Protein AF-A0A2D8Q790-F1 (afdb_monomer)

Radius of gyration: 22.0 Å; Cα contacts (8 Å, |Δi|>4): 633; chains: 1; bounding box: 58×47×60 Å

pLDDT: mean 77.25, std 19.14, range [26.45, 97.06]

Solvent-accessible su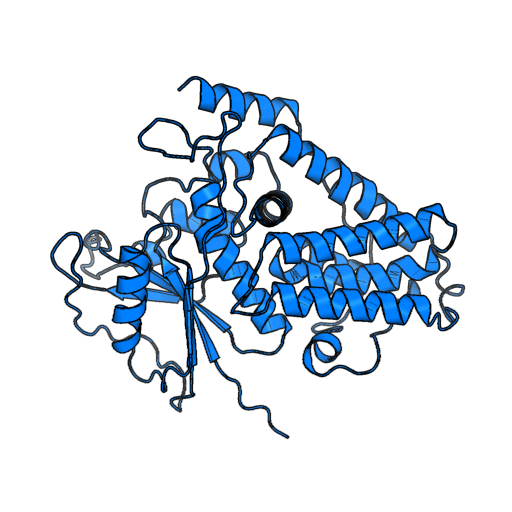rface area (backbone atoms only — not comparable to full-atom values): 20346 Å² total; per-residue (Å²): 134,85,77,79,69,50,38,36,42,33,41,27,62,51,73,54,57,82,44,82,47,35,48,58,63,39,42,23,19,56,48,44,49,33,26,50,38,42,40,39,41,50,54,69,33,48,53,44,39,34,30,42,35,73,70,68,72,75,45,72,66,51,101,79,76,59,86,53,58,56,78,81,71,46,31,57,23,55,46,47,40,48,67,55,67,52,67,73,74,48,75,45,81,48,56,54,87,62,93,94,53,80,60,82,64,92,75,96,69,81,83,84,58,100,62,60,50,53,24,37,39,40,35,20,36,37,91,42,66,66,54,42,49,54,55,56,62,55,54,78,69,49,77,72,62,28,58,74,75,44,81,39,76,50,69,26,40,35,51,19,37,87,84,74,41,69,67,38,70,93,74,41,38,47,60,45,40,64,70,46,56,77,65,38,60,40,50,52,53,43,37,48,45,26,50,49,25,31,61,82,49,75,30,63,61,49,53,48,57,46,25,52,48,40,36,49,50,51,36,46,47,41,34,50,44,45,52,51,44,77,70,52,59,51,77,78,46,76,68,73,74,88,50,66,70,55,53,51,50,53,50,50,51,50,52,50,46,51,50,20,61,29,83,91,58,57,28,48,20,51,40,37,47,49,40,52,49,39,49,49,51,28,43,47,27,54,75,72,74,40,52,78,53,31,39,36,42,49,54,50,34,24,62,64,25,38,38,54,25,43,70,61,14,53,49,47,31,51,24,46,50,53,60,93,69,63,55,38,59,39,70,50,76,52,75,73,79,71,90,46,39,53,68,39,50,70,61,70,63,73,82,61,83,80,50,63,40,68,66,36,42,50,52,54,54,56,37,74,75,90

Structure (mmCIF, N/CA/C/O backbone):
data_AF-A0A2D8Q790-F1
#
_entry.id   AF-A0A2D8Q790-F1
#
loop_
_atom_site.group_PDB
_atom_site.id
_atom_site.type_symbol
_atom_site.label_atom_id
_atom_site.label_alt_id
_atom_site.label_comp_id
_atom_site.label_asym_id
_atom_site.label_entity_id
_atom_site.label_seq_id
_atom_site.pdbx_PDB_ins_code
_atom_site.Cartn_x
_atom_site.Cartn_y
_atom_site.Cartn_z
_atom_site.occupancy
_atom_site.B_iso_or_equiv
_atom_site.auth_seq_id
_atom_site.auth_comp_id
_atom_site.auth_asym_id
_atom_site.auth_atom_id
_atom_site.pdbx_PDB_model_num
ATOM 1 N N . MET A 1 1 ? 28.260 -7.196 14.509 1.00 27.70 1 MET A N 1
ATOM 2 C CA . MET A 1 1 ? 27.320 -6.532 15.436 1.00 27.70 1 MET A CA 1
ATOM 3 C C . MET A 1 1 ? 25.967 -7.201 15.277 1.00 27.70 1 MET A C 1
ATOM 5 O O . MET A 1 1 ? 25.384 -7.108 14.208 1.00 27.70 1 MET A O 1
ATOM 9 N N . THR A 1 2 ? 25.520 -7.949 16.280 1.00 26.45 2 THR A N 1
ATOM 10 C CA . THR A 1 2 ? 24.185 -8.556 16.339 1.00 26.45 2 THR A CA 1
ATOM 11 C C . THR A 1 2 ? 23.183 -7.469 16.710 1.00 26.45 2 THR A C 1
ATOM 13 O O . THR A 1 2 ? 23.156 -7.002 17.846 1.00 26.45 2 THR A O 1
ATOM 16 N N . THR A 1 3 ? 22.412 -7.002 15.733 1.00 33.66 3 THR A N 1
ATOM 17 C CA . THR A 1 3 ? 21.333 -6.033 15.929 1.00 33.66 3 THR A CA 1
ATOM 18 C C . THR A 1 3 ? 20.322 -6.621 16.907 1.00 33.66 3 THR A C 1
ATOM 20 O O . THR A 1 3 ? 19.720 -7.659 16.640 1.00 33.66 3 THR A O 1
ATOM 23 N N . VAL A 1 4 ? 20.160 -5.979 18.062 1.00 37.12 4 VAL A N 1
ATOM 24 C CA . VAL A 1 4 ? 19.094 -6.300 19.013 1.00 37.12 4 VAL A CA 1
ATOM 25 C C . VAL A 1 4 ? 17.770 -6.021 18.299 1.00 37.12 4 VAL A C 1
ATOM 27 O O . VAL A 1 4 ? 17.475 -4.870 17.980 1.00 37.12 4 VAL A O 1
ATOM 30 N N . LEU A 1 5 ? 17.009 -7.074 17.991 1.00 45.03 5 LEU A N 1
ATOM 31 C CA . LEU A 1 5 ? 15.646 -6.975 17.471 1.00 45.03 5 LEU A CA 1
ATOM 32 C C . LEU A 1 5 ? 14.818 -6.212 18.509 1.00 45.03 5 LEU A C 1
ATOM 34 O O . LEU A 1 5 ? 14.518 -6.746 19.567 1.00 45.03 5 LEU A O 1
ATOM 38 N N . THR A 1 6 ? 14.494 -4.944 18.264 1.00 53.91 6 THR A N 1
ATOM 39 C CA . THR A 1 6 ? 13.367 -4.353 18.990 1.00 53.91 6 THR A CA 1
ATOM 40 C C . THR A 1 6 ? 12.116 -4.946 18.365 1.00 53.91 6 THR A C 1
ATOM 42 O O . THR A 1 6 ? 11.909 -4.773 17.161 1.00 53.91 6 THR A O 1
ATOM 45 N N . ASP A 1 7 ? 11.332 -5.670 19.154 1.00 73.69 7 ASP A N 1
ATOM 46 C CA . ASP A 1 7 ? 10.039 -6.170 18.707 1.00 73.69 7 ASP A CA 1
ATOM 47 C C . ASP A 1 7 ? 9.071 -4.982 18.608 1.00 73.69 7 ASP A C 1
ATOM 49 O O . ASP A 1 7 ? 8.883 -4.218 19.558 1.00 73.69 7 ASP A O 1
ATOM 53 N N . GLU A 1 8 ? 8.488 -4.787 17.430 1.00 85.44 8 GLU A N 1
ATOM 54 C CA . GLU A 1 8 ? 7.358 -3.891 17.223 1.00 85.44 8 GLU A CA 1
ATOM 55 C C . GLU A 1 8 ? 6.077 -4.692 17.484 1.00 85.44 8 GLU A C 1
ATOM 57 O O . GLU A 1 8 ? 5.731 -5.615 16.738 1.00 85.44 8 GLU A O 1
ATOM 62 N N . LEU A 1 9 ? 5.369 -4.347 18.554 1.00 84.25 9 LEU A N 1
ATOM 63 C CA . LEU A 1 9 ? 4.049 -4.883 18.837 1.00 84.25 9 LEU A CA 1
ATOM 64 C C . LEU A 1 9 ? 3.004 -3.923 18.284 1.00 84.25 9 LEU A C 1
ATOM 66 O O . LEU A 1 9 ? 2.921 -2.767 18.695 1.00 84.25 9 LEU A O 1
ATOM 70 N N . ILE A 1 10 ? 2.202 -4.416 17.352 1.00 86.75 10 ILE A N 1
ATOM 71 C CA . ILE A 1 10 ? 1.146 -3.654 16.703 1.00 86.75 10 ILE A CA 1
ATOM 72 C C . ILE A 1 10 ? -0.185 -4.160 17.234 1.00 86.75 10 ILE A C 1
ATOM 74 O O . ILE A 1 10 ? -0.496 -5.341 17.089 1.00 86.75 10 ILE A O 1
ATOM 78 N N . LEU A 1 11 ? -0.970 -3.268 17.829 1.00 84.81 11 LEU A N 1
ATOM 79 C CA . LEU A 1 11 ? -2.324 -3.566 18.270 1.00 84.81 11 LEU A CA 1
ATOM 80 C C . LEU A 1 11 ? -3.351 -2.886 17.384 1.00 84.81 11 LEU A C 1
ATOM 82 O O . LEU A 1 11 ? -3.221 -1.707 17.056 1.00 84.81 11 LEU A O 1
ATOM 86 N N . CYS A 1 12 ? -4.410 -3.616 17.061 1.00 84.31 12 CYS A N 1
ATOM 87 C CA . CYS A 1 12 ? -5.569 -3.067 16.380 1.00 84.31 12 CYS A CA 1
ATOM 88 C C . CYS A 1 12 ? -6.876 -3.545 17.015 1.00 84.31 12 CYS A C 1
ATOM 90 O O . CYS A 1 12 ? -6.931 -4.609 17.640 1.00 84.31 12 CYS A O 1
ATOM 92 N N . ALA A 1 13 ? -7.924 -2.734 16.875 1.00 79.06 13 ALA A N 1
ATOM 93 C CA . ALA A 1 13 ? -9.254 -3.076 17.367 1.00 79.06 13 ALA A CA 1
ATOM 94 C C . ALA A 1 13 ? -9.807 -4.326 16.657 1.00 79.06 13 ALA A C 1
ATOM 96 O O . ALA A 1 13 ? -9.526 -4.556 15.473 1.00 79.06 13 ALA A O 1
ATOM 97 N N . ALA A 1 14 ? -10.604 -5.130 17.368 1.00 75.94 14 ALA A N 1
ATOM 98 C CA . ALA A 1 14 ? -11.283 -6.263 16.754 1.00 75.94 14 ALA A CA 1
ATOM 99 C C . ALA A 1 14 ? -12.252 -5.835 15.651 1.00 75.94 14 ALA A C 1
ATOM 101 O O . ALA A 1 14 ? -12.983 -4.856 15.815 1.00 75.94 14 ALA A O 1
ATOM 102 N N . PRO A 1 15 ? -12.282 -6.575 14.526 1.00 75.06 15 PRO A N 1
ATOM 103 C CA . PRO A 1 15 ? -13.335 -6.400 13.548 1.00 75.06 15 PRO A CA 1
ATOM 104 C C . PRO A 1 15 ? -14.687 -6.793 14.156 1.00 75.06 15 PRO A C 1
ATOM 106 O O . PRO A 1 15 ? -14.746 -7.665 15.029 1.00 75.06 15 PRO A O 1
ATOM 109 N N . PRO A 1 16 ? -15.789 -6.184 13.696 1.00 71.31 16 PRO A N 1
ATOM 110 C CA . PRO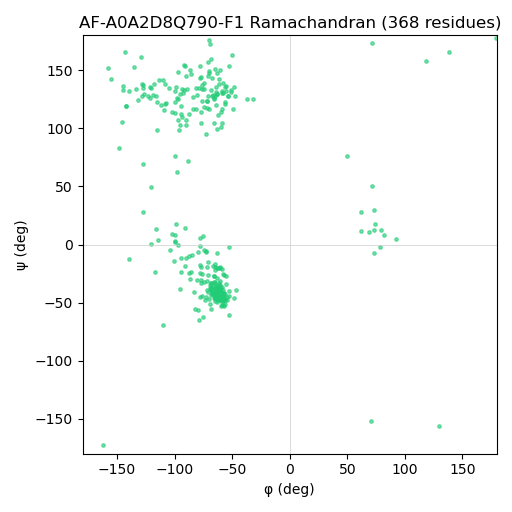 A 1 16 ? -17.113 -6.547 14.177 1.00 71.31 16 PRO A CA 1
ATOM 111 C C . PRO A 1 16 ? -17.424 -7.995 13.769 1.00 71.31 16 PRO A C 1
ATOM 113 O O . PRO A 1 16 ? -17.308 -8.327 12.600 1.00 71.31 16 PRO A O 1
ATOM 116 N N . GLY A 1 17 ? -17.818 -8.866 14.704 1.00 66.94 17 GLY A N 1
ATOM 117 C CA . GLY A 1 17 ? -17.928 -10.315 14.441 1.00 66.94 17 GLY A CA 1
ATOM 118 C C . GLY A 1 17 ? -18.782 -10.690 13.216 1.00 66.94 17 GLY A C 1
ATOM 119 O O . GLY A 1 17 ? -18.269 -11.264 12.253 1.00 66.94 17 GLY A O 1
ATOM 120 N N . ASP A 1 18 ? -20.069 -10.325 13.235 1.00 67.31 18 ASP A N 1
ATOM 121 C CA . ASP A 1 18 ? -21.045 -10.704 12.193 1.00 67.31 18 ASP A CA 1
ATOM 122 C C . ASP A 1 18 ? -21.404 -9.569 11.218 1.00 67.31 18 ASP A C 1
ATOM 124 O O . ASP A 1 18 ? -22.157 -9.783 10.263 1.00 67.31 18 ASP A O 1
ATOM 128 N N . ARG A 1 19 ? -20.898 -8.349 11.442 1.00 69.12 19 ARG A N 1
ATOM 129 C CA . ARG A 1 19 ? -21.184 -7.206 10.560 1.00 69.12 19 ARG A CA 1
ATOM 130 C C . ARG A 1 19 ? -20.140 -7.107 9.462 1.00 69.12 19 ARG A C 1
ATOM 132 O O . ARG A 1 19 ? -19.007 -7.551 9.623 1.00 69.12 19 ARG A O 1
ATOM 139 N N . ASP A 1 20 ? -20.540 -6.518 8.344 1.00 74.44 20 ASP A N 1
ATOM 140 C CA . ASP A 1 20 ? -19.579 -6.184 7.305 1.00 74.44 20 ASP A CA 1
ATOM 141 C C . ASP A 1 20 ? -18.685 -5.017 7.742 1.00 74.44 20 ASP A C 1
ATOM 143 O O . ASP A 1 20 ? -19.040 -4.234 8.627 1.00 74.44 20 ASP A O 1
ATOM 147 N N . ILE A 1 21 ? -17.513 -4.931 7.124 1.00 85.44 21 ILE A N 1
ATOM 148 C CA . ILE A 1 21 ? -16.537 -3.873 7.365 1.00 85.44 21 ILE A CA 1
ATOM 149 C C . ILE A 1 21 ? -16.751 -2.791 6.309 1.00 85.44 21 ILE A C 1
ATOM 151 O O . ILE A 1 21 ? -16.776 -3.106 5.123 1.00 85.44 21 ILE A O 1
ATOM 155 N N . ASP A 1 22 ? -16.866 -1.526 6.700 1.00 86.06 22 ASP A N 1
ATOM 156 C CA . ASP A 1 22 ? -16.839 -0.419 5.744 1.00 86.06 22 ASP A CA 1
ATOM 157 C C . ASP A 1 22 ? -15.400 -0.094 5.294 1.00 86.06 22 ASP A C 1
ATOM 159 O O . ASP A 1 22 ? -14.421 -0.343 6.006 1.00 86.06 22 ASP A O 1
ATOM 163 N N . ALA A 1 23 ? -15.256 0.468 4.093 1.00 87.38 23 ALA A N 1
ATOM 164 C CA . ALA A 1 23 ? -13.953 0.751 3.492 1.00 87.38 23 ALA A CA 1
ATOM 165 C C . ALA A 1 23 ? -13.090 1.732 4.316 1.00 87.38 23 ALA A C 1
ATOM 167 O O . ALA A 1 23 ? -11.861 1.609 4.324 1.00 87.38 23 ALA A O 1
ATOM 168 N N . ALA A 1 24 ? -13.705 2.674 5.040 1.00 83.75 24 ALA A N 1
ATOM 169 C CA . ALA A 1 24 ? -12.983 3.658 5.845 1.00 83.75 24 ALA A CA 1
ATOM 170 C C . ALA A 1 24 ? -12.449 3.053 7.154 1.00 83.75 24 ALA A C 1
ATOM 172 O O . ALA A 1 24 ? -11.276 3.239 7.500 1.00 83.75 24 ALA A O 1
ATOM 173 N N . GLY A 1 25 ? -13.267 2.260 7.849 1.00 84.38 25 GLY A N 1
ATOM 174 C CA . GLY A 1 25 ? -12.850 1.436 8.983 1.00 84.38 25 GLY A CA 1
ATOM 175 C C . GLY A 1 25 ? -11.741 0.458 8.590 1.00 84.38 25 GLY A C 1
ATOM 176 O O . GLY A 1 25 ? -10.733 0.334 9.289 1.00 84.38 25 GLY A O 1
ATOM 177 N N . PHE A 1 26 ? -11.859 -0.156 7.409 1.00 90.00 26 PHE A N 1
ATOM 178 C CA . PHE A 1 26 ? -10.815 -1.018 6.862 1.00 90.00 26 PHE A CA 1
ATOM 179 C C . PHE A 1 26 ? -9.479 -0.312 6.657 1.00 90.00 26 PHE A C 1
ATOM 181 O O . PHE A 1 26 ? -8.455 -0.793 7.152 1.00 90.00 26 PHE A O 1
ATOM 188 N N . ALA A 1 27 ? -9.491 0.817 5.945 1.00 90.44 27 ALA A N 1
ATOM 189 C CA . ALA A 1 27 ? -8.289 1.588 5.657 1.00 90.44 27 ALA A CA 1
ATOM 190 C C . ALA A 1 27 ? -7.592 2.048 6.948 1.00 90.44 27 ALA A C 1
ATOM 192 O O . ALA A 1 27 ? -6.370 1.954 7.067 1.00 90.44 27 ALA A O 1
ATOM 193 N N . SER A 1 28 ? -8.379 2.501 7.929 1.00 85.44 28 SER A N 1
ATOM 194 C CA . SER A 1 28 ? -7.874 3.146 9.142 1.00 85.44 28 SER A CA 1
ATOM 195 C C . SER A 1 28 ? -7.297 2.214 10.199 1.00 85.44 28 SER A C 1
ATOM 197 O O . SER A 1 28 ? -6.395 2.620 10.933 1.00 85.44 28 SER A O 1
ATOM 199 N N . ILE A 1 29 ? -7.801 0.985 10.287 1.00 88.06 29 ILE A N 1
ATOM 200 C CA . ILE A 1 29 ? -7.416 0.050 11.344 1.00 88.06 29 ILE A CA 1
ATOM 201 C C . ILE A 1 29 ? -6.578 -1.078 10.752 1.00 88.06 29 ILE A C 1
ATOM 203 O O . ILE A 1 29 ? -5.377 -1.171 11.006 1.00 88.06 29 ILE A O 1
ATOM 207 N N . TRP A 1 30 ? -7.203 -1.940 9.950 1.00 91.25 30 TRP A N 1
ATOM 208 C CA . TRP A 1 30 ? -6.602 -3.222 9.581 1.00 91.25 30 TRP A CA 1
ATOM 209 C C . TRP A 1 30 ? -5.625 -3.101 8.413 1.00 91.25 30 TRP A C 1
ATOM 211 O O . TRP A 1 30 ? -4.546 -3.693 8.474 1.00 91.25 30 TRP A O 1
ATOM 221 N N . LEU A 1 31 ? -5.947 -2.309 7.382 1.00 94.19 31 LEU A N 1
ATOM 222 C CA . LEU A 1 31 ? -5.015 -2.046 6.283 1.00 94.19 31 LEU A CA 1
ATOM 223 C C . LEU A 1 31 ? -3.771 -1.316 6.796 1.00 94.19 31 LEU A C 1
ATOM 225 O O . LEU A 1 31 ? -2.655 -1.754 6.525 1.00 94.19 31 LEU A O 1
ATOM 229 N N . ALA A 1 32 ? -3.960 -0.245 7.570 1.00 92.38 32 ALA A N 1
ATOM 230 C CA . ALA A 1 32 ? -2.874 0.527 8.164 1.00 92.38 32 ALA A CA 1
ATOM 231 C C . ALA A 1 32 ? -1.940 -0.346 9.019 1.00 92.38 32 ALA A C 1
ATOM 233 O O . ALA A 1 32 ? -0.725 -0.319 8.814 1.00 92.38 32 ALA A O 1
ATOM 234 N N . ALA A 1 33 ? -2.501 -1.177 9.905 1.00 91.94 33 ALA A N 1
ATOM 235 C CA . ALA A 1 33 ? -1.728 -2.082 10.752 1.00 91.94 33 ALA A CA 1
ATOM 236 C C . ALA A 1 33 ? -0.935 -3.126 9.945 1.00 91.94 33 ALA A C 1
ATOM 238 O O . ALA A 1 33 ? 0.259 -3.311 10.188 1.00 91.94 33 ALA A O 1
ATOM 239 N N . ASP A 1 34 ? -1.561 -3.787 8.963 1.00 94.69 34 ASP A N 1
ATOM 240 C CA . ASP A 1 34 ? -0.906 -4.799 8.119 1.00 94.69 34 ASP A CA 1
ATOM 241 C C . ASP A 1 34 ? 0.202 -4.191 7.248 1.00 94.69 34 ASP A C 1
ATOM 243 O O . ASP A 1 34 ? 1.313 -4.728 7.181 1.00 94.69 34 ASP A O 1
ATOM 247 N N . VAL A 1 35 ? -0.065 -3.042 6.622 1.00 95.38 35 VAL A N 1
ATOM 248 C CA . VAL A 1 35 ? 0.915 -2.321 5.799 1.00 95.38 35 VAL A CA 1
ATOM 249 C C . VAL A 1 35 ? 2.092 -1.856 6.652 1.00 95.38 35 VAL A C 1
ATOM 251 O O . VAL A 1 35 ? 3.243 -2.096 6.281 1.00 95.38 35 VAL A O 1
ATOM 254 N N . TYR A 1 36 ? 1.832 -1.256 7.817 1.00 94.19 36 TYR A N 1
ATOM 255 C CA . TYR A 1 36 ? 2.887 -0.850 8.741 1.00 94.19 36 TYR A CA 1
ATOM 256 C C . TYR A 1 36 ? 3.725 -2.056 9.177 1.00 94.19 36 TYR A C 1
ATOM 258 O O . TYR A 1 36 ? 4.947 -2.016 9.058 1.00 94.19 36 TYR A O 1
ATOM 266 N N . ALA A 1 37 ? 3.099 -3.168 9.577 1.00 92.62 37 ALA A N 1
ATOM 267 C CA . ALA A 1 37 ? 3.800 -4.386 9.986 1.00 92.62 37 ALA A CA 1
ATOM 268 C C . ALA A 1 37 ? 4.712 -4.947 8.890 1.00 92.62 37 ALA A C 1
ATOM 270 O O . ALA A 1 37 ? 5.875 -5.275 9.140 1.00 92.62 37 ALA A O 1
ATOM 271 N N . ARG A 1 38 ? 4.206 -5.041 7.655 1.00 94.62 38 ARG A N 1
ATOM 272 C CA . ARG A 1 38 ? 4.997 -5.477 6.494 1.00 94.62 38 ARG A CA 1
ATOM 273 C C . ARG A 1 38 ? 6.147 -4.519 6.210 1.00 94.62 38 ARG A C 1
ATOM 275 O O . ARG A 1 38 ? 7.253 -4.978 5.933 1.00 94.62 38 ARG A O 1
ATOM 282 N N . GLY A 1 39 ? 5.910 -3.216 6.335 1.00 94.19 39 GLY A N 1
ATOM 283 C CA . GLY A 1 39 ? 6.942 -2.191 6.238 1.00 94.19 39 GLY A CA 1
ATOM 284 C C . GLY A 1 39 ? 8.029 -2.357 7.302 1.00 94.19 39 GLY A C 1
ATOM 285 O O . GLY A 1 39 ? 9.209 -2.391 6.971 1.00 94.19 39 GLY A O 1
ATOM 286 N N . GLN A 1 40 ? 7.661 -2.569 8.566 1.00 92.19 40 GLN A N 1
ATOM 287 C CA . GLN A 1 40 ? 8.633 -2.796 9.639 1.00 92.19 40 GLN A CA 1
ATOM 288 C C . GLN A 1 40 ? 9.479 -4.055 9.406 1.00 92.19 40 GLN A C 1
ATOM 290 O O . GLN A 1 40 ? 10.698 -4.019 9.591 1.00 92.19 40 GLN A O 1
ATOM 295 N N . ARG A 1 41 ? 8.870 -5.141 8.910 1.00 90.50 41 ARG A N 1
ATOM 296 C CA . ARG A 1 41 ? 9.584 -6.372 8.514 1.00 90.50 41 ARG A CA 1
ATOM 297 C C . ARG A 1 41 ? 10.539 -6.134 7.344 1.00 90.50 41 ARG A C 1
ATOM 299 O O . ARG A 1 41 ? 11.677 -6.612 7.361 1.00 90.50 41 ARG A O 1
ATOM 306 N N . LEU A 1 42 ? 10.119 -5.343 6.355 1.00 91.38 42 LEU A N 1
ATOM 307 C CA . LEU A 1 42 ? 10.979 -4.911 5.252 1.00 91.38 42 LEU A CA 1
ATOM 308 C C . LEU A 1 42 ? 12.199 -4.133 5.777 1.00 91.38 42 LEU A C 1
ATOM 310 O O . LEU A 1 42 ? 13.327 -4.397 5.359 1.00 91.38 42 LEU A O 1
ATOM 314 N N . LEU A 1 43 ? 11.997 -3.260 6.768 1.00 89.56 43 LEU A N 1
ATOM 315 C CA . LEU A 1 43 ? 13.055 -2.524 7.471 1.00 89.56 43 LEU A CA 1
ATOM 316 C C . LEU A 1 43 ? 13.851 -3.376 8.481 1.00 89.56 43 LEU A C 1
ATOM 318 O O . LEU A 1 43 ? 14.701 -2.849 9.197 1.00 89.56 43 LEU A O 1
ATOM 322 N N . GLY A 1 44 ? 13.632 -4.695 8.516 1.00 86.56 44 GLY A N 1
ATOM 323 C CA . GLY A 1 44 ? 14.413 -5.641 9.318 1.00 86.56 44 GLY A CA 1
ATOM 324 C C . GLY A 1 44 ? 14.033 -5.697 10.793 1.00 86.56 44 GLY A C 1
ATOM 325 O O . GLY A 1 44 ? 14.778 -6.271 11.585 1.00 86.56 44 GLY A O 1
ATOM 326 N N . ARG A 1 45 ? 12.895 -5.111 11.173 1.00 84.81 45 ARG A N 1
ATOM 327 C CA . ARG A 1 45 ? 12.341 -5.231 12.523 1.00 84.81 45 ARG A CA 1
ATOM 328 C C . ARG A 1 45 ? 11.486 -6.492 12.615 1.00 84.81 45 ARG A C 1
ATOM 330 O O . ARG A 1 45 ? 10.823 -6.882 11.655 1.00 84.81 45 ARG A O 1
ATOM 337 N N . SER A 1 46 ? 11.476 -7.112 13.786 1.00 82.50 46 SER A N 1
ATOM 338 C CA . SER A 1 46 ? 10.454 -8.099 14.121 1.00 82.50 46 SER A CA 1
ATOM 339 C C . SER A 1 46 ? 9.175 -7.329 14.439 1.00 82.50 46 SER A C 1
ATOM 341 O O . SER A 1 46 ? 9.201 -6.417 15.259 1.00 82.50 46 SER A O 1
ATOM 343 N N . ALA A 1 47 ? 8.084 -7.624 13.736 1.00 83.19 47 ALA A N 1
ATOM 344 C CA . ALA A 1 47 ? 6.801 -6.960 13.945 1.00 83.19 47 ALA A CA 1
ATOM 345 C C . ALA A 1 47 ? 5.682 -7.995 14.015 1.00 83.19 47 ALA A C 1
ATOM 347 O O . ALA A 1 47 ? 5.630 -8.892 13.163 1.00 83.19 47 ALA A O 1
ATOM 348 N N . ARG A 1 48 ? 4.798 -7.858 15.007 1.00 79.56 48 ARG A N 1
ATOM 349 C CA . ARG A 1 48 ? 3.634 -8.730 15.221 1.00 79.56 48 ARG A CA 1
ATOM 350 C C . ARG A 1 48 ? 2.366 -7.889 15.324 1.00 79.56 48 ARG A C 1
ATOM 352 O O . ARG A 1 48 ? 2.333 -6.942 16.101 1.00 79.56 48 ARG A O 1
ATOM 359 N N . VAL A 1 49 ? 1.341 -8.248 14.562 1.00 78.31 49 VAL A N 1
ATOM 360 C CA . VAL A 1 49 ? 0.011 -7.635 14.574 1.00 78.31 49 VAL A CA 1
ATOM 361 C C . VAL A 1 49 ? -0.920 -8.497 15.406 1.00 78.31 49 VAL A C 1
ATOM 363 O O . VAL A 1 49 ? -1.242 -9.621 15.015 1.00 78.31 49 VAL A O 1
ATOM 366 N N . LEU A 1 50 ? -1.366 -7.965 16.538 1.00 78.06 50 LEU A N 1
ATOM 367 C CA . LEU A 1 50 ? -2.371 -8.593 17.379 1.00 78.06 50 LEU A CA 1
ATOM 368 C C . LEU A 1 50 ? -3.676 -7.802 17.328 1.00 78.06 50 LEU A C 1
ATOM 370 O O . LEU A 1 50 ? -3.692 -6.568 17.313 1.00 78.06 50 LEU A O 1
ATOM 374 N N . VAL A 1 51 ? -4.778 -8.540 17.317 1.00 74.50 51 VAL A N 1
ATOM 375 C CA . VAL A 1 51 ? -6.123 -7.978 17.393 1.00 74.50 51 VAL A CA 1
ATOM 376 C C . VAL A 1 51 ? -6.641 -8.086 18.812 1.00 74.50 51 VAL A C 1
ATOM 378 O O . VAL A 1 51 ? -6.587 -9.154 19.408 1.00 74.50 51 VAL A O 1
ATOM 381 N N . ALA A 1 52 ? -7.186 -7.000 19.332 1.00 69.94 52 ALA A N 1
ATOM 382 C CA . ALA A 1 52 ? -7.796 -6.940 20.649 1.00 69.94 52 ALA A CA 1
ATOM 383 C C . ALA A 1 52 ? -9.306 -7.182 20.580 1.00 69.94 52 ALA A C 1
ATOM 385 O O . ALA A 1 52 ? -10.054 -6.327 20.103 1.00 69.94 52 ALA A O 1
ATOM 386 N N . ALA A 1 53 ? -9.750 -8.332 21.077 1.00 60.12 53 ALA A N 1
ATOM 387 C CA . ALA A 1 53 ? -11.152 -8.721 21.129 1.00 60.12 53 ALA A CA 1
ATOM 388 C C . ALA A 1 53 ? -11.752 -8.412 22.508 1.00 60.12 53 ALA A C 1
ATOM 390 O O . ALA A 1 53 ? -11.452 -9.096 23.488 1.00 60.12 53 ALA A O 1
ATOM 391 N N . GLY A 1 54 ? -12.595 -7.377 22.571 1.00 48.53 54 GLY A N 1
ATOM 392 C CA . GLY A 1 54 ? -13.515 -7.135 23.686 1.00 48.53 54 GLY A CA 1
ATOM 393 C C . GLY A 1 54 ? -14.863 -7.788 23.386 1.00 48.53 54 GLY A C 1
ATOM 394 O O . GLY A 1 54 ? -15.356 -7.651 22.270 1.00 48.53 54 GLY A O 1
ATOM 395 N N . ASP A 1 55 ? -15.418 -8.523 24.352 1.00 42.03 55 ASP A N 1
ATOM 396 C CA . ASP A 1 55 ? -16.645 -9.318 24.215 1.00 42.03 55 ASP A CA 1
ATOM 397 C C . ASP A 1 55 ? -16.653 -10.229 22.978 1.00 42.03 55 ASP A C 1
ATOM 399 O O . ASP A 1 55 ? -17.373 -10.012 21.999 1.00 42.03 55 ASP A O 1
ATOM 403 N N . ALA A 1 56 ? -15.913 -11.342 23.048 1.00 33.75 56 ALA A N 1
ATOM 404 C CA . ALA A 1 56 ? -16.356 -12.507 22.294 1.00 33.75 56 ALA A CA 1
ATOM 405 C C . ALA A 1 56 ? -17.797 -12.804 22.763 1.00 33.75 56 ALA A C 1
ATOM 407 O O . ALA A 1 56 ? -17.993 -13.012 23.968 1.00 33.75 56 ALA A O 1
ATOM 408 N N . PRO A 1 57 ? -18.822 -12.810 21.881 1.00 32.50 57 PRO A N 1
ATOM 409 C CA . PRO A 1 57 ? -20.126 -13.321 22.274 1.00 32.50 57 PRO A CA 1
ATOM 410 C C . PRO A 1 57 ? -19.879 -14.698 22.877 1.00 32.50 57 PRO A C 1
ATOM 412 O O . PRO A 1 57 ? -19.103 -15.466 22.302 1.00 32.50 57 PRO A O 1
ATOM 415 N N . ARG A 1 58 ? -20.461 -14.953 24.063 1.00 33.12 58 ARG A N 1
ATOM 416 C CA . ARG A 1 58 ? -20.304 -16.212 24.809 1.00 33.12 58 ARG A CA 1
ATOM 417 C C . ARG A 1 58 ? -20.137 -17.357 23.813 1.00 33.12 58 ARG A C 1
ATOM 419 O O . ARG A 1 58 ? -21.017 -17.473 22.952 1.00 33.12 58 ARG A O 1
ATOM 426 N N . PRO A 1 59 ? -19.062 -18.162 23.902 1.00 34.41 59 PRO A N 1
ATOM 427 C CA . PRO A 1 59 ? -18.868 -19.267 22.981 1.00 34.41 59 PRO A CA 1
ATOM 428 C C . PRO A 1 59 ? -20.174 -20.047 22.944 1.00 34.41 59 PRO A C 1
ATOM 430 O O . PRO A 1 59 ? -20.649 -20.512 23.986 1.00 34.41 59 PRO A O 1
ATOM 433 N N . ARG A 1 60 ? -20.826 -20.097 21.776 1.00 34.09 60 ARG A N 1
ATOM 434 C CA . ARG A 1 60 ? -21.999 -20.949 21.619 1.00 34.09 60 ARG A CA 1
ATOM 435 C C . ARG A 1 60 ? -21.484 -22.343 21.909 1.00 34.09 60 ARG A C 1
ATOM 437 O O . ARG A 1 60 ? -20.618 -22.837 21.193 1.00 34.09 60 ARG A O 1
ATOM 444 N N . SER A 1 61 ? -21.963 -22.939 22.996 1.00 33.06 61 SER A N 1
ATOM 445 C CA . SER A 1 61 ? -21.647 -24.319 23.312 1.00 33.06 61 SER A CA 1
ATOM 446 C C . SER A 1 61 ? -22.142 -25.160 22.142 1.00 33.06 61 SER A C 1
ATOM 448 O O . SER A 1 61 ? -23.337 -25.434 22.023 1.00 33.06 61 SER A O 1
ATOM 450 N N . GLY A 1 62 ? -21.219 -25.553 21.266 1.00 34.78 62 GLY A N 1
ATOM 451 C CA . GLY A 1 62 ? -21.370 -26.791 20.527 1.00 34.78 62 GLY A CA 1
ATOM 452 C C . GLY A 1 62 ? -21.635 -27.906 21.535 1.00 34.78 62 GLY A C 1
ATOM 453 O O . GLY A 1 62 ? -21.232 -27.799 22.697 1.00 34.78 62 GLY A O 1
ATOM 454 N N . LEU A 1 63 ? -22.315 -28.958 21.091 1.00 42.62 63 LEU A N 1
ATOM 455 C CA . LEU A 1 63 ? -22.776 -30.095 21.900 1.00 42.62 63 LEU A CA 1
ATOM 456 C C . LEU A 1 63 ? -21.683 -30.792 22.755 1.00 42.62 63 LEU A C 1
ATOM 458 O O . LEU A 1 63 ? -22.028 -31.646 23.561 1.00 42.62 63 LEU A O 1
ATOM 462 N N . ASP A 1 64 ? -20.418 -30.362 22.665 1.00 38.03 64 ASP A N 1
ATOM 463 C CA . ASP A 1 64 ? -19.253 -30.892 23.383 1.00 38.03 64 ASP A CA 1
ATOM 464 C C . ASP A 1 64 ? -18.572 -29.909 24.373 1.00 38.03 64 ASP A C 1
ATOM 466 O O . ASP A 1 64 ? -17.468 -30.169 24.844 1.00 38.03 64 ASP A O 1
ATOM 470 N N . GLY A 1 65 ? -19.188 -28.774 24.730 1.00 32.53 65 GLY A N 1
ATOM 471 C CA . GLY A 1 65 ? -18.819 -28.019 25.948 1.00 32.53 65 GLY A CA 1
ATOM 472 C C . GLY A 1 65 ? -17.449 -27.311 25.991 1.00 32.53 65 GLY A C 1
ATOM 473 O O . GLY A 1 65 ? -17.066 -26.820 27.052 1.00 32.53 65 GLY A O 1
ATOM 474 N N . ALA A 1 66 ? -16.715 -27.202 24.881 1.00 29.56 66 ALA A N 1
ATOM 475 C CA . ALA A 1 66 ? -15.480 -26.411 24.816 1.00 29.56 66 ALA A CA 1
ATOM 476 C C . ALA A 1 66 ? -15.764 -24.944 24.414 1.00 29.56 66 ALA A C 1
ATOM 478 O O . ALA A 1 66 ? -16.497 -24.725 23.445 1.00 29.56 66 ALA A O 1
ATOM 479 N N . PRO A 1 67 ? -15.189 -23.933 25.100 1.00 34.00 67 PRO A N 1
ATOM 480 C CA . PRO A 1 67 ? -15.259 -22.542 24.659 1.00 34.00 67 PRO A CA 1
ATOM 481 C C . PRO A 1 67 ? -14.492 -22.377 23.337 1.00 34.00 67 PRO A C 1
ATOM 483 O O . PRO A 1 67 ? -13.335 -22.779 23.245 1.00 34.00 67 PRO A O 1
ATOM 486 N N . ARG A 1 68 ? -15.148 -21.829 22.309 1.00 39.09 68 ARG A N 1
ATOM 487 C CA . ARG A 1 68 ? -14.580 -21.580 20.975 1.00 39.09 68 ARG A CA 1
ATOM 488 C C . ARG A 1 68 ? -14.675 -20.091 20.636 1.00 39.09 68 ARG A C 1
ATOM 490 O O . ARG A 1 68 ? -15.757 -19.515 20.732 1.00 39.09 68 ARG A O 1
ATOM 497 N N . ASP A 1 69 ? -13.547 -19.480 20.281 1.00 43.97 69 ASP A N 1
ATOM 498 C CA . ASP A 1 69 ? -13.438 -18.046 19.993 1.00 43.97 69 ASP A CA 1
ATOM 499 C C . ASP A 1 69 ? -13.921 -17.715 18.569 1.00 43.97 69 ASP A C 1
ATOM 501 O O . ASP A 1 69 ? -13.460 -18.281 17.579 1.00 43.97 69 ASP A O 1
ATOM 505 N N . SER A 1 70 ? -14.824 -16.738 18.445 1.00 41.38 70 SER A N 1
ATOM 506 C CA . SER A 1 70 ? -15.450 -16.324 17.172 1.00 41.38 70 SER A CA 1
ATOM 507 C C . SER A 1 70 ? -14.481 -15.718 16.140 1.00 41.38 70 SER A C 1
ATOM 509 O O . SER A 1 70 ? -14.775 -15.706 14.941 1.00 41.38 70 SER A O 1
ATOM 511 N N . ILE A 1 71 ? -13.305 -15.250 16.575 1.00 45.78 71 ILE A N 1
ATOM 512 C CA . ILE A 1 71 ? -12.242 -14.770 15.675 1.00 45.78 71 ILE A CA 1
ATOM 513 C C . ILE A 1 71 ? -11.435 -15.947 15.096 1.00 45.78 71 ILE A C 1
ATOM 515 O O . ILE A 1 71 ? -11.009 -15.877 13.941 1.00 45.78 71 ILE A O 1
ATOM 519 N N . GLU A 1 72 ? -11.298 -17.056 15.832 1.00 41.50 72 GLU A N 1
ATOM 520 C CA . GLU A 1 72 ? -10.707 -18.300 15.315 1.00 41.50 72 GLU A CA 1
ATOM 521 C C . GLU A 1 72 ? -11.691 -19.075 14.418 1.00 41.50 72 GLU A C 1
ATOM 523 O O . GLU A 1 72 ? -11.271 -19.643 13.410 1.00 41.50 72 GLU A O 1
ATOM 528 N N . GLU A 1 73 ? -13.002 -19.022 14.696 1.00 42.16 73 GLU A N 1
ATOM 529 C CA . GLU A 1 73 ? -14.043 -19.640 13.848 1.00 42.16 73 GLU A CA 1
ATOM 530 C C . GLU A 1 73 ? -14.336 -18.878 12.542 1.00 42.16 73 GLU A C 1
ATOM 532 O O . GLU A 1 73 ? -15.062 -19.374 11.682 1.00 42.16 73 GLU A O 1
ATOM 537 N N . GLY A 1 74 ? -13.722 -17.712 12.318 1.00 52.62 74 GLY A N 1
ATOM 538 C CA . GLY A 1 74 ? -13.796 -17.049 11.019 1.00 52.62 74 GLY A CA 1
ATOM 539 C C . GLY A 1 74 ? -15.168 -16.451 10.706 1.00 52.62 74 GLY A C 1
ATOM 540 O O . GLY A 1 74 ? -15.678 -16.667 9.607 1.00 52.62 74 GLY A O 1
ATOM 541 N N . GLY A 1 75 ? -15.721 -15.660 11.633 1.00 66.25 75 GLY A N 1
ATOM 542 C CA . GLY A 1 75 ? -16.878 -14.797 11.366 1.00 66.25 75 GLY A CA 1
ATOM 543 C C . GLY A 1 75 ? -16.707 -13.931 10.107 1.00 66.25 75 GLY A C 1
ATOM 544 O O . GLY A 1 75 ? -15.593 -13.759 9.591 1.00 66.25 75 GLY A O 1
ATOM 545 N N . ARG A 1 76 ? -17.819 -13.382 9.593 1.00 74.94 76 ARG A N 1
ATOM 546 C CA . ARG A 1 76 ? -17.879 -12.702 8.282 1.00 74.94 76 ARG A CA 1
ATOM 547 C C . ARG A 1 76 ? -16.751 -11.686 8.103 1.00 74.94 76 ARG A C 1
ATOM 549 O O . ARG A 1 76 ? -16.066 -11.726 7.086 1.00 74.94 76 ARG A O 1
ATOM 556 N N . ALA A 1 77 ? -16.490 -10.847 9.103 1.00 79.69 77 ALA A N 1
ATOM 557 C CA . ALA A 1 77 ? -15.458 -9.821 9.014 1.00 79.69 77 ALA A CA 1
ATOM 558 C C . ALA A 1 77 ? -14.025 -10.381 8.959 1.00 79.69 77 ALA A C 1
ATOM 560 O O . ALA A 1 77 ? -13.201 -9.893 8.187 1.00 79.69 77 ALA A O 1
ATOM 561 N N . ALA A 1 78 ? -13.718 -11.448 9.704 1.00 80.31 78 ALA A N 1
ATOM 562 C CA . ALA A 1 78 ? -12.417 -12.116 9.623 1.00 80.31 78 ALA A CA 1
ATOM 563 C C . ALA A 1 78 ? -12.200 -12.760 8.242 1.00 80.31 78 ALA A C 1
ATOM 565 O O . ALA A 1 78 ? -11.097 -12.710 7.693 1.00 80.31 78 ALA A O 1
ATOM 566 N N . ALA A 1 79 ? -13.256 -13.326 7.646 1.00 83.69 79 ALA A N 1
ATOM 567 C CA . ALA A 1 79 ? -13.215 -13.807 6.268 1.00 83.69 79 ALA A CA 1
ATOM 568 C C . ALA A 1 79 ? -12.976 -12.657 5.273 1.00 83.69 79 ALA A C 1
ATOM 570 O O . ALA A 1 79 ? -12.108 -12.793 4.408 1.00 83.69 79 ALA A O 1
ATOM 571 N N . THR A 1 80 ? -13.652 -11.515 5.437 1.00 89.69 80 THR A N 1
ATOM 572 C CA . THR A 1 80 ? -13.427 -10.309 4.623 1.00 89.69 80 THR A CA 1
ATOM 573 C C . THR A 1 80 ? -11.974 -9.828 4.707 1.00 89.69 80 THR A C 1
ATOM 575 O O . THR A 1 80 ? -11.343 -9.600 3.678 1.00 89.69 80 THR A O 1
ATOM 578 N N . LEU A 1 81 ? -11.395 -9.735 5.912 1.00 90.75 81 LEU A N 1
ATOM 579 C CA . LEU A 1 81 ? -9.996 -9.322 6.095 1.00 90.75 81 LEU A CA 1
ATOM 580 C C . LEU A 1 81 ? -9.016 -10.275 5.392 1.00 90.75 81 LEU A C 1
ATOM 582 O O . LEU A 1 81 ? -8.065 -9.819 4.753 1.00 90.75 81 LEU A O 1
ATOM 586 N N . ARG A 1 82 ? -9.264 -11.592 5.448 1.00 89.94 82 ARG A N 1
ATOM 587 C CA . ARG A 1 82 ? -8.462 -12.586 4.714 1.00 89.94 82 ARG A CA 1
ATOM 588 C C . ARG A 1 82 ? -8.584 -12.416 3.201 1.00 89.94 82 ARG A C 1
ATOM 590 O O . ARG A 1 82 ? -7.561 -12.440 2.520 1.00 89.94 82 ARG A O 1
ATOM 597 N N . ARG A 1 83 ? -9.799 -12.199 2.679 1.00 93.25 83 ARG A N 1
ATOM 598 C CA . ARG A 1 83 ? -10.027 -11.891 1.252 1.00 93.25 83 ARG A CA 1
ATOM 599 C C . ARG A 1 83 ? -9.282 -10.622 0.824 1.00 93.25 83 ARG A C 1
ATOM 601 O O . ARG A 1 83 ? -8.723 -10.589 -0.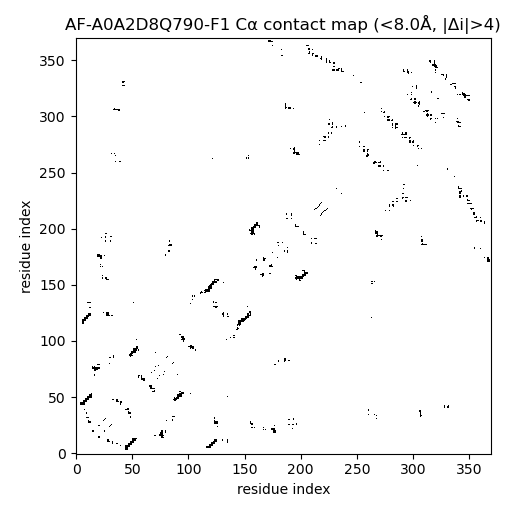265 1.00 93.25 83 ARG A O 1
ATOM 608 N N . ALA A 1 84 ? -9.202 -9.624 1.703 1.00 93.81 84 ALA A N 1
ATOM 609 C CA . ALA A 1 84 ? -8.449 -8.387 1.491 1.00 93.81 84 ALA A CA 1
ATOM 610 C C . ALA A 1 84 ? -6.921 -8.524 1.703 1.00 93.81 84 ALA A C 1
ATOM 612 O O . ALA A 1 84 ? -6.196 -7.525 1.692 1.00 93.81 84 ALA A O 1
ATOM 613 N N . GLY A 1 85 ? -6.405 -9.736 1.937 1.00 93.81 85 GLY A N 1
ATOM 614 C CA . GLY A 1 85 ? -4.970 -10.003 2.070 1.00 93.81 85 GLY A CA 1
ATOM 615 C C . GLY A 1 85 ? -4.332 -9.535 3.385 1.00 93.81 85 GLY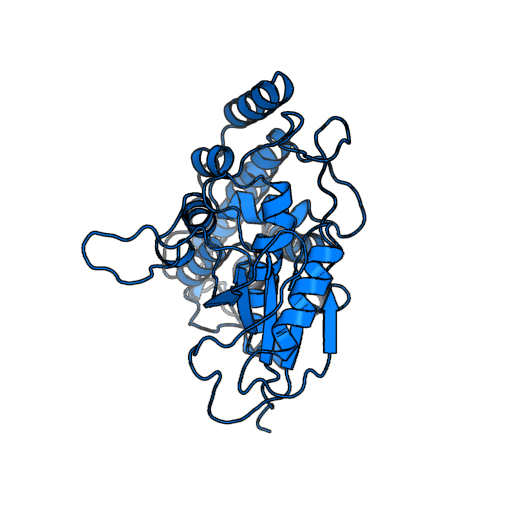 A C 1
ATOM 616 O O . GLY A 1 85 ? -3.106 -9.405 3.456 1.00 93.81 85 GLY A O 1
ATOM 617 N N . ILE A 1 86 ? -5.128 -9.274 4.426 1.00 91.88 86 ILE A N 1
ATOM 618 C CA . ILE A 1 86 ? -4.632 -8.873 5.750 1.00 91.88 86 ILE A CA 1
ATOM 619 C C . ILE A 1 86 ? -4.022 -10.072 6.475 1.00 91.88 86 ILE A C 1
ATOM 621 O O . ILE A 1 86 ? -4.617 -11.151 6.524 1.00 91.88 86 ILE A O 1
ATOM 625 N N . ARG A 1 87 ? -2.835 -9.881 7.063 1.00 85.06 87 ARG A N 1
ATOM 626 C CA . ARG A 1 87 ? -2.182 -10.877 7.917 1.00 85.06 87 ARG A CA 1
ATOM 627 C C . ARG A 1 87 ? -2.210 -10.423 9.371 1.00 85.06 87 ARG A C 1
ATOM 629 O O . ARG A 1 87 ? -1.581 -9.434 9.732 1.00 85.06 87 ARG A O 1
ATOM 636 N N . LEU A 1 88 ? -2.913 -11.193 10.193 1.00 79.44 88 LEU A N 1
ATOM 637 C CA . LEU A 1 88 ? -2.943 -11.053 11.645 1.00 79.44 88 LEU A CA 1
ATOM 638 C C . LEU A 1 88 ? -2.093 -12.172 12.249 1.00 79.44 88 LEU A C 1
ATOM 640 O O . LEU A 1 88 ? -2.207 -13.320 11.822 1.00 79.44 88 LEU A O 1
ATOM 644 N N . ASP A 1 89 ? -1.245 -11.845 13.221 1.00 73.12 89 ASP A N 1
ATOM 645 C CA . ASP A 1 89 ? -0.350 -12.817 13.859 1.00 73.12 89 ASP A CA 1
ATOM 646 C C . ASP A 1 89 ? -0.989 -13.470 15.094 1.00 73.12 89 ASP A C 1
ATOM 648 O O . ASP A 1 89 ? -0.554 -14.538 15.526 1.00 73.12 89 ASP A O 1
ATOM 652 N N . GLY A 1 90 ? -2.034 -12.856 15.657 1.00 67.38 90 GLY A N 1
ATOM 653 C CA . GLY A 1 90 ? -2.779 -13.427 16.772 1.00 67.38 90 GLY A CA 1
ATOM 654 C C . GLY A 1 90 ? -3.926 -12.555 17.273 1.00 67.38 90 GLY A C 1
ATOM 655 O O . GLY A 1 90 ? -4.152 -11.437 16.805 1.00 67.38 90 GLY A O 1
ATOM 656 N N . VAL A 1 91 ? -4.640 -13.094 18.257 1.00 66.50 91 VAL A N 1
ATOM 657 C CA . VAL A 1 91 ? -5.761 -12.448 18.941 1.00 66.50 91 VAL A CA 1
ATOM 658 C C . VAL A 1 91 ? -5.434 -12.358 20.427 1.00 66.50 91 VAL A C 1
ATOM 660 O O . VAL A 1 91 ? -4.943 -13.317 21.020 1.00 66.50 91 VAL A O 1
ATOM 663 N N . LEU A 1 92 ? -5.702 -11.200 21.017 1.00 63.53 92 LEU A N 1
ATOM 664 C CA . LEU A 1 92 ? -5.729 -10.969 22.452 1.00 63.53 92 LEU A CA 1
ATOM 665 C C . LEU A 1 92 ? -7.192 -10.928 22.885 1.00 63.53 92 LEU A C 1
ATOM 667 O O . LEU A 1 92 ? -7.938 -10.036 22.478 1.00 63.53 92 LEU A O 1
ATOM 671 N N . THR A 1 93 ? -7.605 -11.911 23.677 1.00 57.12 93 THR A N 1
ATOM 672 C CA . THR A 1 93 ? -8.953 -11.996 24.237 1.00 57.12 93 THR A CA 1
ATOM 673 C C . THR A 1 93 ? -8.991 -11.361 25.621 1.00 57.12 93 THR A C 1
ATOM 675 O O . THR A 1 93 ? -8.134 -11.616 26.470 1.00 57.12 93 THR A O 1
ATOM 678 N N . PHE A 1 94 ? -10.012 -10.540 25.861 1.00 52.72 94 PHE A N 1
ATOM 679 C CA . PHE A 1 94 ? -10.260 -9.922 27.159 1.00 52.72 94 PHE A CA 1
ATOM 680 C C . PHE A 1 94 ? -11.621 -10.378 27.691 1.00 52.72 94 PHE A C 1
ATOM 682 O O . PHE A 1 94 ? -12.622 -10.300 26.983 1.00 52.72 94 PHE A O 1
ATOM 689 N N . GLN A 1 95 ? -11.671 -10.867 28.933 1.00 41.75 95 GLN A N 1
ATOM 690 C CA . GLN A 1 95 ? -12.932 -11.162 29.622 1.00 41.75 95 GLN A CA 1
ATOM 691 C C . GLN A 1 95 ? -13.275 -10.011 30.570 1.00 41.75 95 GLN A C 1
ATOM 693 O O . GLN A 1 95 ? -12.471 -9.717 31.450 1.00 41.75 95 GLN A O 1
ATOM 698 N N . GLY A 1 96 ? -14.453 -9.396 30.411 1.00 38.41 96 GLY A N 1
ATOM 699 C CA . GLY A 1 96 ? -14.986 -8.353 31.295 1.00 38.41 96 GLY A CA 1
ATOM 700 C C . GLY A 1 96 ? -16.514 -8.247 31.190 1.00 38.41 96 GLY A C 1
ATOM 701 O O . GLY A 1 96 ? -17.085 -8.595 30.165 1.00 38.41 96 GLY A O 1
ATOM 702 N N . GLU A 1 97 ? -17.190 -7.816 32.260 1.00 32.03 97 GLU A N 1
ATOM 703 C CA . GLU A 1 97 ? -18.645 -7.602 32.279 1.00 32.03 97 GLU A CA 1
ATOM 704 C C . GLU A 1 97 ? -18.974 -6.125 31.985 1.00 32.03 97 GLU A C 1
ATOM 706 O O . GLU A 1 97 ? -18.867 -5.279 32.871 1.00 32.03 97 GLU A O 1
ATOM 711 N N . GLY A 1 98 ? -19.417 -5.816 30.760 1.00 30.33 98 GLY A N 1
ATOM 712 C CA . GLY A 1 98 ? -20.143 -4.577 30.442 1.00 30.33 98 GLY A CA 1
ATOM 713 C C . GLY A 1 98 ? -19.478 -3.622 29.433 1.00 30.33 98 GLY A C 1
ATOM 714 O O . GLY A 1 98 ? -18.264 -3.649 29.232 1.00 30.33 98 GLY A O 1
ATOM 715 N N . PRO A 1 99 ? -20.275 -2.745 28.785 1.00 29.17 99 PRO A N 1
ATOM 716 C CA . PRO A 1 99 ? -19.783 -1.838 27.755 1.00 29.17 99 PRO A CA 1
ATOM 717 C C . PRO A 1 99 ? -18.927 -0.722 28.367 1.00 29.17 99 PRO A C 1
ATOM 719 O O . PRO A 1 99 ? -19.389 0.040 29.215 1.00 29.17 99 PRO A O 1
ATOM 722 N N . GLY A 1 100 ? -17.688 -0.593 27.890 1.00 35.50 100 GLY A N 1
ATOM 723 C CA . GLY A 1 100 ? -16.846 0.584 28.131 1.00 35.50 100 GLY A CA 1
ATOM 724 C C . GLY A 1 100 ? -15.912 0.535 29.342 1.00 35.50 100 GLY A C 1
ATOM 725 O O . GLY A 1 100 ? -15.233 1.526 29.595 1.00 35.50 100 GLY A O 1
ATOM 726 N N . VAL A 1 101 ? -15.812 -0.585 30.065 1.00 29.33 101 VAL A N 1
ATOM 727 C CA . VAL A 1 101 ? -14.778 -0.793 31.094 1.00 29.33 101 VAL A CA 1
ATOM 728 C C . VAL A 1 101 ? -14.327 -2.252 31.046 1.00 29.33 101 VAL A C 1
ATOM 730 O O . VAL A 1 101 ? -15.135 -3.150 31.250 1.00 29.33 101 VAL A O 1
ATOM 733 N N . LEU A 1 102 ? -13.041 -2.495 30.778 1.00 35.56 102 LEU A N 1
ATOM 734 C CA . LEU A 1 102 ? -12.433 -3.831 30.790 1.00 35.56 102 LEU A CA 1
ATOM 735 C C . LEU A 1 102 ? -11.761 -4.088 32.154 1.00 35.56 102 LEU A C 1
ATOM 737 O O . LEU A 1 102 ? -10.632 -3.646 32.357 1.00 35.56 102 LEU A O 1
ATOM 741 N N . PRO A 1 103 ? -12.385 -4.802 33.109 1.00 27.62 103 PRO A N 1
ATOM 742 C CA . PRO A 1 103 ? -11.648 -5.402 34.213 1.00 27.62 103 PRO A CA 1
ATOM 743 C C . PRO A 1 103 ? -11.030 -6.725 33.739 1.00 27.62 103 PRO A C 1
ATOM 745 O O . PRO A 1 103 ? -11.745 -7.651 33.375 1.00 27.62 103 PRO A O 1
ATOM 748 N N . LEU A 1 104 ? -9.700 -6.824 33.733 1.00 35.53 104 LEU A N 1
ATOM 749 C CA . LEU A 1 104 ? -8.963 -7.924 33.102 1.00 35.53 104 LEU A CA 1
ATOM 750 C C . LEU A 1 104 ? -8.652 -9.071 34.083 1.00 35.53 104 LEU A C 1
ATOM 752 O O . LEU A 1 104 ? -8.085 -8.857 35.156 1.00 35.53 104 LEU A O 1
ATOM 756 N N . ARG A 1 105 ? -8.961 -10.322 33.704 1.00 31.81 105 ARG A N 1
ATOM 757 C CA . ARG A 1 105 ? -8.371 -11.526 34.322 1.00 31.81 105 ARG A CA 1
ATOM 758 C C . ARG A 1 105 ? -7.779 -12.484 33.286 1.00 31.81 105 ARG A C 1
ATOM 760 O O . ARG A 1 105 ? -8.366 -12.763 32.249 1.00 31.81 105 ARG A O 1
ATOM 767 N N . ARG A 1 106 ? -6.601 -12.995 33.663 1.00 35.81 106 ARG A N 1
ATOM 768 C CA . ARG A 1 106 ? -5.663 -13.884 32.956 1.00 35.81 106 ARG A CA 1
ATOM 769 C C . ARG A 1 106 ? -6.313 -14.973 32.090 1.00 35.81 106 ARG A C 1
ATOM 771 O O . ARG A 1 106 ? -6.949 -15.878 32.626 1.00 35.81 106 ARG A O 1
ATOM 778 N N . GLN A 1 107 ? -5.946 -15.013 30.809 1.00 33.91 107 GLN A N 1
ATOM 779 C CA . GLN A 1 107 ? -5.935 -16.246 30.018 1.00 33.91 107 GLN A CA 1
ATOM 780 C C . GLN A 1 107 ? -4.506 -16.567 29.554 1.00 33.91 107 GLN A C 1
ATOM 782 O O . GLN A 1 107 ? -3.730 -15.687 29.193 1.00 33.91 107 GLN A O 1
ATOM 787 N N . ARG A 1 108 ? -4.137 -17.852 29.630 1.00 35.88 108 ARG A N 1
ATOM 788 C CA . ARG A 1 108 ? -2.823 -18.376 29.230 1.00 35.88 108 ARG A CA 1
ATOM 789 C C . ARG A 1 108 ? -2.706 -18.378 27.699 1.00 35.88 108 ARG A C 1
ATOM 791 O O . ARG A 1 108 ? -3.127 -19.338 27.064 1.00 35.88 108 ARG A O 1
ATOM 798 N N . GLY A 1 109 ? -2.124 -17.325 27.130 1.00 36.78 109 GLY A N 1
ATOM 799 C CA . GLY A 1 109 ? -1.674 -17.272 25.734 1.00 36.78 109 GLY A CA 1
ATOM 800 C C . GLY A 1 109 ? -0.207 -17.697 25.579 1.00 36.78 109 GLY A C 1
ATOM 801 O O . GLY A 1 109 ? 0.568 -17.612 26.529 1.00 36.78 109 GLY A O 1
ATOM 802 N N . ARG A 1 110 ? 0.158 -18.194 24.387 1.00 38.66 110 ARG A N 1
ATOM 803 C CA . ARG A 1 110 ? 1.497 -18.701 24.012 1.00 38.66 110 ARG A CA 1
ATOM 804 C C . ARG A 1 110 ? 2.634 -17.743 24.415 1.00 38.66 110 ARG A C 1
ATOM 806 O O . ARG A 1 110 ? 2.549 -16.551 24.138 1.00 38.66 110 ARG A O 1
ATOM 813 N N . GLN A 1 111 ? 3.710 -18.297 24.987 1.00 39.09 111 GLN A N 1
ATOM 814 C CA . GLN A 1 111 ? 4.947 -17.579 25.333 1.00 39.09 111 GLN A CA 1
ATOM 815 C C . GLN A 1 111 ? 5.441 -16.714 24.162 1.00 39.09 111 GLN A C 1
ATOM 817 O O . GLN A 1 111 ? 5.615 -17.214 23.049 1.00 39.09 111 GLN A O 1
ATOM 822 N N . LEU A 1 112 ? 5.700 -15.426 24.419 1.00 46.16 112 LEU A N 1
ATOM 823 C CA . LEU A 1 112 ? 6.200 -14.489 23.405 1.00 46.16 112 LEU A CA 1
ATOM 824 C C . LEU A 1 112 ? 7.676 -14.714 23.016 1.00 46.16 112 LEU A C 1
ATOM 826 O O . LEU A 1 112 ? 8.127 -14.119 22.033 1.00 46.16 112 LEU A O 1
ATOM 830 N N . GLY A 1 113 ? 8.385 -15.608 23.706 1.00 43.53 113 GLY A N 1
ATOM 831 C CA . GLY A 1 113 ? 9.797 -15.946 23.518 1.00 43.53 113 GLY A CA 1
ATOM 832 C C . GLY A 1 113 ? 10.501 -16.100 24.871 1.00 43.53 113 GLY A C 1
ATOM 833 O O . GLY A 1 113 ? 9.972 -15.678 25.895 1.00 43.53 113 GLY A O 1
ATOM 834 N N . ASP A 1 114 ? 11.697 -16.693 24.886 1.00 39.84 114 ASP A N 1
ATOM 835 C CA . ASP A 1 114 ? 12.399 -17.096 26.121 1.00 39.84 114 ASP A CA 1
ATOM 836 C C . ASP A 1 114 ? 12.994 -15.935 26.950 1.00 39.84 114 ASP A C 1
ATOM 838 O O . ASP A 1 114 ? 13.531 -16.168 28.036 1.00 39.84 114 ASP A O 1
ATOM 842 N N . LYS A 1 115 ? 12.940 -14.680 26.470 1.00 43.09 115 LYS A N 1
ATOM 843 C CA . LYS A 1 115 ? 13.424 -13.498 27.210 1.00 43.09 115 LYS A CA 1
ATOM 844 C C . LYS A 1 115 ? 12.555 -12.259 26.953 1.00 43.09 115 LYS A C 1
ATOM 846 O O . LYS A 1 115 ? 12.290 -11.966 25.788 1.00 43.09 115 LYS A O 1
ATOM 851 N N . PRO A 1 116 ? 12.204 -11.477 27.994 1.00 54.75 116 PRO A N 1
ATOM 852 C CA . PRO A 1 116 ? 11.499 -10.208 27.828 1.00 54.75 116 PRO A CA 1
ATOM 853 C C . PRO A 1 116 ? 12.402 -9.202 27.096 1.00 54.75 116 PRO A C 1
ATOM 855 O O . PRO A 1 116 ? 13.353 -8.669 27.670 1.00 54.75 116 PRO A O 1
ATOM 858 N N . MET A 1 117 ? 12.134 -8.965 25.811 1.00 57.06 117 MET A N 1
ATOM 859 C CA . MET A 1 117 ? 12.819 -7.945 25.012 1.00 57.06 117 MET A CA 1
ATOM 860 C C . MET A 1 117 ? 12.071 -6.612 25.095 1.00 57.06 117 MET A C 1
ATOM 862 O O . MET A 1 117 ? 10.845 -6.622 25.160 1.00 57.06 117 MET A O 1
ATOM 866 N N . PRO A 1 118 ? 12.764 -5.459 25.083 1.00 61.69 118 PRO A N 1
ATOM 867 C CA . PRO A 1 118 ? 12.092 -4.170 25.029 1.00 61.69 118 PRO A CA 1
ATOM 868 C C . PRO A 1 118 ? 11.222 -4.061 23.771 1.00 61.69 118 PRO A C 1
ATOM 870 O O . PRO A 1 118 ? 11.690 -4.356 22.667 1.00 61.69 118 PRO A O 1
ATOM 873 N N . VAL A 1 119 ? 9.977 -3.620 23.943 1.00 77.06 119 VAL A N 1
ATOM 874 C CA . VAL A 1 119 ? 8.962 -3.582 22.880 1.00 77.06 119 VAL A CA 1
ATOM 875 C C . VAL A 1 119 ? 8.603 -2.137 22.551 1.00 77.06 119 VAL A C 1
ATOM 877 O O . VAL A 1 119 ? 8.526 -1.286 23.443 1.00 77.06 119 VAL 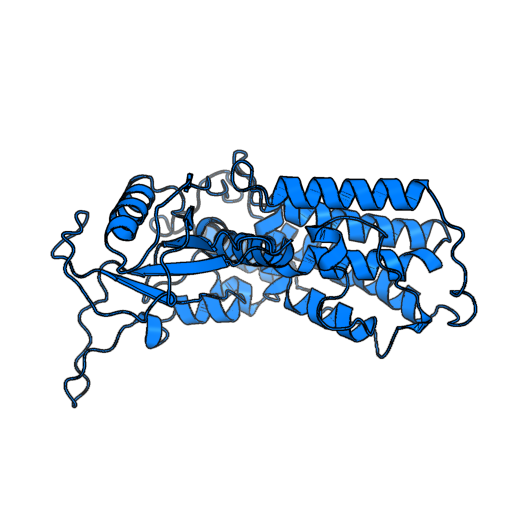A O 1
ATOM 880 N N . ARG A 1 120 ? 8.384 -1.840 21.268 1.00 86.00 120 ARG A N 1
ATOM 881 C CA . ARG A 1 120 ? 7.692 -0.614 20.839 1.00 86.00 120 ARG A CA 1
ATOM 882 C C . ARG A 1 120 ? 6.244 -0.958 20.554 1.00 86.00 120 ARG A C 1
ATOM 884 O O . ARG A 1 120 ? 5.982 -1.868 19.773 1.00 86.00 120 ARG A O 1
ATOM 891 N N . LEU A 1 121 ? 5.329 -0.238 21.184 1.00 86.69 121 LEU A N 1
ATOM 892 C CA . LEU A 1 121 ? 3.901 -0.426 21.004 1.00 86.69 121 LEU A CA 1
ATOM 893 C C . LEU A 1 121 ? 3.371 0.587 19.986 1.00 86.69 121 LEU A C 1
ATOM 895 O O . LEU A 1 121 ? 3.523 1.791 20.182 1.00 86.69 121 LEU A O 1
ATOM 899 N N . THR A 1 122 ? 2.704 0.104 18.942 1.00 89.69 122 THR A N 1
ATOM 900 C CA . THR A 1 122 ? 1.992 0.943 17.970 1.00 89.69 122 THR A CA 1
ATOM 901 C C . THR A 1 122 ? 0.526 0.524 17.902 1.00 89.69 122 THR A C 1
ATOM 903 O O . THR A 1 122 ? 0.216 -0.651 17.723 1.00 89.69 122 THR A O 1
ATOM 906 N N . VAL A 1 123 ? -0.384 1.482 18.056 1.00 87.81 123 VAL A N 1
ATOM 907 C CA . VAL A 1 123 ? -1.826 1.249 18.193 1.00 87.81 123 VAL A CA 1
ATOM 908 C C . VAL A 1 123 ? -2.587 1.864 17.020 1.00 87.81 123 VAL A C 1
ATOM 910 O O . VAL A 1 123 ? -2.452 3.056 16.740 1.00 87.81 123 VAL A O 1
ATOM 913 N N . PHE A 1 124 ? -3.428 1.049 16.382 1.00 87.56 124 PHE A N 1
ATOM 914 C CA . PHE A 1 124 ? -4.364 1.428 15.323 1.00 87.56 124 PHE A CA 1
ATOM 915 C C . PHE A 1 124 ? -5.802 1.223 15.824 1.00 87.56 124 PHE A C 1
ATOM 917 O O . PHE A 1 124 ? -6.320 0.107 15.829 1.00 87.56 124 PHE A O 1
ATOM 924 N N . ALA A 1 125 ? -6.445 2.297 16.282 1.00 77.50 125 ALA A N 1
ATOM 925 C CA . ALA A 1 125 ? -7.761 2.248 16.936 1.00 77.50 125 ALA A CA 1
ATOM 926 C C . ALA A 1 125 ? -8.884 2.945 16.147 1.00 77.50 125 ALA A C 1
ATOM 928 O O . ALA A 1 125 ? -10.006 3.063 16.634 1.00 77.50 125 ALA A O 1
ATOM 929 N N . GLY A 1 126 ? -8.593 3.442 14.943 1.00 77.62 126 GLY A N 1
ATOM 930 C CA . GLY A 1 126 ? -9.527 4.300 14.221 1.00 77.62 126 GLY A CA 1
ATOM 931 C C . GLY A 1 126 ? -9.650 5.672 14.892 1.00 77.62 126 GLY A C 1
ATOM 932 O O . GLY A 1 126 ? -8.708 6.156 15.519 1.00 77.62 126 GLY A O 1
ATOM 933 N N . ARG A 1 127 ? -10.813 6.323 14.747 1.00 69.44 127 ARG A N 1
ATOM 934 C CA . ARG A 1 127 ? -11.080 7.666 15.307 1.00 69.44 127 ARG A CA 1
ATOM 935 C C . ARG A 1 127 ? -11.427 7.666 16.798 1.00 69.44 127 ARG A C 1
ATOM 937 O O . ARG A 1 127 ? -11.552 8.740 17.381 1.00 69.44 127 ARG A O 1
ATOM 944 N N . ASP A 1 128 ? -11.584 6.498 17.414 1.00 71.12 128 ASP A N 1
ATOM 945 C CA . ASP A 1 128 ? -12.003 6.396 18.807 1.00 71.12 128 ASP A CA 1
ATOM 946 C C . ASP A 1 128 ? -10.808 6.387 19.777 1.00 71.12 128 ASP A C 1
ATOM 948 O O . ASP A 1 128 ? -10.080 5.400 19.923 1.00 71.12 128 ASP A O 1
ATOM 952 N N . ALA A 1 129 ? -10.635 7.505 20.484 1.00 69.31 129 ALA A N 1
ATOM 953 C CA . ALA A 1 129 ? -9.603 7.665 21.503 1.00 69.31 129 ALA A CA 1
ATOM 954 C C . ALA A 1 129 ? -9.809 6.744 22.722 1.00 69.31 129 ALA A C 1
ATOM 956 O O . ALA A 1 129 ? -8.827 6.381 23.376 1.00 69.31 129 ALA A O 1
ATOM 957 N N . LEU A 1 130 ? -11.052 6.348 23.031 1.00 70.12 130 LEU A N 1
ATOM 958 C CA . LEU A 1 130 ? -11.335 5.415 24.126 1.00 70.12 130 LEU A CA 1
ATOM 959 C C . LEU A 1 130 ? -10.849 4.014 23.769 1.00 70.12 130 LEU A C 1
ATOM 961 O O . LEU A 1 130 ? -10.112 3.421 24.555 1.00 70.12 130 LEU A O 1
ATOM 965 N N . THR A 1 131 ? -11.152 3.539 22.557 1.00 72.81 131 THR A N 1
ATOM 966 C CA . THR A 1 131 ? -10.593 2.287 22.033 1.00 72.81 131 THR A CA 1
ATOM 967 C C . THR A 1 131 ? -9.065 2.304 22.096 1.00 72.81 131 THR A C 1
ATOM 969 O O . THR A 1 131 ? -8.473 1.372 22.635 1.00 72.81 131 THR A O 1
ATOM 972 N N . ALA A 1 132 ? -8.402 3.374 21.638 1.00 75.25 132 ALA A N 1
ATOM 973 C CA . ALA A 1 132 ? -6.938 3.470 21.695 1.00 75.25 132 ALA A CA 1
ATOM 974 C C . ALA A 1 132 ? -6.391 3.318 23.123 1.00 75.25 132 ALA A C 1
ATOM 976 O O . ALA A 1 132 ? -5.432 2.581 23.353 1.00 75.25 132 ALA A O 1
ATOM 977 N N . ARG A 1 133 ? -7.024 3.986 24.092 1.00 75.31 133 ARG A N 1
ATOM 978 C CA . ARG A 1 133 ? -6.644 3.901 25.502 1.00 75.31 133 ARG A CA 1
ATOM 979 C C . ARG A 1 133 ? -6.851 2.496 26.068 1.00 75.31 133 ARG A C 1
ATOM 981 O O . ARG A 1 133 ? -5.938 1.976 26.703 1.00 75.31 133 ARG A O 1
ATOM 988 N N . SER A 1 134 ? -7.995 1.869 25.799 1.00 71.56 134 SER A N 1
ATOM 989 C CA . SER A 1 134 ? -8.278 0.498 26.238 1.00 71.56 134 SER A CA 1
ATOM 990 C C . SER A 1 134 ? -7.275 -0.509 25.670 1.00 71.56 134 SER A C 1
ATOM 992 O O . SER A 1 134 ? -6.855 -1.419 26.381 1.00 71.56 134 SER A O 1
ATOM 994 N N . LEU A 1 135 ? -6.833 -0.323 24.421 1.00 75.12 135 LEU A N 1
ATOM 995 C CA . LEU A 1 135 ? -5.779 -1.144 23.818 1.00 75.12 135 LEU A CA 1
ATOM 996 C C . LEU A 1 135 ? -4.442 -0.989 24.545 1.00 75.12 135 LEU A C 1
ATOM 998 O O . LEU A 1 135 ? -3.763 -1.982 24.776 1.00 75.12 135 LEU A O 1
ATOM 1002 N N . ILE A 1 136 ? -4.062 0.234 24.918 1.00 77.31 136 ILE A N 1
ATOM 1003 C CA . ILE A 1 136 ? -2.813 0.491 25.651 1.00 77.31 136 ILE A CA 1
ATOM 1004 C C . ILE A 1 136 ? -2.866 -0.138 27.046 1.00 77.31 136 ILE A C 1
ATOM 1006 O O . ILE A 1 136 ? -1.919 -0.812 27.447 1.00 77.31 136 ILE A O 1
ATOM 1010 N N . GLU A 1 137 ? -3.974 0.046 27.768 1.00 72.69 137 GLU A N 1
ATOM 1011 C CA . GLU A 1 137 ? -4.178 -0.540 29.100 1.00 72.69 137 GLU A CA 1
ATOM 1012 C C . GLU A 1 137 ? -4.114 -2.075 29.046 1.00 72.69 137 GLU A C 1
ATOM 1014 O O . GLU A 1 137 ? -3.481 -2.699 29.896 1.00 72.69 137 GLU A O 1
ATOM 1019 N N . ALA A 1 138 ? -4.656 -2.685 27.991 1.00 66.88 138 ALA A N 1
ATOM 1020 C CA . ALA A 1 138 ? -4.595 -4.125 27.775 1.00 66.88 138 ALA A CA 1
ATOM 1021 C C . ALA A 1 138 ? -3.173 -4.693 27.575 1.00 66.88 138 ALA A C 1
ATOM 1023 O O . ALA A 1 138 ? -2.928 -5.853 27.911 1.00 66.88 138 ALA A O 1
ATOM 1024 N N . VAL A 1 139 ? -2.220 -3.912 27.046 1.00 69.75 139 VAL A N 1
ATOM 1025 C CA . VAL A 1 139 ? -0.835 -4.380 26.816 1.00 69.75 139 VAL A CA 1
ATOM 1026 C C . VAL A 1 139 ? -0.089 -4.612 28.122 1.00 69.75 139 VAL A C 1
ATOM 1028 O O . VAL A 1 139 ? 0.734 -5.525 28.193 1.00 69.75 139 VAL A O 1
ATOM 1031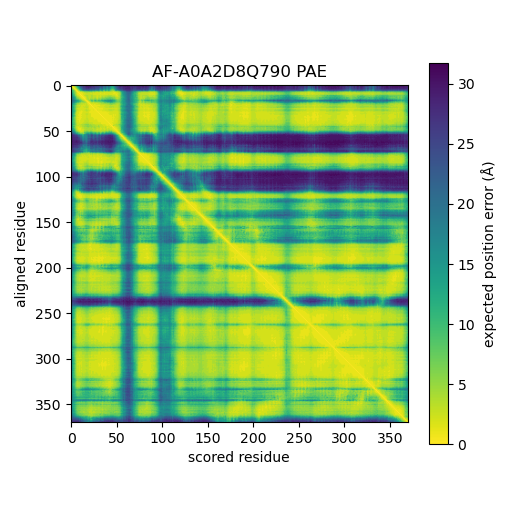 N N . ALA A 1 140 ? -0.385 -3.820 29.156 1.00 64.38 140 ALA A N 1
ATOM 1032 C CA . ALA A 1 140 ? 0.247 -3.948 30.470 1.00 64.38 140 ALA A CA 1
ATOM 1033 C C . ALA A 1 140 ? 0.004 -5.325 31.120 1.00 64.38 140 ALA A C 1
ATOM 1035 O O . ALA A 1 140 ? 0.763 -5.733 31.996 1.00 64.38 140 ALA A O 1
ATOM 1036 N N . GLU A 1 141 ? -1.016 -6.052 30.661 1.00 58.78 141 GLU A N 1
ATOM 1037 C CA . GLU A 1 141 ? -1.426 -7.355 31.187 1.00 58.78 141 GLU A CA 1
ATOM 1038 C C . GLU A 1 141 ? -0.873 -8.551 30.384 1.00 58.78 141 GLU A C 1
ATOM 1040 O O . GLU A 1 141 ? -1.145 -9.702 30.737 1.00 58.78 141 GLU A O 1
ATOM 1045 N N . ILE A 1 142 ? -0.097 -8.324 29.310 1.00 64.56 142 ILE A N 1
ATOM 1046 C CA . ILE A 1 142 ? 0.500 -9.409 28.512 1.00 64.56 142 ILE A CA 1
ATOM 1047 C C . ILE A 1 142 ? 1.637 -10.070 29.316 1.00 64.56 142 ILE A C 1
ATOM 1049 O O . ILE A 1 142 ? 2.646 -9.416 29.599 1.00 64.56 142 ILE A O 1
ATOM 1053 N N . PRO A 1 143 ? 1.532 -11.370 29.662 1.00 53.62 143 PRO A N 1
ATOM 1054 C CA . PRO A 1 143 ? 2.591 -12.075 30.375 1.00 53.62 143 PRO A CA 1
ATOM 1055 C C . PRO A 1 143 ? 3.878 -12.110 29.548 1.00 53.62 143 PRO A C 1
ATOM 1057 O O . PRO A 1 143 ? 3.832 -12.289 28.332 1.00 53.62 143 PRO A O 1
ATOM 1060 N N . ASP A 1 144 ? 5.023 -11.978 30.216 1.00 61.53 144 ASP A N 1
ATOM 1061 C CA . ASP A 1 144 ? 6.358 -12.080 29.608 1.00 61.53 144 ASP A CA 1
ATOM 1062 C C . ASP A 1 144 ? 6.670 -11.020 28.529 1.00 61.53 144 ASP A C 1
ATOM 1064 O O . ASP A 1 144 ? 7.695 -11.108 27.846 1.00 61.53 144 ASP A O 1
ATOM 1068 N N . LEU A 1 145 ? 5.834 -9.982 28.396 1.00 65.88 145 LEU A N 1
ATOM 1069 C CA . LEU A 1 145 ? 6.163 -8.814 27.589 1.00 65.88 145 LEU A CA 1
ATOM 1070 C C . LEU A 1 145 ? 7.314 -8.058 28.261 1.00 65.88 145 LEU A C 1
ATOM 1072 O O . LEU A 1 145 ? 7.263 -7.742 29.452 1.00 65.88 145 LEU A O 1
ATOM 1076 N N . GLY A 1 146 ? 8.374 -7.767 27.507 1.00 67.00 146 GLY A N 1
ATOM 1077 C CA . GLY A 1 146 ? 9.432 -6.908 28.022 1.00 67.00 146 GLY A CA 1
ATOM 1078 C C . GLY A 1 146 ? 8.985 -5.452 28.167 1.00 67.00 146 GLY A C 1
ATOM 1079 O O . GLY A 1 146 ? 7.861 -5.093 27.811 1.00 67.00 146 GLY A O 1
ATOM 1080 N N . PRO A 1 147 ? 9.855 -4.586 28.713 1.00 76.06 147 PRO A N 1
ATOM 1081 C CA . PRO A 1 147 ? 9.489 -3.205 28.997 1.00 76.06 147 PRO A CA 1
ATOM 1082 C C . PRO A 1 147 ? 9.047 -2.480 27.719 1.00 76.06 147 PRO A C 1
ATOM 1084 O O . PRO A 1 147 ? 9.752 -2.504 26.705 1.00 76.06 147 PRO A O 1
ATOM 1087 N N . ILE A 1 148 ? 7.894 -1.809 27.779 1.00 80.12 148 ILE A N 1
ATOM 1088 C CA . ILE A 1 148 ? 7.437 -0.921 26.708 1.00 80.12 148 ILE A CA 1
ATOM 1089 C C . ILE A 1 148 ? 8.354 0.303 26.711 1.00 80.12 148 ILE A C 1
ATOM 1091 O O . ILE A 1 148 ? 8.425 1.043 27.689 1.00 80.12 148 ILE A O 1
ATOM 1095 N N . THR A 1 149 ? 9.085 0.494 25.618 1.00 82.06 149 THR A N 1
ATOM 1096 C CA . THR A 1 149 ? 10.073 1.579 25.472 1.00 82.06 149 THR A CA 1
ATOM 1097 C C . THR A 1 149 ? 9.507 2.815 24.793 1.00 82.06 149 THR A C 1
ATOM 1099 O O . THR A 1 149 ? 10.039 3.908 24.962 1.00 82.06 149 THR A O 1
ATOM 1102 N N . ASP A 1 150 ? 8.446 2.635 24.010 1.00 84.44 150 ASP A N 1
ATOM 1103 C CA . ASP A 1 150 ? 7.762 3.685 23.266 1.00 84.44 150 ASP A CA 1
ATOM 1104 C C . ASP A 1 150 ? 6.316 3.241 23.007 1.00 84.44 150 ASP A C 1
ATOM 1106 O O . ASP A 1 150 ? 6.074 2.054 22.769 1.00 84.44 150 ASP A O 1
ATOM 1110 N N . THR A 1 151 ? 5.364 4.171 23.063 1.00 84.56 151 THR A N 1
ATOM 1111 C CA . THR A 1 151 ? 3.949 3.930 22.738 1.00 84.56 151 THR A CA 1
ATOM 1112 C C . THR A 1 151 ? 3.487 4.966 21.734 1.00 84.56 151 THR A C 1
ATOM 1114 O O . THR A 1 151 ? 3.644 6.166 21.951 1.00 84.56 151 THR A O 1
ATOM 1117 N N . ARG A 1 152 ? 2.898 4.499 20.636 1.00 86.69 152 ARG A N 1
ATOM 1118 C CA . ARG A 1 152 ? 2.444 5.334 19.527 1.00 86.69 152 ARG A CA 1
ATOM 1119 C C . ARG A 1 152 ? 0.996 5.027 19.211 1.00 86.69 152 ARG A C 1
ATOM 1121 O O . ARG A 1 152 ? 0.605 3.866 19.148 1.00 86.69 152 ARG A O 1
ATOM 1128 N N . ILE A 1 153 ? 0.224 6.076 18.970 1.00 84.12 153 ILE A N 1
ATOM 1129 C CA . ILE A 1 153 ? -1.133 5.975 18.441 1.00 84.12 153 ILE A CA 1
ATOM 1130 C C . ILE A 1 153 ? -1.077 6.564 17.042 1.00 84.12 153 ILE A C 1
ATOM 1132 O O . ILE A 1 153 ? -0.688 7.720 16.874 1.00 84.12 153 ILE A O 1
ATOM 1136 N N . VAL A 1 154 ? -1.420 5.760 16.044 1.00 82.19 154 VAL A N 1
ATOM 1137 C CA . VAL A 1 154 ? -1.441 6.218 14.659 1.00 82.19 154 VAL A CA 1
ATOM 1138 C C . VAL A 1 154 ? -2.772 6.906 14.395 1.00 82.19 154 VAL A C 1
ATOM 1140 O O . VAL A 1 154 ? -3.834 6.336 14.653 1.00 82.19 154 VAL A O 1
ATOM 1143 N N . ALA A 1 155 ? -2.709 8.135 13.880 1.00 77.12 155 ALA A N 1
ATOM 1144 C CA . ALA A 1 155 ? -3.896 8.868 13.474 1.00 77.12 155 ALA A CA 1
ATOM 1145 C C . ALA A 1 155 ? -4.591 8.134 12.312 1.00 77.12 155 ALA A C 1
ATOM 1147 O O . ALA A 1 155 ? -3.929 7.763 11.338 1.00 77.12 155 ALA A O 1
ATOM 1148 N N . PRO A 1 156 ? -5.911 7.908 12.391 1.00 74.06 156 PRO A N 1
ATOM 1149 C CA . PRO A 1 156 ? -6.639 7.285 11.301 1.00 74.06 156 PRO A CA 1
ATOM 1150 C C . PRO A 1 156 ? -6.733 8.239 10.100 1.00 74.06 156 PRO A C 1
ATOM 1152 O O . PRO A 1 156 ? -6.850 9.451 10.289 1.00 74.06 156 PRO A O 1
ATOM 1155 N N . PRO A 1 157 ? -6.780 7.714 8.867 1.00 75.50 157 PRO A N 1
ATOM 1156 C CA . PRO A 1 157 ? -7.112 8.503 7.697 1.00 75.50 157 PRO A CA 1
ATOM 1157 C C . PRO A 1 157 ? -8.513 9.111 7.786 1.00 75.50 157 PRO A C 1
ATOM 1159 O O . PRO A 1 157 ? -9.447 8.546 8.371 1.00 75.50 157 PRO A O 1
ATOM 1162 N N . ALA A 1 158 ? -8.673 10.267 7.147 1.00 73.75 158 ALA A N 1
ATOM 1163 C CA . ALA A 1 158 ? -9.923 11.008 7.127 1.00 73.75 158 ALA A CA 1
ATOM 1164 C C . ALA A 1 158 ? -10.750 10.752 5.847 1.00 73.75 158 ALA A C 1
ATOM 1166 O O . ALA A 1 158 ? -11.014 11.662 5.079 1.00 73.75 158 ALA A O 1
ATOM 1167 N N . LEU A 1 159 ? -11.200 9.523 5.590 1.00 79.06 159 LEU A N 1
ATOM 1168 C CA . LEU A 1 159 ? -12.019 9.264 4.391 1.00 79.06 159 LEU A CA 1
ATOM 1169 C C . LEU A 1 159 ? -13.459 9.796 4.533 1.00 79.06 159 LEU A C 1
ATOM 1171 O O . LEU A 1 159 ? -14.077 9.655 5.595 1.00 79.06 159 LEU A O 1
ATOM 1175 N N . THR A 1 160 ? -13.984 10.385 3.457 1.00 75.94 160 THR A N 1
ATOM 1176 C CA . THR A 1 160 ? -15.357 10.907 3.344 1.00 75.94 160 THR A CA 1
ATOM 1177 C C . THR A 1 160 ? -16.058 10.394 2.086 1.00 75.94 160 THR A C 1
ATOM 1179 O O . THR A 1 160 ? -15.409 9.940 1.146 1.00 75.94 160 THR A O 1
ATOM 1182 N N . ASP A 1 161 ? -17.388 10.467 2.060 1.00 76.38 161 ASP A N 1
ATOM 1183 C CA . ASP A 1 161 ? -18.183 10.301 0.841 1.00 76.38 161 ASP A CA 1
ATOM 1184 C C . ASP A 1 161 ? -17.980 11.485 -0.129 1.00 76.38 161 ASP A C 1
ATOM 1186 O O . ASP A 1 161 ? -17.360 12.492 0.226 1.00 76.38 161 ASP A O 1
ATOM 1190 N N . LEU A 1 162 ? -18.535 11.385 -1.345 1.00 73.12 162 LEU A N 1
ATOM 1191 C CA . LEU A 1 162 ? -18.507 12.448 -2.369 1.00 73.12 162 LEU A CA 1
ATOM 1192 C C . LEU A 1 162 ? -19.249 13.738 -1.964 1.00 73.12 162 LEU A C 1
ATOM 1194 O O . LEU A 1 162 ? -19.244 14.721 -2.698 1.00 73.12 162 LEU A O 1
ATOM 1198 N N . SER A 1 163 ? -19.953 13.739 -0.829 1.00 67.38 163 SER A N 1
ATOM 1199 C CA . SER A 1 163 ? -20.581 14.934 -0.256 1.00 67.38 163 SER A CA 1
ATOM 1200 C C . SER A 1 163 ? -19.746 15.555 0.872 1.00 67.38 163 SER A C 1
ATOM 1202 O O . SER A 1 163 ? -20.224 16.453 1.571 1.00 67.38 163 SER A O 1
ATOM 1204 N N . GLY A 1 164 ? -18.518 15.063 1.077 1.00 69.56 164 GLY A N 1
ATOM 1205 C CA . GLY A 1 164 ? -17.599 15.502 2.124 1.00 69.56 164 GLY A CA 1
ATOM 1206 C C . GLY A 1 164 ? -17.982 15.031 3.531 1.00 69.56 164 GLY A C 1
ATOM 1207 O O . GLY A 1 164 ? -17.447 15.537 4.519 1.00 69.56 164 GLY A O 1
ATOM 1208 N N . ARG A 1 165 ? -18.918 14.083 3.669 1.00 71.44 165 ARG A N 1
ATOM 1209 C CA . ARG A 1 165 ? -19.376 13.581 4.974 1.00 71.44 165 ARG A CA 1
ATOM 1210 C C . ARG A 1 165 ? -18.647 12.299 5.345 1.00 71.44 165 ARG A C 1
ATOM 1212 O O . ARG A 1 165 ? -18.255 11.515 4.493 1.00 71.44 165 ARG A O 1
ATOM 1219 N N . SER A 1 166 ? -18.444 12.080 6.642 1.00 72.31 166 SER A N 1
ATOM 1220 C CA . SER A 1 166 ? -17.818 10.839 7.112 1.00 72.31 166 SER A CA 1
ATOM 1221 C C . SER A 1 166 ? -18.735 9.643 6.853 1.00 72.31 166 SER A C 1
ATOM 1223 O O . SER A 1 166 ? -19.950 9.760 7.007 1.00 72.31 166 SER A O 1
ATOM 1225 N N . PHE A 1 167 ? -18.142 8.503 6.501 1.00 72.12 167 PHE A N 1
ATOM 1226 C CA . PHE A 1 167 ? -18.868 7.240 6.426 1.00 72.12 167 PHE A CA 1
ATOM 1227 C C . PHE A 1 167 ? -19.396 6.859 7.813 1.00 72.12 167 PHE A C 1
ATOM 1229 O O . PHE A 1 167 ? -18.649 6.865 8.792 1.00 72.12 167 PHE A O 1
ATOM 1236 N N . ASP A 1 168 ? -20.686 6.547 7.885 1.00 69.38 168 ASP A N 1
ATOM 1237 C CA . ASP A 1 168 ? -21.360 6.094 9.096 1.00 69.38 168 ASP A CA 1
ATOM 1238 C C . ASP A 1 168 ? -22.441 5.069 8.716 1.00 69.38 168 ASP A C 1
ATOM 1240 O O . ASP A 1 168 ? -23.512 5.452 8.217 1.00 69.38 168 ASP A O 1
ATOM 1244 N N . PRO A 1 169 ? -22.197 3.769 8.980 1.00 66.62 169 PRO A N 1
ATOM 1245 C CA . PRO A 1 169 ? -23.159 2.705 8.712 1.00 66.62 169 PRO A CA 1
ATOM 1246 C C . PRO A 1 169 ? -24.527 2.920 9.372 1.00 66.62 169 PRO A C 1
ATOM 1248 O O . PRO A 1 169 ? -25.531 2.439 8.853 1.00 66.62 169 PRO A O 1
ATOM 1251 N N . SER A 1 170 ? -24.602 3.644 10.497 1.00 65.75 170 SER A N 1
ATOM 1252 C CA . SER A 1 170 ? -25.870 3.922 11.188 1.00 65.75 170 SER A CA 1
ATOM 1253 C C . SER A 1 170 ? -26.766 4.914 10.438 1.00 65.75 170 SER A C 1
ATOM 1255 O O . SER A 1 170 ? -27.976 4.937 10.655 1.00 65.75 170 SER A O 1
ATOM 1257 N N . THR A 1 171 ? -26.186 5.688 9.518 1.00 62.06 171 THR A N 1
ATOM 1258 C CA . THR A 1 171 ? -26.892 6.662 8.672 1.00 62.06 171 THR A CA 1
ATOM 1259 C C . THR A 1 171 ? -27.129 6.163 7.244 1.00 62.06 171 THR A C 1
ATOM 1261 O O . THR A 1 171 ? -27.518 6.957 6.392 1.00 62.06 171 THR A O 1
ATOM 1264 N N . GLY A 1 172 ? -26.858 4.879 6.968 1.00 63.72 172 GLY A N 1
ATOM 1265 C CA . GLY A 1 172 ? -26.951 4.281 5.627 1.00 63.72 172 GLY A CA 1
ATOM 1266 C C . GLY A 1 172 ? -25.764 4.597 4.706 1.00 63.72 172 GLY A C 1
ATOM 1267 O O . GLY A 1 172 ? -25.675 4.073 3.602 1.00 63.72 172 GLY A O 1
ATOM 1268 N N . ARG A 1 173 ? -24.802 5.405 5.168 1.00 69.44 173 ARG A N 1
ATOM 1269 C CA . ARG A 1 173 ? -23.694 5.929 4.358 1.00 69.44 173 ARG A CA 1
ATOM 1270 C C . ARG A 1 173 ? -22.427 5.126 4.584 1.00 69.44 173 ARG A C 1
ATOM 1272 O O . ARG A 1 173 ? -21.523 5.561 5.298 1.00 69.44 173 ARG A O 1
ATOM 1279 N N . ALA A 1 174 ? -22.369 3.939 3.997 1.00 76.50 174 ALA A N 1
ATOM 1280 C CA . ALA A 1 174 ? -21.193 3.085 4.053 1.00 76.50 174 ALA A CA 1
ATOM 1281 C C . ALA A 1 174 ? -21.015 2.317 2.745 1.00 76.50 174 ALA A C 1
ATOM 1283 O O . ALA A 1 174 ? -21.945 1.684 2.258 1.00 76.50 174 ALA A O 1
ATOM 1284 N N . ILE A 1 175 ? -19.788 2.321 2.226 1.00 83.56 175 ILE A N 1
ATOM 1285 C CA . ILE A 1 175 ? -19.381 1.404 1.164 1.00 83.56 175 ILE A CA 1
ATOM 1286 C C . ILE A 1 175 ? -18.734 0.202 1.845 1.00 83.56 175 ILE A C 1
ATOM 1288 O O . ILE A 1 175 ? -17.675 0.330 2.472 1.00 83.56 175 ILE A O 1
ATOM 1292 N N . PHE A 1 176 ? -19.387 -0.955 1.764 1.00 87.88 176 PHE A N 1
ATOM 1293 C CA . PHE A 1 176 ? -18.904 -2.167 2.411 1.00 87.88 176 PHE A CA 1
ATOM 1294 C C . PHE A 1 176 ? -17.773 -2.822 1.622 1.00 87.88 176 PHE A C 1
ATOM 1296 O O . PHE A 1 176 ? -17.744 -2.856 0.393 1.00 87.88 176 PHE A O 1
ATOM 1303 N N . LEU A 1 177 ? -16.822 -3.375 2.364 1.00 90.56 177 LEU A N 1
ATOM 1304 C CA . LEU A 1 177 ? -15.600 -3.949 1.833 1.00 90.56 177 LEU A CA 1
ATOM 1305 C C . LEU A 1 177 ? -15.866 -5.203 0.994 1.00 90.56 177 LEU A C 1
ATOM 1307 O O . LEU A 1 177 ? -15.214 -5.385 -0.030 1.00 90.56 177 LEU A O 1
ATOM 1311 N N . ASN A 1 178 ? -16.815 -6.061 1.387 1.00 90.44 178 ASN A N 1
ATOM 1312 C CA . ASN A 1 178 ? -17.157 -7.236 0.578 1.00 90.44 178 ASN A CA 1
ATOM 1313 C C . ASN A 1 178 ? -17.709 -6.852 -0.799 1.00 90.44 178 ASN A C 1
ATOM 1315 O O . ASN A 1 178 ? -17.280 -7.446 -1.784 1.00 90.44 178 ASN A O 1
ATOM 1319 N N . ASP A 1 179 ? -18.571 -5.834 -0.878 1.00 90.25 179 ASP A N 1
ATOM 1320 C CA . ASP A 1 179 ? -19.150 -5.391 -2.153 1.00 90.25 179 ASP A CA 1
ATOM 1321 C C . ASP A 1 179 ? -18.068 -4.908 -3.130 1.00 90.25 179 ASP A C 1
ATOM 1323 O O . ASP A 1 179 ? -18.167 -5.130 -4.340 1.00 90.25 179 ASP A O 1
ATOM 1327 N N . LEU A 1 180 ? -17.008 -4.287 -2.600 1.00 92.88 180 LEU A N 1
ATOM 1328 C CA . LEU A 1 180 ? -15.832 -3.894 -3.373 1.00 92.88 180 LEU A CA 1
ATOM 1329 C C . LEU A 1 180 ? -14.976 -5.100 -3.770 1.00 92.88 180 LEU A C 1
ATOM 1331 O O . LEU A 1 180 ? -14.566 -5.198 -4.922 1.00 92.88 180 LEU A O 1
ATOM 1335 N N . LEU A 1 181 ? -14.716 -6.033 -2.849 1.00 93.88 181 LEU A N 1
ATOM 1336 C CA . LEU A 1 181 ? -13.901 -7.229 -3.110 1.00 93.88 181 LEU A CA 1
ATOM 1337 C C . LEU A 1 181 ? -14.546 -8.214 -4.096 1.00 93.88 181 LEU A C 1
ATOM 1339 O O . LEU A 1 181 ? -13.846 -9.068 -4.639 1.00 93.88 181 LEU A O 1
ATOM 1343 N N . ASP A 1 182 ? -15.855 -8.120 -4.318 1.00 93.19 182 ASP A N 1
ATOM 1344 C CA . ASP A 1 182 ? -16.562 -8.894 -5.342 1.00 93.19 182 ASP A CA 1
ATOM 1345 C C . ASP A 1 182 ? -16.346 -8.333 -6.761 1.00 93.19 182 ASP A C 1
ATOM 1347 O O . ASP A 1 182 ? -16.538 -9.053 -7.739 1.00 93.19 182 ASP A O 1
ATOM 1351 N N . ARG A 1 183 ? -15.920 -7.067 -6.883 1.00 93.38 183 ARG A N 1
ATOM 1352 C CA . ARG A 1 183 ? -15.779 -6.339 -8.162 1.00 93.38 183 ARG A CA 1
ATOM 1353 C C . ARG A 1 183 ? -14.346 -5.932 -8.486 1.00 93.38 183 ARG A C 1
ATOM 1355 O O . ARG A 1 183 ? -14.000 -5.709 -9.642 1.00 93.38 183 ARG A O 1
ATOM 1362 N N . VAL A 1 184 ? -13.509 -5.810 -7.461 1.00 93.69 184 VAL A N 1
ATOM 1363 C CA . VAL A 1 184 ? -12.165 -5.242 -7.549 1.00 93.69 184 VAL A CA 1
ATOM 1364 C C . VAL A 1 184 ? -11.154 -6.219 -6.954 1.00 93.69 184 VAL A C 1
ATOM 1366 O O . VAL A 1 184 ? -11.359 -6.709 -5.839 1.00 93.69 184 VAL A O 1
ATOM 1369 N N . PRO A 1 185 ? -10.009 -6.455 -7.621 1.00 93.94 185 PRO A N 1
ATOM 1370 C CA . PRO A 1 185 ? -8.911 -7.202 -7.025 1.00 93.94 185 PRO A CA 1
ATOM 1371 C C . PRO A 1 185 ? -8.462 -6.590 -5.691 1.00 93.94 185 PRO A C 1
ATOM 1373 O O . PRO A 1 185 ? -8.252 -5.380 -5.585 1.00 93.94 185 PRO A O 1
ATOM 1376 N N . ALA A 1 186 ? -8.228 -7.432 -4.680 1.00 94.81 186 ALA A N 1
ATOM 1377 C CA . ALA A 1 186 ? -7.843 -6.980 -3.340 1.00 94.81 186 ALA A CA 1
ATOM 1378 C C . ALA A 1 186 ? -6.625 -6.036 -3.347 1.00 94.81 186 ALA A C 1
ATOM 1380 O O . ALA A 1 186 ? -6.609 -5.038 -2.636 1.00 94.81 186 ALA A O 1
ATOM 1381 N N . GLU A 1 187 ? -5.619 -6.314 -4.178 1.00 93.31 187 GLU A N 1
ATOM 1382 C CA . GLU A 1 187 ? -4.399 -5.505 -4.307 1.00 93.31 187 GLU A CA 1
ATOM 1383 C C . GLU A 1 187 ? -4.681 -4.083 -4.814 1.00 93.31 187 GLU A C 1
ATOM 1385 O O . GLU A 1 187 ? -4.105 -3.121 -4.304 1.00 93.31 187 GLU A O 1
ATOM 1390 N N . ALA A 1 188 ? -5.609 -3.943 -5.765 1.00 93.81 188 ALA A N 1
ATOM 1391 C CA . ALA A 1 188 ? -6.025 -2.651 -6.300 1.00 93.81 188 ALA A CA 1
ATOM 1392 C C . ALA A 1 188 ? -6.767 -1.833 -5.240 1.00 93.81 188 ALA A C 1
ATOM 1394 O O . ALA A 1 188 ? -6.483 -0.649 -5.051 1.00 93.81 188 ALA A O 1
ATOM 1395 N N . LEU A 1 189 ? -7.654 -2.489 -4.487 1.00 95.00 189 LEU A N 1
ATOM 1396 C CA . LEU A 1 189 ? -8.380 -1.858 -3.392 1.00 95.00 189 LEU A CA 1
ATOM 1397 C C . LEU A 1 189 ? -7.440 -1.413 -2.264 1.00 95.00 189 LEU A C 1
ATOM 1399 O O . LEU A 1 189 ? -7.524 -0.276 -1.805 1.00 95.00 189 LEU A O 1
ATOM 1403 N N . ARG A 1 190 ? -6.506 -2.277 -1.848 1.00 96.06 190 ARG A N 1
ATOM 1404 C CA . ARG A 1 190 ? -5.477 -1.946 -0.849 1.00 96.06 190 ARG A CA 1
ATOM 1405 C C . ARG A 1 190 ? -4.655 -0.735 -1.276 1.00 96.06 190 ARG A C 1
ATOM 1407 O O . ARG A 1 190 ? -4.442 0.167 -0.471 1.00 96.06 190 ARG A O 1
ATOM 1414 N N . PHE A 1 191 ? -4.199 -0.710 -2.529 1.00 95.88 191 PHE A N 1
ATOM 1415 C CA . PHE A 1 191 ? -3.402 0.393 -3.055 1.00 95.88 191 PHE A CA 1
ATOM 1416 C C . PHE A 1 191 ? -4.186 1.701 -3.117 1.00 95.88 191 PHE A C 1
ATOM 1418 O O . PHE A 1 191 ? -3.699 2.719 -2.628 1.00 95.88 191 PHE A O 1
ATOM 1425 N N . TYR A 1 192 ? -5.402 1.675 -3.665 1.00 95.25 192 TYR A N 1
ATOM 1426 C CA . TYR A 1 192 ? -6.232 2.870 -3.773 1.00 95.25 192 TYR A CA 1
ATOM 1427 C C . TYR A 1 192 ? -6.602 3.428 -2.395 1.00 95.25 192 TYR A C 1
ATOM 1429 O O . TYR A 1 192 ? -6.400 4.612 -2.138 1.00 95.25 192 TYR A O 1
ATOM 1437 N N . LEU A 1 193 ? -7.046 2.581 -1.462 1.00 94.12 193 LEU A N 1
ATOM 1438 C CA . LEU A 1 193 ? -7.354 3.029 -0.103 1.00 94.12 193 LEU A CA 1
ATOM 1439 C C . LEU A 1 193 ? -6.118 3.565 0.619 1.00 94.12 193 LEU A C 1
ATOM 1441 O O . LEU A 1 193 ? -6.229 4.560 1.332 1.00 94.12 193 LEU A O 1
ATOM 1445 N N . ALA A 1 194 ? -4.939 2.972 0.409 1.00 94.06 194 ALA A N 1
ATOM 1446 C CA . ALA A 1 194 ? -3.699 3.523 0.942 1.00 94.06 194 ALA A CA 1
ATOM 14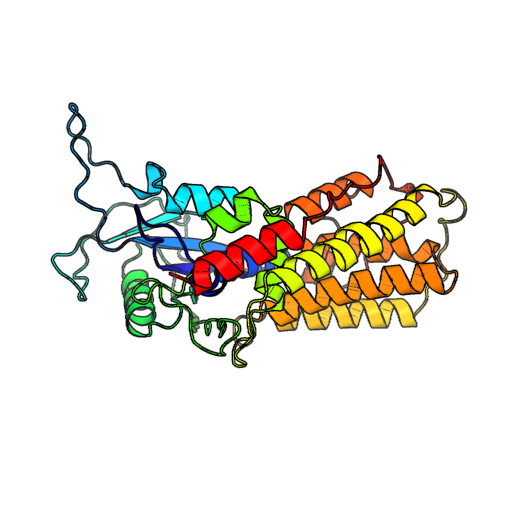47 C C . ALA A 1 194 ? -3.398 4.913 0.356 1.00 94.06 194 ALA A C 1
ATOM 1449 O O . ALA A 1 194 ? -3.092 5.826 1.114 1.00 94.06 194 ALA A O 1
ATOM 1450 N N . LEU A 1 195 ? -3.550 5.099 -0.959 1.00 92.62 195 LEU A N 1
ATOM 1451 C CA . LEU A 1 195 ? -3.332 6.379 -1.644 1.00 92.62 195 LEU A CA 1
ATOM 1452 C C . LEU A 1 195 ? -4.264 7.493 -1.142 1.00 92.62 195 LEU A C 1
ATOM 1454 O O . LEU A 1 195 ? -3.861 8.654 -1.075 1.00 92.62 195 LEU A O 1
ATOM 1458 N N . MET A 1 196 ? -5.496 7.141 -0.777 1.00 90.44 196 MET A N 1
ATOM 1459 C CA . MET A 1 196 ? -6.490 8.085 -0.260 1.00 90.44 196 MET A CA 1
ATOM 1460 C C . MET A 1 196 ? -6.368 8.334 1.251 1.00 90.44 196 MET A C 1
ATOM 1462 O O . MET A 1 196 ? -7.008 9.239 1.780 1.00 90.44 196 MET A O 1
ATOM 1466 N N . SER A 1 197 ? -5.532 7.563 1.951 1.00 86.44 197 SER A N 1
ATOM 1467 C CA . SER A 1 197 ? -5.392 7.600 3.407 1.00 86.44 197 SER A CA 1
ATOM 1468 C C . SER A 1 197 ? -4.360 8.630 3.880 1.00 86.44 197 SER A C 1
ATOM 1470 O O . SER A 1 197 ? -3.278 8.265 4.346 1.00 86.44 197 SER A O 1
ATOM 1472 N N . GLU A 1 198 ? -4.698 9.918 3.780 1.00 79.38 198 GLU A N 1
ATOM 1473 C CA . GLU A 1 198 ? -3.906 10.993 4.394 1.00 79.38 198 GLU A CA 1
ATOM 1474 C C . GLU A 1 198 ? -4.249 11.150 5.891 1.00 79.38 198 GLU A C 1
ATOM 1476 O O . GLU A 1 198 ? -5.435 11.175 6.240 1.00 79.38 198 GLU A O 1
ATOM 1481 N N . PRO A 1 199 ? -3.255 11.286 6.796 1.00 63.28 199 PRO A N 1
ATOM 1482 C CA . PRO A 1 199 ? -3.495 11.339 8.245 1.00 63.28 199 PRO A CA 1
ATOM 1483 C C . PRO A 1 199 ? -4.289 12.560 8.737 1.00 63.28 199 PRO A C 1
ATOM 1485 O O . PRO A 1 199 ? -4.790 12.545 9.861 1.00 63.28 199 PRO A O 1
ATOM 1488 N N . HIS A 1 200 ? -4.402 13.622 7.931 1.00 67.69 200 HIS A N 1
ATOM 1489 C CA . HIS A 1 200 ? -4.970 14.906 8.368 1.00 67.69 200 HIS A CA 1
ATOM 1490 C C . HIS A 1 200 ? -5.873 15.599 7.343 1.00 67.69 200 HIS A C 1
ATOM 1492 O O . HIS A 1 200 ? -6.603 16.513 7.721 1.00 67.69 200 HIS A O 1
ATOM 1498 N N . ASP A 1 201 ? -5.875 15.142 6.091 1.00 74.31 201 ASP A N 1
ATOM 1499 C CA . ASP A 1 201 ? -6.681 15.738 5.032 1.00 74.31 201 ASP A CA 1
ATOM 1500 C C . ASP A 1 201 ? -7.824 14.807 4.668 1.00 74.31 201 ASP A C 1
ATOM 1502 O O . ASP A 1 201 ? -7.611 13.657 4.270 1.00 74.31 201 ASP A O 1
ATOM 1506 N N . ALA A 1 202 ? -9.046 15.319 4.811 1.00 75.50 202 ALA A N 1
ATOM 1507 C CA . ALA A 1 202 ? -10.211 14.564 4.412 1.00 75.50 202 ALA A CA 1
ATOM 1508 C C . ALA A 1 202 ? -10.215 14.364 2.895 1.00 75.50 202 ALA A C 1
ATOM 1510 O O . ALA A 1 202 ? -10.124 15.337 2.145 1.00 75.50 202 ALA A O 1
ATOM 1511 N N . ARG A 1 203 ? -10.305 13.109 2.448 1.00 81.50 203 ARG A N 1
ATOM 1512 C CA . ARG A 1 203 ? -10.388 12.781 1.023 1.00 81.50 203 ARG A CA 1
ATOM 1513 C C . ARG A 1 203 ? -11.660 12.022 0.714 1.00 81.50 203 ARG A C 1
ATOM 1515 O O . ARG A 1 203 ? -12.009 11.055 1.392 1.00 81.50 203 ARG A O 1
ATOM 1522 N N . GLU A 1 204 ? -12.301 12.460 -0.357 1.00 84.06 204 GLU A N 1
ATOM 1523 C CA . GLU A 1 204 ? -13.480 11.813 -0.900 1.00 84.06 204 GLU A CA 1
ATOM 1524 C C . GLU A 1 204 ? -13.081 10.486 -1.543 1.00 84.06 204 GLU A C 1
ATOM 1526 O O . GLU A 1 204 ? -12.156 10.414 -2.357 1.00 84.06 204 GLU A O 1
ATOM 1531 N N . LEU A 1 205 ? -13.763 9.419 -1.145 1.00 85.94 205 LEU A N 1
ATOM 1532 C CA . LEU A 1 205 ? -13.637 8.116 -1.771 1.00 85.94 205 LEU A CA 1
ATOM 1533 C C . LEU A 1 205 ? -14.557 8.088 -2.995 1.00 85.94 205 LEU A C 1
ATOM 1535 O O . LEU A 1 205 ? -15.771 8.178 -2.836 1.00 85.94 205 LEU A O 1
ATOM 1539 N N . SER A 1 206 ? -13.976 7.947 -4.189 1.00 89.31 206 SER A N 1
ATOM 1540 C CA . SER A 1 206 ? -14.720 7.810 -5.444 1.00 89.31 206 SER A CA 1
ATOM 1541 C C . SER A 1 206 ? -14.480 6.434 -6.055 1.00 89.31 206 SER A C 1
ATOM 1543 O O . SER A 1 206 ? -13.341 6.066 -6.362 1.00 89.31 206 SER A O 1
ATOM 1545 N N . LEU A 1 207 ? -15.549 5.670 -6.287 1.00 90.81 207 LEU A N 1
ATOM 1546 C CA . LEU A 1 207 ? -15.415 4.358 -6.926 1.00 90.81 207 LEU A CA 1
ATOM 1547 C C . LEU A 1 207 ? -15.041 4.463 -8.416 1.00 90.81 207 LEU A C 1
ATOM 1549 O O . LEU A 1 207 ? -14.346 3.587 -8.939 1.00 90.81 207 LEU A O 1
ATOM 1553 N N . ALA A 1 208 ? -15.396 5.570 -9.075 1.00 91.19 208 ALA A N 1
ATOM 1554 C CA . ALA A 1 208 ? -14.900 5.885 -10.414 1.00 91.19 208 ALA A CA 1
ATOM 1555 C C . ALA A 1 208 ? -13.378 6.110 -10.413 1.00 91.19 208 ALA A C 1
ATOM 1557 O O . ALA A 1 208 ? -12.657 5.543 -11.237 1.00 91.19 208 ALA A O 1
ATOM 1558 N N . ASP A 1 209 ? -12.860 6.889 -9.456 1.00 92.69 209 ASP A N 1
ATOM 1559 C CA . ASP A 1 209 ? -11.414 7.103 -9.336 1.00 92.69 209 ASP A CA 1
ATOM 1560 C C . ASP A 1 209 ? -10.663 5.833 -8.957 1.00 92.69 209 ASP A C 1
ATOM 1562 O O . ASP A 1 209 ? -9.536 5.646 -9.421 1.00 92.69 209 ASP A O 1
ATOM 1566 N N . LEU A 1 210 ? -11.270 4.937 -8.176 1.00 94.00 210 LEU A N 1
ATOM 1567 C CA . LEU A 1 210 ? -10.713 3.611 -7.922 1.00 94.00 210 LEU A CA 1
ATOM 1568 C C . LEU A 1 210 ? -10.508 2.849 -9.239 1.00 94.00 210 LEU A C 1
ATOM 1570 O O . LEU A 1 210 ? -9.396 2.382 -9.509 1.00 94.00 210 LEU A O 1
ATOM 1574 N N . ALA A 1 211 ? -11.551 2.761 -10.074 1.00 95.19 211 ALA A N 1
ATOM 1575 C CA . ALA A 1 211 ? -11.502 2.056 -11.356 1.00 95.19 211 ALA A CA 1
ATOM 1576 C C . ALA A 1 211 ? -10.435 2.658 -12.277 1.00 95.19 211 ALA A C 1
ATOM 1578 O O . ALA A 1 211 ? -9.575 1.952 -12.814 1.00 95.19 211 ALA A O 1
ATOM 1579 N N . ARG A 1 212 ? -10.444 3.991 -12.409 1.00 94.75 212 ARG A N 1
ATOM 1580 C CA . ARG A 1 212 ? -9.480 4.732 -13.228 1.00 94.75 212 ARG A CA 1
ATOM 1581 C C . ARG A 1 212 ? -8.058 4.561 -12.728 1.00 94.75 212 ARG A C 1
ATOM 1583 O O . ARG A 1 212 ? -7.164 4.325 -13.540 1.00 94.75 212 ARG A O 1
ATOM 1590 N N . THR A 1 213 ? -7.842 4.647 -11.417 1.00 94.44 213 THR A N 1
ATOM 1591 C CA . THR A 1 213 ? -6.521 4.450 -10.813 1.00 94.44 213 THR A CA 1
ATOM 1592 C C . THR A 1 213 ? -6.012 3.061 -11.155 1.00 94.44 213 THR A C 1
ATOM 1594 O O . THR A 1 213 ? -4.936 2.954 -11.729 1.00 94.44 213 THR A O 1
ATOM 1597 N N . HIS A 1 214 ? -6.792 2.008 -10.905 1.00 94.44 214 HIS A N 1
ATOM 1598 C CA . HIS A 1 214 ? -6.404 0.633 -11.230 1.00 94.44 214 HIS A CA 1
ATOM 1599 C C . HIS A 1 214 ? -6.075 0.442 -12.718 1.00 94.44 214 HIS A C 1
ATOM 1601 O O . HIS A 1 214 ? -4.978 -0.005 -13.069 1.00 94.44 214 HIS A O 1
ATOM 1607 N N . ASN A 1 215 ? -6.990 0.846 -13.601 1.00 95.75 215 ASN A N 1
ATOM 1608 C CA . ASN A 1 215 ? -6.859 0.647 -15.044 1.00 95.75 215 ASN A CA 1
ATOM 1609 C C . ASN A 1 215 ? -5.683 1.439 -15.641 1.00 95.75 215 ASN A C 1
ATOM 1611 O O . ASN A 1 215 ? -4.964 0.943 -16.509 1.00 95.75 215 ASN A O 1
ATOM 1615 N N . LEU A 1 216 ? -5.443 2.669 -15.182 1.00 94.31 216 LEU A N 1
ATOM 1616 C CA . LEU A 1 216 ? -4.337 3.484 -15.686 1.00 94.31 216 LEU A CA 1
ATOM 1617 C C . LEU A 1 216 ? -2.995 3.065 -15.086 1.00 94.31 216 LEU A C 1
ATOM 1619 O O . LEU A 1 216 ? -2.010 2.961 -15.817 1.00 94.31 216 LEU A O 1
ATOM 1623 N N . PHE A 1 217 ? -2.946 2.837 -13.775 1.00 93.00 217 PHE A N 1
ATOM 1624 C CA . PHE A 1 217 ? -1.708 2.580 -13.048 1.00 93.00 217 PHE A CA 1
ATOM 1625 C C . PHE A 1 217 ? -1.223 1.134 -13.207 1.00 93.00 217 PHE A C 1
ATOM 1627 O O . PHE A 1 217 ? -0.093 0.930 -13.657 1.00 93.00 217 PHE A O 1
ATOM 1634 N N . LEU A 1 218 ? -2.052 0.143 -12.855 1.00 89.19 218 LEU A N 1
ATOM 1635 C CA . LEU A 1 218 ? -1.662 -1.272 -12.878 1.00 89.19 218 LEU A CA 1
ATOM 1636 C C . LEU A 1 218 ? -1.794 -1.857 -14.283 1.00 89.19 218 LEU A C 1
ATOM 1638 O O . LEU A 1 218 ? -0.815 -2.354 -14.838 1.00 89.19 218 LEU A O 1
ATOM 1642 N N . VAL A 1 219 ? -2.979 -1.753 -14.887 1.00 93.25 219 VAL A N 1
ATOM 1643 C CA . VAL A 1 219 ? -3.241 -2.422 -16.169 1.00 93.25 219 VAL A CA 1
ATOM 1644 C C . VAL A 1 219 ? -2.430 -1.782 -17.294 1.00 93.25 219 VAL A C 1
ATOM 1646 O O . VAL A 1 219 ? -1.643 -2.455 -17.959 1.00 93.25 219 VAL A O 1
ATOM 1649 N N . ARG A 1 220 ? -2.572 -0.468 -17.496 1.00 94.25 220 ARG A N 1
ATOM 1650 C CA . ARG A 1 220 ? -1.899 0.216 -18.603 1.00 94.25 220 ARG A CA 1
ATOM 1651 C C . ARG A 1 220 ? -0.426 0.488 -18.314 1.00 94.25 220 ARG A C 1
ATOM 1653 O O . ARG A 1 220 ? 0.436 -0.003 -19.040 1.00 94.25 220 ARG A O 1
ATOM 1660 N N . ASP A 1 221 ? -0.119 1.318 -17.320 1.00 94.06 221 ASP A N 1
ATOM 1661 C CA . ASP A 1 221 ? 1.225 1.888 -17.177 1.00 94.06 221 ASP A CA 1
ATOM 1662 C C . ASP A 1 221 ? 2.243 0.847 -16.680 1.00 94.06 221 ASP A C 1
ATOM 1664 O O . ASP A 1 221 ? 3.298 0.692 -17.309 1.00 94.06 221 ASP A O 1
ATOM 1668 N N . LEU A 1 222 ? 1.910 0.084 -15.631 1.00 94.00 222 LEU A N 1
ATOM 1669 C CA . LEU A 1 222 ? 2.768 -0.998 -15.141 1.00 94.00 222 LEU A CA 1
ATOM 1670 C C . LEU A 1 222 ? 2.811 -2.153 -16.149 1.00 94.00 222 LEU A C 1
ATOM 1672 O O . LEU A 1 222 ? 3.902 -2.527 -16.576 1.00 94.00 222 LEU A O 1
ATOM 1676 N N . GLY A 1 223 ? 1.656 -2.655 -16.602 1.00 93.06 223 GLY A N 1
ATOM 1677 C CA . GLY A 1 223 ? 1.584 -3.748 -17.580 1.00 93.06 223 GLY A CA 1
ATOM 1678 C C . GLY A 1 223 ? 2.402 -3.484 -18.850 1.00 93.06 223 GLY A C 1
ATOM 1679 O O . GLY A 1 223 ? 3.195 -4.328 -19.268 1.00 93.06 223 GLY A O 1
ATOM 1680 N N . THR A 1 224 ? 2.322 -2.274 -19.417 1.00 92.69 224 THR A N 1
ATOM 1681 C CA . THR A 1 224 ? 3.122 -1.926 -20.607 1.00 92.69 224 THR A CA 1
ATOM 1682 C C . THR A 1 224 ? 4.618 -1.815 -20.297 1.00 92.69 224 THR A C 1
ATOM 1684 O O . THR A 1 224 ? 5.449 -2.175 -21.131 1.00 92.69 224 THR A O 1
ATOM 1687 N N . SER A 1 225 ? 4.989 -1.327 -19.109 1.00 92.94 225 SER A N 1
ATOM 1688 C CA . SER A 1 225 ? 6.396 -1.261 -18.688 1.00 92.94 225 SER A CA 1
ATOM 1689 C C . SER A 1 225 ? 6.994 -2.659 -18.510 1.00 92.94 225 SER A C 1
ATOM 1691 O O . SER A 1 225 ? 8.103 -2.917 -18.972 1.00 92.94 225 SER A O 1
ATOM 1693 N N . LEU A 1 226 ? 6.239 -3.593 -17.925 1.00 91.75 226 LEU A N 1
ATOM 1694 C CA . LEU A 1 226 ? 6.660 -4.990 -17.781 1.00 91.75 226 LEU A CA 1
ATOM 1695 C C . LEU A 1 226 ? 6.731 -5.710 -19.135 1.00 91.75 226 LEU A C 1
ATOM 1697 O O . LEU A 1 226 ? 7.682 -6.449 -19.389 1.00 91.75 226 LEU A O 1
ATOM 1701 N N . GLY A 1 227 ? 5.790 -5.436 -20.042 1.00 89.25 227 GLY A N 1
ATOM 1702 C CA . GLY A 1 227 ? 5.847 -5.923 -21.421 1.00 89.25 227 GLY A CA 1
ATOM 1703 C C . GLY A 1 227 ? 7.074 -5.416 -22.188 1.00 89.25 227 GLY A C 1
ATOM 1704 O O . GLY A 1 227 ? 7.634 -6.148 -23.000 1.00 89.25 227 GLY A O 1
ATOM 1705 N N . ALA A 1 228 ? 7.551 -4.198 -21.906 1.00 88.06 228 ALA A N 1
ATOM 1706 C CA . ALA A 1 228 ? 8.784 -3.685 -22.504 1.00 88.06 228 ALA A CA 1
ATOM 1707 C C . ALA A 1 228 ? 10.015 -4.491 -22.061 1.00 88.06 228 ALA A C 1
ATOM 1709 O O . ALA A 1 228 ? 10.859 -4.793 -22.898 1.00 88.06 228 ALA A O 1
ATOM 1710 N N . ILE A 1 229 ? 10.081 -4.908 -20.788 1.00 87.00 229 ILE A N 1
ATOM 1711 C CA . ILE A 1 229 ? 11.173 -5.754 -20.276 1.00 87.00 229 ILE A CA 1
ATOM 1712 C C . ILE A 1 229 ? 11.256 -7.074 -21.052 1.00 87.00 229 ILE A C 1
ATOM 1714 O O . ILE A 1 229 ? 12.350 -7.499 -21.412 1.00 87.00 229 ILE A O 1
ATOM 1718 N N . ALA A 1 230 ? 10.113 -7.712 -21.324 1.00 79.06 230 ALA A N 1
ATOM 1719 C CA . ALA A 1 230 ? 10.064 -9.002 -22.017 1.00 79.06 230 ALA A CA 1
ATOM 1720 C C . ALA A 1 230 ? 10.619 -8.951 -23.455 1.00 79.06 230 ALA A C 1
ATOM 1722 O O . ALA A 1 230 ? 10.999 -9.983 -23.998 1.00 79.06 230 ALA A O 1
ATOM 1723 N N . ASN A 1 231 ? 10.684 -7.758 -24.054 1.00 80.00 231 ASN A N 1
ATOM 1724 C CA . ASN A 1 231 ? 11.191 -7.535 -25.407 1.00 80.00 231 ASN A CA 1
ATOM 1725 C C . ASN A 1 231 ? 12.642 -7.017 -25.439 1.00 80.00 231 ASN A C 1
ATOM 1727 O O . ASN A 1 231 ? 13.159 -6.730 -26.518 1.00 80.00 231 ASN A O 1
ATOM 1731 N N . LEU A 1 232 ? 13.299 -6.857 -24.283 1.00 80.75 232 LEU A N 1
ATOM 1732 C CA . LEU A 1 232 ? 14.698 -6.432 -24.218 1.00 80.75 232 LEU A CA 1
ATOM 1733 C C . LEU A 1 232 ? 15.639 -7.584 -24.583 1.00 80.75 232 LEU A C 1
ATOM 1735 O O . LEU A 1 232 ? 15.478 -8.700 -24.094 1.00 80.75 232 LEU A O 1
ATOM 1739 N N . ASP A 1 233 ? 16.671 -7.289 -25.379 1.00 70.31 233 ASP A N 1
ATOM 1740 C CA . ASP A 1 233 ? 17.756 -8.237 -25.644 1.00 70.31 233 ASP A CA 1
ATOM 1741 C C . ASP A 1 233 ? 18.520 -8.537 -24.331 1.00 70.31 233 ASP A C 1
ATOM 1743 O O . ASP A 1 233 ? 19.092 -7.618 -23.726 1.00 70.31 233 ASP A O 1
ATOM 1747 N N . PRO A 1 234 ? 18.568 -9.805 -23.872 1.00 65.12 234 PRO A N 1
ATOM 1748 C CA . PRO A 1 234 ? 19.268 -10.195 -22.648 1.00 65.12 234 PRO A CA 1
ATOM 1749 C C . PRO A 1 234 ? 20.765 -9.851 -22.647 1.00 65.12 234 PRO A C 1
ATOM 1751 O O . PRO A 1 234 ? 21.346 -9.686 -21.570 1.00 65.12 234 PRO A O 1
ATOM 1754 N N . VAL A 1 235 ? 21.389 -9.744 -23.829 1.00 57.22 235 VAL A N 1
ATOM 1755 C CA . VAL A 1 235 ? 22.820 -9.444 -24.011 1.00 57.22 235 VAL A CA 1
ATOM 1756 C C . VAL A 1 235 ? 23.082 -7.934 -24.030 1.00 57.22 235 VAL A C 1
ATOM 1758 O O . VAL A 1 235 ? 24.118 -7.491 -23.542 1.00 57.22 235 VAL A O 1
ATOM 1761 N N . ALA A 1 236 ? 22.128 -7.119 -24.488 1.00 49.91 236 ALA A N 1
ATOM 1762 C CA . ALA A 1 236 ? 22.238 -5.655 -24.456 1.00 49.91 236 ALA A CA 1
ATOM 1763 C C . ALA A 1 236 ? 22.138 -5.067 -23.028 1.00 49.91 236 ALA A C 1
ATOM 1765 O O . ALA A 1 236 ? 22.510 -3.920 -22.797 1.00 49.91 236 ALA A O 1
ATOM 1766 N N . GLY A 1 237 ? 21.676 -5.856 -22.049 1.00 50.62 237 GLY A N 1
ATOM 1767 C CA . GLY A 1 237 ? 21.486 -5.447 -20.650 1.00 50.62 237 GLY A CA 1
ATOM 1768 C C . GLY A 1 237 ? 22.680 -5.666 -19.708 1.00 50.62 237 GLY A C 1
ATOM 1769 O O . GLY A 1 237 ? 22.485 -5.671 -18.489 1.00 50.62 237 GLY A O 1
ATOM 1770 N N . THR A 1 238 ? 23.894 -5.921 -20.213 1.00 46.44 238 THR A N 1
ATOM 1771 C CA . THR A 1 238 ? 25.041 -6.325 -19.368 1.00 46.44 238 THR A CA 1
ATOM 1772 C C . THR A 1 238 ? 25.903 -5.189 -18.828 1.00 46.44 238 THR A C 1
ATOM 1774 O O . THR A 1 238 ? 26.696 -5.429 -17.921 1.00 46.44 238 THR A O 1
ATOM 1777 N N . ALA A 1 239 ? 25.739 -3.960 -19.307 1.00 47.44 239 ALA A N 1
ATOM 1778 C CA . ALA A 1 239 ? 26.386 -2.801 -18.706 1.00 47.44 239 ALA A CA 1
ATOM 1779 C C . ALA A 1 239 ? 25.496 -1.574 -18.888 1.00 47.44 239 ALA A C 1
ATOM 1781 O O . ALA A 1 239 ? 25.686 -0.791 -19.813 1.00 47.44 239 ALA A O 1
ATOM 1782 N N . LEU A 1 240 ? 24.514 -1.414 -17.998 1.00 52.03 240 LEU A N 1
ATOM 1783 C CA . LEU A 1 240 ? 23.962 -0.085 -17.762 1.00 52.03 240 LEU A CA 1
ATOM 1784 C C . LEU A 1 240 ? 25.145 0.810 -17.364 1.00 52.03 240 LEU A C 1
ATOM 1786 O O . LEU A 1 240 ? 25.850 0.459 -16.409 1.00 52.03 240 LEU A O 1
ATOM 1790 N N . PRO A 1 241 ? 25.419 1.914 -18.080 1.00 51.28 241 PRO A N 1
ATOM 1791 C CA . PRO A 1 241 ? 26.328 2.927 -17.575 1.00 51.28 241 PRO A CA 1
ATOM 1792 C C . PRO A 1 241 ? 25.879 3.280 -16.159 1.00 51.28 241 PRO A C 1
ATOM 1794 O O . PRO A 1 241 ? 24.684 3.445 -15.918 1.00 51.28 241 PRO A O 1
ATOM 1797 N N . HIS A 1 242 ? 26.816 3.341 -15.216 1.00 59.75 242 HIS A N 1
ATOM 1798 C CA . HIS A 1 242 ? 26.501 3.775 -13.860 1.00 59.75 242 HIS A CA 1
ATOM 1799 C C . HIS A 1 242 ? 26.017 5.229 -13.938 1.00 59.75 242 HIS A C 1
ATOM 1801 O O . HIS A 1 242 ? 26.822 6.149 -14.099 1.00 59.75 242 HIS A O 1
ATOM 1807 N N . ASP A 1 243 ? 24.703 5.429 -13.904 1.00 71.75 243 ASP A N 1
ATOM 1808 C CA . ASP A 1 243 ? 24.094 6.750 -13.928 1.00 71.75 243 ASP A CA 1
ATOM 1809 C C . ASP A 1 243 ? 23.942 7.237 -12.488 1.00 71.75 243 ASP A C 1
ATOM 1811 O O . ASP A 1 243 ? 23.045 6.813 -11.757 1.00 71.75 243 ASP A O 1
ATOM 1815 N N . ARG A 1 244 ? 24.830 8.147 -12.073 1.00 77.19 244 ARG A N 1
ATOM 1816 C CA . ARG A 1 244 ? 24.768 8.752 -10.734 1.00 77.19 244 ARG A CA 1
ATOM 1817 C C . ARG A 1 244 ? 23.413 9.407 -10.463 1.00 77.19 244 ARG A C 1
ATOM 1819 O O . ARG A 1 244 ? 22.942 9.343 -9.336 1.00 77.19 244 ARG A O 1
ATOM 1826 N N . ALA A 1 245 ? 22.766 9.982 -11.481 1.00 82.25 245 ALA A N 1
ATOM 1827 C CA . ALA A 1 245 ? 21.458 10.606 -11.308 1.00 82.25 245 ALA A CA 1
ATOM 1828 C C . ALA A 1 245 ? 20.364 9.569 -11.008 1.00 82.25 245 ALA A C 1
ATOM 1830 O O . ALA A 1 245 ? 19.429 9.848 -10.257 1.00 82.25 245 ALA A O 1
ATOM 1831 N N . GLU A 1 246 ? 20.478 8.358 -11.560 1.00 84.00 246 GLU A N 1
ATOM 1832 C CA . GLU A 1 246 ? 19.595 7.251 -11.204 1.00 84.00 246 GLU A CA 1
ATOM 1833 C C . GLU A 1 246 ? 19.830 6.782 -9.766 1.00 84.00 246 GLU A C 1
ATOM 1835 O O . GLU A 1 246 ? 18.868 6.559 -9.032 1.00 84.00 246 GLU A O 1
ATOM 1840 N N . ASP A 1 247 ? 21.086 6.648 -9.348 1.00 86.88 247 ASP A N 1
ATOM 1841 C CA . ASP A 1 247 ? 21.409 6.213 -7.988 1.00 86.88 247 ASP A CA 1
ATOM 1842 C C . ASP A 1 247 ? 20.936 7.228 -6.933 1.00 86.88 247 ASP A C 1
ATOM 1844 O O . ASP A 1 247 ? 20.401 6.831 -5.890 1.00 86.88 247 ASP A O 1
ATOM 1848 N N . ASP A 1 248 ? 21.054 8.526 -7.224 1.00 89.69 248 ASP A N 1
ATOM 1849 C CA . ASP A 1 248 ? 20.525 9.607 -6.386 1.00 89.69 248 ASP A CA 1
ATOM 1850 C C . ASP A 1 248 ? 18.995 9.521 -6.279 1.00 89.69 248 ASP A C 1
ATOM 1852 O O . ASP A 1 248 ? 18.437 9.561 -5.178 1.00 89.69 248 ASP A O 1
ATOM 1856 N N . LEU A 1 249 ? 18.308 9.308 -7.407 1.00 91.38 249 LEU A N 1
ATOM 1857 C CA . LEU A 1 249 ? 16.857 9.111 -7.453 1.00 91.38 249 LEU A CA 1
ATOM 1858 C C . LEU A 1 249 ? 16.416 7.883 -6.639 1.00 91.38 249 LEU A C 1
ATOM 1860 O O . LEU A 1 249 ? 15.451 7.945 -5.877 1.00 91.38 249 LEU A O 1
ATOM 1864 N N . ILE A 1 250 ? 17.115 6.756 -6.779 1.00 91.75 250 ILE A N 1
ATOM 1865 C CA . ILE A 1 250 ? 16.828 5.521 -6.037 1.00 91.75 250 ILE A CA 1
ATOM 1866 C C . ILE A 1 250 ? 17.048 5.731 -4.531 1.00 91.75 250 ILE A C 1
ATOM 1868 O O . ILE A 1 250 ? 16.265 5.246 -3.705 1.00 91.75 250 ILE A O 1
ATOM 1872 N N . THR A 1 251 ? 18.091 6.475 -4.167 1.00 92.31 251 THR A N 1
ATOM 1873 C CA . THR A 1 251 ? 18.387 6.827 -2.775 1.00 92.31 251 THR A CA 1
ATOM 1874 C C . THR A 1 251 ? 17.298 7.722 -2.183 1.00 92.31 251 THR A C 1
ATOM 1876 O O . THR A 1 251 ? 16.862 7.482 -1.056 1.00 92.31 251 THR A O 1
ATOM 1879 N N . ASP A 1 252 ? 16.787 8.684 -2.951 1.00 94.75 252 ASP A N 1
ATOM 1880 C CA . ASP A 1 252 ? 15.651 9.519 -2.557 1.00 94.75 252 ASP A CA 1
ATOM 1881 C C . ASP A 1 252 ? 14.371 8.687 -2.355 1.00 94.75 252 ASP A C 1
ATOM 1883 O O . ASP A 1 252 ? 13.724 8.785 -1.311 1.00 94.75 252 ASP A O 1
ATOM 1887 N N . PHE A 1 253 ? 14.045 7.758 -3.262 1.00 95.50 253 PHE A N 1
ATOM 1888 C CA . PHE A 1 253 ? 12.914 6.843 -3.052 1.00 95.50 253 PHE A CA 1
ATOM 1889 C C . PHE A 1 253 ? 13.050 6.020 -1.767 1.00 95.50 253 PHE A C 1
ATOM 1891 O O . PHE A 1 253 ? 12.061 5.817 -1.058 1.00 95.50 253 PHE A O 1
ATOM 1898 N N . ARG A 1 254 ? 14.263 5.566 -1.429 1.00 95.00 254 ARG A N 1
ATOM 1899 C CA . ARG A 1 254 ? 14.514 4.883 -0.156 1.00 95.00 254 ARG A CA 1
ATOM 1900 C C . ARG A 1 254 ? 14.297 5.811 1.035 1.00 95.00 254 ARG A C 1
ATOM 1902 O O . ARG A 1 254 ? 13.681 5.384 2.009 1.00 95.00 254 ARG A O 1
ATOM 1909 N N . ALA A 1 255 ? 14.769 7.053 0.978 1.00 94.81 255 ALA A N 1
ATOM 1910 C CA . ALA A 1 255 ? 14.548 8.024 2.048 1.00 94.81 255 ALA A CA 1
ATOM 1911 C C . ALA A 1 255 ? 13.047 8.271 2.275 1.00 94.81 255 ALA A C 1
ATOM 1913 O O . ALA A 1 255 ? 12.577 8.217 3.412 1.00 94.81 255 ALA A O 1
ATOM 1914 N N . ARG A 1 256 ? 12.274 8.431 1.193 1.00 95.75 256 ARG A N 1
ATOM 1915 C CA . ARG A 1 256 ? 10.811 8.579 1.249 1.00 95.75 256 ARG A CA 1
ATOM 1916 C C . ARG A 1 256 ? 10.113 7.334 1.799 1.00 95.75 256 ARG A C 1
ATOM 1918 O O . ARG A 1 256 ? 9.198 7.474 2.603 1.00 95.75 256 ARG A O 1
ATOM 1925 N N . LEU A 1 257 ? 10.559 6.128 1.428 1.00 95.44 257 LEU A N 1
ATOM 1926 C CA . LEU A 1 257 ? 10.060 4.871 2.003 1.00 95.44 257 LEU A CA 1
ATOM 1927 C C . LEU A 1 257 ? 10.256 4.841 3.525 1.00 95.44 257 LEU A C 1
ATOM 1929 O O . LEU A 1 257 ? 9.330 4.511 4.261 1.00 95.44 257 LEU A O 1
ATOM 1933 N N . HIS A 1 258 ? 11.461 5.173 3.995 1.00 94.44 258 HIS A N 1
ATOM 1934 C CA . HIS A 1 258 ? 11.771 5.209 5.427 1.00 94.44 258 HIS A CA 1
ATOM 1935 C C . HIS A 1 258 ? 10.921 6.245 6.161 1.00 94.44 258 HIS A C 1
ATOM 1937 O O . HIS A 1 258 ? 10.379 5.926 7.213 1.00 94.44 258 HIS A O 1
ATOM 1943 N N . ALA A 1 259 ? 10.752 7.440 5.590 1.00 93.50 259 ALA A N 1
ATOM 1944 C CA . ALA A 1 259 ? 9.902 8.480 6.166 1.00 93.50 259 ALA A CA 1
ATOM 1945 C C . ALA A 1 259 ? 8.427 8.048 6.250 1.00 93.50 259 ALA A C 1
ATOM 1947 O O . ALA A 1 259 ? 7.789 8.241 7.282 1.00 93.50 259 ALA A O 1
ATOM 1948 N N . ALA A 1 260 ? 7.903 7.405 5.201 1.00 93.44 260 ALA A N 1
ATOM 1949 C CA . ALA A 1 260 ? 6.530 6.903 5.167 1.00 93.44 260 ALA A CA 1
ATOM 1950 C C . ALA A 1 260 ? 6.271 5.772 6.178 1.00 93.44 260 ALA A C 1
ATOM 1952 O O . ALA A 1 260 ? 5.139 5.592 6.621 1.00 93.44 260 ALA A O 1
ATOM 1953 N N . LEU A 1 261 ? 7.310 5.009 6.538 1.00 92.06 261 LEU A N 1
ATOM 1954 C CA . LEU A 1 261 ? 7.260 3.900 7.497 1.00 92.06 261 LEU A CA 1
ATOM 1955 C C . LEU A 1 261 ? 7.758 4.277 8.899 1.00 92.06 261 LEU A C 1
ATOM 1957 O O . LEU A 1 261 ? 7.840 3.406 9.774 1.00 92.06 261 LEU A O 1
ATOM 1961 N N . ASP A 1 262 ? 8.113 5.538 9.135 1.00 88.81 262 ASP A N 1
ATOM 1962 C CA . ASP A 1 262 ? 8.495 5.979 10.467 1.00 88.81 262 ASP A CA 1
ATOM 1963 C C . ASP A 1 262 ? 7.277 5.950 11.393 1.00 88.81 262 ASP A C 1
ATOM 1965 O O . ASP A 1 262 ? 6.206 6.429 11.045 1.00 88.81 262 ASP A O 1
ATOM 1969 N N . GLY A 1 263 ? 7.422 5.385 12.591 1.00 78.38 263 GLY A N 1
ATOM 1970 C CA . GLY A 1 263 ? 6.281 5.189 13.487 1.00 78.38 263 GLY A CA 1
ATOM 1971 C C . GLY A 1 263 ? 5.640 6.489 13.979 1.00 78.38 263 GLY A C 1
ATOM 1972 O O . GLY A 1 263 ? 4.484 6.461 14.389 1.00 78.38 263 GLY A O 1
ATOM 1973 N N . ARG A 1 264 ? 6.361 7.620 13.964 1.00 81.25 264 ARG A N 1
ATOM 1974 C CA . ARG A 1 264 ? 5.832 8.921 14.408 1.00 81.25 264 ARG A CA 1
ATOM 1975 C C . ARG A 1 264 ? 5.133 9.684 13.289 1.00 81.25 264 ARG A C 1
ATOM 1977 O O . ARG A 1 264 ? 4.291 10.526 13.577 1.00 81.25 264 ARG A O 1
ATOM 1984 N N . SER A 1 265 ? 5.487 9.398 12.040 1.00 85.75 265 SER A N 1
ATOM 1985 C CA . SER A 1 265 ? 4.957 10.061 10.845 1.00 85.75 265 SER A CA 1
ATOM 1986 C C . SER A 1 265 ? 4.424 9.064 9.818 1.00 85.75 265 SER A C 1
ATOM 1988 O O . SER A 1 265 ? 4.470 9.332 8.617 1.00 85.75 265 SER A O 1
ATOM 1990 N N . PHE A 1 266 ? 3.964 7.896 10.275 1.00 90.69 266 PHE A N 1
ATOM 1991 C CA . PHE A 1 266 ? 3.520 6.831 9.386 1.00 90.69 266 PHE A CA 1
ATOM 1992 C C . PHE A 1 266 ? 2.393 7.342 8.491 1.00 90.69 266 PHE A C 1
ATOM 1994 O O . PHE A 1 266 ? 1.417 7.917 8.975 1.00 90.69 266 PHE A O 1
ATOM 2001 N N . SER A 1 267 ? 2.522 7.110 7.186 1.00 91.00 267 SER A N 1
ATOM 2002 C CA . SER A 1 267 ? 1.515 7.512 6.210 1.00 91.00 267 SER A CA 1
ATOM 2003 C C . SER A 1 267 ? 1.366 6.453 5.125 1.00 91.00 267 SER A C 1
ATOM 2005 O O . SER A 1 267 ? 2.301 6.146 4.377 1.00 91.00 267 SER A O 1
ATOM 2007 N N . LEU A 1 268 ? 0.148 5.915 5.027 1.00 92.56 268 LEU A N 1
ATOM 2008 C CA . LEU A 1 268 ? -0.260 5.025 3.945 1.00 92.56 268 LEU A CA 1
ATOM 2009 C C . LEU A 1 268 ? -0.154 5.725 2.587 1.00 92.56 268 LEU A C 1
ATOM 2011 O O . LEU A 1 268 ? 0.397 5.147 1.648 1.00 92.56 268 LEU A O 1
ATOM 2015 N N . ALA A 1 269 ? -0.626 6.971 2.503 1.00 93.44 269 ALA A N 1
ATOM 2016 C CA . ALA A 1 269 ? -0.611 7.749 1.270 1.00 93.44 269 ALA A CA 1
ATOM 2017 C C . ALA A 1 269 ? 0.818 8.044 0.803 1.00 93.44 269 ALA A C 1
ATOM 2019 O O . ALA A 1 269 ? 1.124 7.867 -0.377 1.00 93.44 269 ALA A O 1
ATOM 2020 N N . ALA A 1 270 ? 1.726 8.391 1.722 1.00 94.25 270 ALA A N 1
ATOM 2021 C CA . ALA A 1 270 ? 3.133 8.601 1.390 1.00 94.25 270 ALA A CA 1
ATOM 2022 C C . ALA A 1 270 ? 3.781 7.319 0.846 1.00 94.25 270 ALA A C 1
ATOM 2024 O O . ALA A 1 270 ? 4.483 7.361 -0.167 1.00 94.25 270 ALA A O 1
ATOM 2025 N N . LEU A 1 271 ? 3.505 6.164 1.464 1.00 95.69 271 LEU A N 1
ATOM 2026 C CA . LEU A 1 271 ? 4.012 4.875 0.994 1.00 95.69 271 LEU A CA 1
ATOM 2027 C C . LEU A 1 271 ? 3.448 4.506 -0.387 1.00 95.69 271 LEU A C 1
ATOM 2029 O O . LEU A 1 271 ? 4.205 4.115 -1.276 1.00 95.69 271 LEU A O 1
ATOM 2033 N N . ALA A 1 272 ? 2.139 4.663 -0.594 1.00 95.88 272 ALA A N 1
ATOM 2034 C CA . ALA A 1 272 ? 1.511 4.449 -1.897 1.00 95.88 272 ALA A CA 1
ATOM 2035 C C . ALA A 1 272 ? 2.081 5.407 -2.960 1.00 95.88 272 ALA A C 1
ATOM 2037 O O . ALA A 1 272 ? 2.332 4.996 -4.092 1.00 95.88 272 ALA A O 1
ATOM 2038 N N . GLY A 1 273 ? 2.380 6.652 -2.581 1.00 96.00 273 GLY A N 1
ATOM 2039 C CA . GLY A 1 273 ? 3.028 7.652 -3.428 1.00 96.00 273 GLY A CA 1
ATOM 2040 C C . GLY A 1 273 ? 4.443 7.261 -3.866 1.00 96.00 273 GLY A C 1
ATOM 2041 O O . GLY A 1 273 ? 4.809 7.486 -5.020 1.00 96.00 273 GLY A O 1
ATOM 2042 N N . VAL A 1 274 ? 5.231 6.615 -2.999 1.00 96.62 274 VAL A N 1
ATOM 2043 C CA . VAL A 1 274 ? 6.545 6.048 -3.367 1.00 96.62 274 VAL A CA 1
ATOM 2044 C C . VAL A 1 274 ? 6.387 4.997 -4.469 1.00 96.62 274 VAL A C 1
ATOM 2046 O O . VAL A 1 274 ? 7.104 5.029 -5.471 1.00 96.62 274 VAL A O 1
ATOM 2049 N N . VAL A 1 275 ? 5.420 4.091 -4.314 1.00 97.06 275 VAL A N 1
ATOM 2050 C CA . VAL A 1 275 ? 5.140 3.025 -5.289 1.00 97.06 275 VAL A CA 1
ATOM 2051 C C . VAL A 1 275 ? 4.625 3.604 -6.612 1.00 97.06 275 VAL A C 1
ATOM 2053 O O . VAL A 1 275 ? 5.076 3.201 -7.688 1.00 97.06 275 VAL A O 1
ATOM 2056 N N . LEU A 1 276 ? 3.747 4.609 -6.539 1.00 96.25 276 LEU A N 1
ATOM 2057 C CA . LEU A 1 276 ? 3.270 5.364 -7.695 1.00 96.25 276 LEU A CA 1
ATOM 2058 C C . LEU A 1 276 ? 4.430 6.022 -8.454 1.00 96.25 276 LEU A C 1
ATOM 2060 O O . LEU A 1 276 ? 4.524 5.909 -9.678 1.00 96.25 276 LEU A O 1
ATOM 2064 N N . GLY A 1 277 ? 5.341 6.665 -7.721 1.00 96.38 277 GLY A N 1
ATOM 2065 C CA . GLY A 1 277 ? 6.511 7.334 -8.277 1.00 96.38 277 GLY A CA 1
ATOM 2066 C C . GLY A 1 277 ? 7.449 6.381 -9.017 1.00 96.38 277 GLY A C 1
ATOM 2067 O O . GLY A 1 277 ? 7.890 6.713 -10.116 1.00 96.38 277 GLY A O 1
ATOM 2068 N N . LEU A 1 278 ? 7.704 5.182 -8.480 1.00 96.00 278 LEU A N 1
ATOM 2069 C CA . LEU A 1 278 ? 8.537 4.172 -9.149 1.00 96.00 278 LEU A CA 1
ATOM 2070 C C . LEU A 1 278 ? 7.926 3.693 -10.473 1.00 96.00 278 LEU A C 1
ATOM 2072 O O . LEU A 1 278 ? 8.642 3.584 -11.469 1.00 96.00 278 LEU A O 1
ATOM 2076 N N . ASN A 1 279 ? 6.607 3.475 -10.530 1.00 96.00 279 ASN A N 1
ATOM 2077 C CA . ASN A 1 279 ? 5.940 3.175 -11.803 1.00 96.00 279 ASN A CA 1
ATOM 2078 C C . ASN A 1 279 ? 6.027 4.351 -12.784 1.00 96.00 279 ASN A C 1
ATOM 2080 O O . ASN A 1 279 ? 6.275 4.165 -13.975 1.00 96.00 279 ASN A O 1
ATOM 2084 N N . GLY A 1 280 ? 5.899 5.580 -12.276 1.00 95.56 280 GLY A N 1
ATOM 2085 C CA . GLY A 1 280 ? 6.135 6.793 -13.053 1.00 95.56 280 GLY A CA 1
ATOM 2086 C C . GLY A 1 280 ? 7.523 6.803 -13.698 1.00 95.56 280 GLY A C 1
ATOM 2087 O O . GLY A 1 280 ? 7.632 7.074 -14.890 1.00 95.56 280 GLY A O 1
ATOM 2088 N N . GLN A 1 281 ? 8.572 6.432 -12.960 1.00 95.06 281 GLN A N 1
ATOM 2089 C CA . GLN A 1 281 ? 9.931 6.346 -13.506 1.00 95.06 281 GLN A CA 1
ATOM 2090 C C . GLN A 1 281 ? 10.080 5.247 -14.560 1.00 95.06 281 GLN A C 1
ATOM 2092 O O . GLN A 1 281 ? 10.705 5.483 -15.591 1.00 95.06 281 GLN A O 1
ATOM 2097 N N . MET A 1 282 ? 9.453 4.082 -14.368 1.00 94.44 282 MET A N 1
ATOM 2098 C CA . MET A 1 282 ? 9.421 3.031 -15.396 1.00 94.44 282 MET A CA 1
ATOM 2099 C C . MET A 1 282 ? 8.754 3.522 -16.686 1.00 94.44 282 MET A C 1
ATOM 2101 O O . MET A 1 282 ? 9.267 3.305 -17.787 1.00 94.44 282 MET A O 1
ATOM 2105 N N . LYS A 1 283 ? 7.645 4.257 -16.559 1.00 94.50 283 LYS A N 1
ATOM 2106 C CA . LYS A 1 283 ? 6.974 4.895 -17.692 1.00 94.50 283 LYS A CA 1
ATOM 2107 C C . LYS A 1 283 ? 7.870 5.925 -18.381 1.00 94.50 283 LYS A C 1
ATOM 2109 O O . LYS A 1 283 ? 7.924 5.924 -19.607 1.00 94.50 283 LYS A O 1
ATOM 2114 N N . GLN A 1 284 ? 8.577 6.774 -17.632 1.00 93.12 284 GLN A N 1
ATOM 2115 C CA . GLN A 1 284 ? 9.499 7.755 -18.219 1.00 93.12 284 GLN A CA 1
ATOM 2116 C C . GLN A 1 284 ? 10.660 7.079 -18.954 1.00 93.12 284 GLN A C 1
ATOM 2118 O O . GLN A 1 284 ? 10.950 7.447 -20.090 1.00 93.12 284 GLN A O 1
ATOM 2123 N N . ALA A 1 285 ? 11.265 6.048 -18.360 1.00 90.06 285 ALA A N 1
ATOM 2124 C CA . ALA A 1 285 ? 12.324 5.265 -18.995 1.00 90.06 285 ALA A CA 1
ATOM 2125 C C . ALA A 1 285 ? 11.860 4.664 -20.334 1.00 90.06 285 ALA A C 1
ATOM 2127 O O . ALA A 1 285 ? 12.565 4.745 -21.340 1.00 90.06 285 ALA A O 1
ATOM 2128 N N . ARG A 1 286 ? 10.624 4.147 -20.382 1.00 90.12 286 ARG A N 1
ATOM 2129 C CA . ARG A 1 286 ? 10.003 3.651 -21.618 1.00 90.12 286 ARG A CA 1
ATOM 2130 C C . ARG A 1 286 ? 9.787 4.751 -22.662 1.00 90.12 286 ARG A C 1
ATOM 2132 O O . ARG A 1 286 ? 10.073 4.527 -23.833 1.00 90.12 286 ARG A O 1
ATOM 2139 N N . LEU A 1 287 ? 9.253 5.908 -22.267 1.00 90.69 287 LEU A N 1
ATOM 2140 C CA . LEU A 1 287 ? 8.888 6.984 -23.199 1.00 90.69 287 LEU A CA 1
ATOM 2141 C C . LEU A 1 287 ? 10.100 7.748 -23.747 1.00 90.69 287 LEU A C 1
ATOM 2143 O O . LEU A 1 287 ? 10.067 8.182 -24.895 1.00 90.69 287 LEU A O 1
ATOM 2147 N N . TYR A 1 288 ? 11.164 7.884 -22.957 1.00 88.00 288 TYR A N 1
ATOM 2148 C CA . TYR A 1 288 ? 12.382 8.603 -23.344 1.00 88.00 288 TYR A CA 1
ATOM 2149 C C . TYR A 1 288 ? 13.510 7.689 -23.838 1.00 88.00 288 TYR A C 1
ATOM 2151 O O . TYR A 1 288 ? 14.661 8.111 -23.899 1.00 88.00 288 TYR A O 1
ATOM 2159 N N . GLY A 1 289 ? 13.192 6.445 -24.212 1.00 82.19 289 GLY A N 1
ATOM 2160 C CA . GLY A 1 289 ? 14.124 5.570 -24.926 1.00 82.19 289 GLY A CA 1
ATOM 2161 C C . GLY A 1 289 ? 15.267 5.010 -24.077 1.00 82.19 289 GLY A C 1
ATOM 2162 O O . GLY A 1 289 ? 16.328 4.742 -24.624 1.00 82.19 289 GLY A O 1
ATOM 2163 N N . THR A 1 290 ? 15.047 4.814 -22.772 1.00 86.75 290 THR A N 1
ATOM 2164 C CA . THR A 1 290 ? 15.983 4.118 -21.862 1.00 86.75 290 THR A CA 1
ATOM 2165 C C . THR A 1 290 ? 15.349 2.874 -21.205 1.00 86.75 290 THR A C 1
ATOM 2167 O O . THR A 1 290 ? 15.372 2.721 -19.977 1.00 86.75 290 THR A O 1
ATOM 2170 N N . PRO A 1 291 ? 14.707 1.970 -21.978 1.00 86.81 291 PRO A N 1
ATOM 2171 C CA . PRO A 1 291 ? 13.971 0.829 -21.431 1.00 86.81 291 PRO A CA 1
ATOM 2172 C C . PRO A 1 291 ? 14.849 -0.165 -20.648 1.00 86.81 291 PRO A C 1
ATOM 2174 O O . PRO A 1 291 ? 14.345 -0.890 -19.792 1.00 86.81 291 PRO A O 1
ATOM 2177 N N . GLU A 1 292 ? 16.161 -0.164 -20.867 1.00 83.81 292 GLU A N 1
ATOM 2178 C CA . GLU A 1 292 ? 17.151 -0.939 -20.118 1.00 83.81 292 GLU A CA 1
ATOM 2179 C C . GLU A 1 292 ? 17.174 -0.630 -18.610 1.00 83.81 292 GLU A C 1
ATOM 2181 O O . GLU A 1 292 ? 17.608 -1.473 -17.823 1.00 83.81 292 GLU A O 1
ATOM 2186 N N . ARG A 1 293 ? 16.662 0.536 -18.188 1.00 86.19 293 ARG A N 1
ATOM 2187 C CA . ARG A 1 293 ? 16.529 0.932 -16.772 1.00 86.19 293 ARG A CA 1
ATOM 2188 C C . ARG A 1 293 ? 15.336 0.278 -16.074 1.00 86.19 293 ARG A C 1
ATOM 2190 O O . ARG A 1 293 ? 15.325 0.122 -14.850 1.00 86.19 293 ARG A O 1
ATOM 2197 N N . ILE A 1 294 ? 14.321 -0.126 -16.842 1.00 90.38 294 ILE A N 1
ATOM 2198 C CA . ILE A 1 294 ? 13.041 -0.617 -16.315 1.00 90.38 294 ILE A CA 1
ATOM 2199 C C . ILE A 1 294 ? 13.219 -1.856 -15.417 1.00 90.38 294 ILE A C 1
ATOM 2201 O O . ILE A 1 294 ? 12.610 -1.859 -14.351 1.00 90.38 294 ILE A O 1
ATOM 2205 N N . PRO A 1 295 ? 14.057 -2.870 -15.724 1.00 89.75 295 PRO A N 1
ATOM 2206 C CA . PRO A 1 295 ? 14.259 -4.014 -14.827 1.00 89.75 295 PRO A CA 1
ATOM 2207 C C . PRO A 1 295 ? 14.722 -3.621 -13.417 1.00 89.75 295 PRO A C 1
ATOM 2209 O O . PRO A 1 295 ? 14.193 -4.129 -12.429 1.00 89.75 295 PRO A O 1
ATOM 2212 N N . ARG A 1 296 ? 15.665 -2.675 -13.305 1.00 88.94 296 ARG A N 1
ATOM 2213 C CA . ARG A 1 296 ? 16.166 -2.184 -12.011 1.00 88.94 296 ARG A CA 1
ATOM 2214 C C . ARG A 1 296 ? 15.064 -1.482 -11.223 1.00 88.94 296 ARG A C 1
ATOM 2216 O O . ARG A 1 296 ? 14.849 -1.795 -10.052 1.00 88.94 296 ARG A O 1
ATOM 2223 N N . LEU A 1 297 ? 14.326 -0.594 -11.887 1.00 92.88 297 LEU A N 1
ATOM 2224 C CA . LEU A 1 297 ? 13.186 0.115 -11.304 1.00 92.88 297 LEU A CA 1
ATOM 2225 C C . LEU A 1 297 ? 12.045 -0.840 -10.918 1.00 92.88 297 LEU A C 1
ATOM 2227 O O . LEU A 1 297 ? 11.450 -0.665 -9.861 1.00 92.88 297 LEU A O 1
ATOM 2231 N N . ALA A 1 298 ? 11.783 -1.883 -11.708 1.00 93.56 298 ALA A N 1
ATOM 2232 C CA . ALA A 1 298 ? 10.787 -2.913 -11.419 1.00 93.56 298 ALA A CA 1
ATOM 2233 C C . ALA A 1 298 ? 11.189 -3.774 -10.209 1.00 93.56 298 ALA A C 1
ATOM 2235 O O . ALA A 1 298 ? 10.351 -4.097 -9.365 1.00 93.56 298 ALA A O 1
ATOM 2236 N N . GLY A 1 299 ? 12.483 -4.085 -10.067 1.00 92.62 299 GLY A N 1
ATOM 2237 C CA . GLY A 1 299 ? 13.022 -4.742 -8.876 1.00 92.62 299 GLY A CA 1
ATOM 2238 C C . GLY A 1 299 ? 12.831 -3.904 -7.607 1.00 92.62 299 GLY A C 1
ATOM 2239 O O . GLY A 1 299 ? 12.465 -4.433 -6.557 1.00 92.62 299 GLY A O 1
ATOM 2240 N N . LEU A 1 300 ? 13.009 -2.585 -7.691 1.00 94.19 300 LEU A N 1
ATOM 2241 C CA . LEU A 1 300 ? 12.722 -1.675 -6.576 1.00 94.19 300 LEU A CA 1
ATOM 2242 C C . LEU A 1 300 ? 11.219 -1.512 -6.330 1.00 94.19 300 LEU A C 1
ATOM 2244 O O . LEU A 1 300 ? 10.789 -1.507 -5.177 1.00 94.19 300 LEU A O 1
ATOM 2248 N N . PHE A 1 301 ? 10.418 -1.438 -7.397 1.00 95.81 301 PHE A N 1
ATOM 2249 C CA . PHE A 1 301 ? 8.961 -1.373 -7.317 1.00 95.81 301 PHE A CA 1
ATOM 2250 C C . PHE A 1 301 ? 8.422 -2.559 -6.532 1.00 95.81 301 PHE A C 1
ATOM 2252 O O . PHE A 1 301 ? 7.693 -2.334 -5.571 1.00 95.81 301 PHE A O 1
ATOM 2259 N N . GLN A 1 302 ? 8.810 -3.799 -6.869 1.00 94.81 302 GLN A N 1
ATOM 2260 C CA . GLN A 1 302 ? 8.316 -4.955 -6.116 1.00 94.81 302 GLN A CA 1
ATOM 2261 C C . GLN A 1 302 ? 8.679 -4.836 -4.639 1.00 94.81 302 GLN A C 1
ATOM 2263 O O . GLN A 1 302 ? 7.811 -5.014 -3.793 1.00 94.81 302 GLN A O 1
ATOM 2268 N N . LEU A 1 303 ? 9.913 -4.423 -4.324 1.00 94.75 303 LEU A N 1
ATOM 2269 C CA . LEU A 1 303 ? 10.396 -4.330 -2.949 1.00 94.75 303 LEU A CA 1
ATOM 2270 C C . LEU A 1 303 ? 9.573 -3.337 -2.123 1.00 94.75 303 LEU A C 1
ATOM 2272 O O . LEU A 1 303 ? 9.246 -3.611 -0.969 1.00 94.75 303 LEU A O 1
ATOM 2276 N N . PHE A 1 304 ? 9.242 -2.190 -2.715 1.00 95.88 304 PHE A N 1
ATOM 2277 C CA . PHE A 1 304 ? 8.550 -1.097 -2.030 1.00 95.88 304 PHE A CA 1
ATOM 2278 C C . PHE A 1 304 ? 7.032 -1.279 -2.058 1.00 95.88 304 PHE A C 1
ATOM 2280 O O . PHE A 1 304 ? 6.339 -0.783 -1.174 1.00 95.88 304 PHE A O 1
ATOM 2287 N N . ALA A 1 305 ? 6.520 -2.039 -3.027 1.00 96.50 305 ALA A N 1
ATOM 2288 C CA . ALA A 1 305 ? 5.120 -2.410 -3.121 1.00 96.50 305 ALA A CA 1
ATOM 2289 C C . ALA A 1 305 ? 4.730 -3.510 -2.124 1.00 96.50 305 ALA A C 1
ATOM 2291 O O . ALA A 1 305 ? 3.571 -3.534 -1.726 1.00 96.50 305 ALA A O 1
ATOM 2292 N N . ARG A 1 306 ? 5.652 -4.376 -1.658 1.00 95.44 306 ARG A N 1
ATOM 2293 C CA . ARG A 1 306 ? 5.324 -5.525 -0.771 1.00 95.44 306 ARG A CA 1
ATOM 2294 C C . ARG A 1 306 ? 4.398 -5.203 0.411 1.00 95.44 306 ARG A C 1
ATOM 2296 O O . ARG A 1 306 ? 3.571 -6.055 0.741 1.00 95.44 306 ARG A O 1
ATOM 2303 N N . PRO A 1 307 ? 4.513 -4.048 1.097 1.00 95.81 307 PRO A N 1
ATOM 2304 C CA . PRO A 1 307 ? 3.609 -3.737 2.195 1.00 95.81 307 PRO A CA 1
ATOM 2305 C C . PRO A 1 307 ? 2.161 -3.496 1.750 1.00 95.81 307 PRO A C 1
ATOM 2307 O O . PRO A 1 307 ? 1.234 -3.981 2.396 1.00 95.81 307 PRO A O 1
ATOM 2310 N N . VAL A 1 308 ? 1.956 -2.785 0.639 1.00 95.94 308 VAL A N 1
ATOM 2311 C CA . VAL A 1 308 ? 0.625 -2.363 0.171 1.00 95.94 308 VAL A CA 1
ATOM 2312 C C . VAL A 1 308 ? 0.022 -3.326 -0.854 1.00 95.94 308 VAL A C 1
ATOM 2314 O O . VAL A 1 308 ? -1.162 -3.638 -0.770 1.00 95.94 308 VAL A O 1
ATOM 2317 N N . MET A 1 309 ? 0.844 -3.865 -1.749 1.00 96.25 309 MET A N 1
ATOM 2318 C CA . MET A 1 309 ? 0.494 -4.792 -2.824 1.00 96.25 309 MET A CA 1
ATOM 2319 C C . MET A 1 309 ? 1.391 -6.050 -2.777 1.00 96.25 309 MET A C 1
ATOM 2321 O O . MET A 1 309 ? 2.275 -6.227 -3.625 1.00 96.25 309 MET A O 1
AT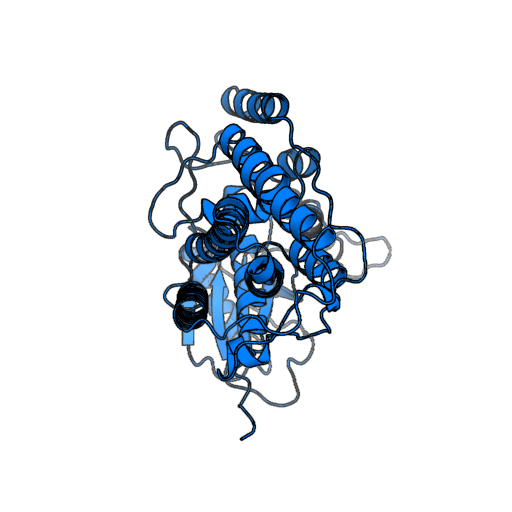OM 2325 N N . PRO A 1 310 ? 1.236 -6.913 -1.753 1.00 95.56 310 PRO A N 1
ATOM 2326 C CA . PRO A 1 310 ? 2.081 -8.090 -1.578 1.00 95.56 310 PRO A CA 1
ATOM 2327 C C . PRO A 1 310 ? 1.991 -9.104 -2.722 1.00 95.56 310 PRO A C 1
ATOM 2329 O O . PRO A 1 310 ? 3.033 -9.581 -3.167 1.00 95.56 310 PRO A O 1
ATOM 2332 N N . ALA A 1 311 ? 0.794 -9.439 -3.214 1.00 94.06 311 ALA A N 1
ATOM 2333 C CA . ALA A 1 311 ? 0.663 -10.448 -4.269 1.00 94.06 311 ALA A CA 1
ATOM 2334 C C . ALA A 1 311 ? 1.234 -9.944 -5.603 1.00 94.06 311 ALA A C 1
ATOM 2336 O O . ALA A 1 311 ? 1.901 -10.693 -6.317 1.00 94.06 311 ALA A O 1
ATOM 2337 N N . THR A 1 312 ? 1.043 -8.656 -5.902 1.00 94.94 312 THR A N 1
ATOM 2338 C CA . THR A 1 312 ? 1.631 -8.010 -7.085 1.00 94.94 312 THR A CA 1
ATOM 2339 C C . THR A 1 312 ? 3.154 -8.005 -7.006 1.00 94.94 312 THR A C 1
ATOM 2341 O O . THR A 1 312 ? 3.835 -8.310 -7.986 1.00 94.94 312 THR A O 1
ATOM 2344 N N . ALA A 1 313 ? 3.704 -7.687 -5.832 1.00 95.25 313 ALA A N 1
ATOM 2345 C CA . ALA A 1 313 ? 5.141 -7.696 -5.615 1.00 95.25 313 ALA A CA 1
ATOM 2346 C C . ALA A 1 313 ? 5.743 -9.103 -5.750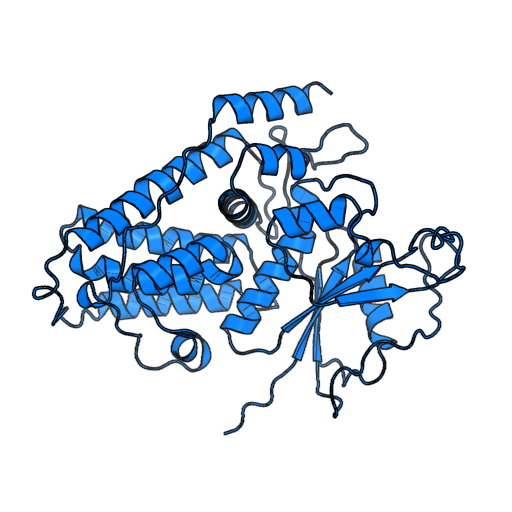 1.00 95.25 313 ALA A C 1
ATOM 2348 O O . ALA A 1 313 ? 6.768 -9.260 -6.411 1.00 95.25 313 ALA A O 1
ATOM 2349 N N . ASP A 1 314 ? 5.096 -10.125 -5.185 1.00 93.88 314 ASP A N 1
ATOM 2350 C CA . ASP A 1 314 ? 5.561 -11.511 -5.286 1.00 93.88 314 ASP A CA 1
ATOM 2351 C C . ASP A 1 314 ? 5.495 -12.021 -6.745 1.00 93.88 314 ASP A C 1
ATOM 2353 O O . ASP A 1 314 ? 6.445 -12.646 -7.225 1.00 93.88 314 ASP A O 1
ATOM 2357 N N . ALA A 1 315 ? 4.433 -11.688 -7.493 1.00 93.44 315 ALA A N 1
ATOM 2358 C CA . ALA A 1 315 ? 4.326 -12.005 -8.921 1.00 93.44 315 ALA A CA 1
ATOM 2359 C C . ALA A 1 315 ? 5.437 -11.333 -9.747 1.00 93.44 315 ALA A C 1
ATOM 2361 O O . ALA A 1 315 ? 6.057 -11.967 -10.606 1.00 93.44 315 ALA A O 1
ATOM 2362 N N . LEU A 1 316 ? 5.735 -10.063 -9.457 1.00 93.75 316 LEU A N 1
ATOM 2363 C CA . LEU A 1 316 ? 6.798 -9.325 -10.131 1.00 93.75 316 LEU A CA 1
ATOM 2364 C C . LEU A 1 316 ? 8.193 -9.860 -9.774 1.00 93.75 316 LEU A C 1
ATOM 2366 O O . LEU A 1 316 ? 9.044 -9.984 -10.654 1.00 93.75 316 LEU A O 1
ATOM 2370 N N . ALA A 1 317 ? 8.427 -10.235 -8.515 1.00 93.00 317 ALA A N 1
ATOM 2371 C CA . ALA A 1 317 ? 9.665 -10.889 -8.101 1.00 93.00 317 ALA A CA 1
ATOM 2372 C C . ALA A 1 317 ? 9.878 -12.217 -8.848 1.00 93.00 317 ALA A C 1
ATOM 2374 O O . ALA A 1 317 ? 10.987 -12.479 -9.318 1.00 93.00 317 ALA A O 1
ATOM 2375 N N . GLY A 1 318 ? 8.814 -13.009 -9.026 1.00 92.50 318 GLY A N 1
ATOM 2376 C CA . GLY A 1 318 ? 8.834 -14.231 -9.832 1.00 92.50 318 GLY A CA 1
ATOM 2377 C C . GLY A 1 318 ? 9.166 -13.970 -11.304 1.00 92.50 318 GLY A C 1
ATOM 2378 O O . GLY A 1 318 ? 10.065 -14.610 -11.851 1.00 92.50 318 GLY A O 1
ATOM 2379 N N . PHE A 1 319 ? 8.505 -12.988 -11.927 1.00 92.12 319 PHE A N 1
ATOM 2380 C CA . PHE A 1 319 ? 8.778 -12.569 -13.308 1.00 92.12 319 PHE A CA 1
ATOM 2381 C C . PHE A 1 319 ? 10.240 -12.153 -13.510 1.00 92.12 319 PHE A C 1
ATOM 2383 O O . PHE A 1 319 ? 10.895 -12.626 -14.438 1.00 92.12 319 PHE A O 1
ATOM 2390 N N . LEU A 1 320 ? 10.769 -11.323 -12.609 1.00 90.38 320 LEU A N 1
ATOM 2391 C CA . LEU A 1 320 ? 12.145 -10.817 -12.639 1.00 90.38 320 LEU A CA 1
ATOM 2392 C C . LEU A 1 320 ? 13.190 -11.838 -12.151 1.00 90.38 320 LEU A C 1
ATOM 2394 O O . LEU A 1 320 ? 14.376 -11.513 -12.110 1.00 90.38 320 LEU A O 1
ATOM 2398 N N . GLY A 1 321 ? 12.771 -13.040 -11.736 1.00 89.06 321 GLY A N 1
ATOM 2399 C CA . GLY A 1 321 ? 13.661 -14.087 -11.234 1.00 89.06 321 GLY A CA 1
ATOM 2400 C C . GLY A 1 321 ? 14.439 -13.707 -9.975 1.00 89.06 321 GLY A C 1
ATOM 2401 O O . GLY A 1 321 ? 15.554 -14.199 -9.775 1.00 89.06 321 GLY A O 1
ATOM 2402 N N . LEU A 1 322 ? 13.883 -12.819 -9.148 1.00 89.44 322 LEU A N 1
ATOM 2403 C CA . LEU A 1 322 ? 14.521 -12.332 -7.930 1.00 89.44 322 LEU A CA 1
ATOM 2404 C C . LEU A 1 322 ? 14.430 -13.392 -6.830 1.00 89.44 322 LEU A C 1
ATOM 2406 O O . LEU A 1 322 ? 13.376 -13.974 -6.582 1.00 89.44 322 LEU A O 1
ATOM 2410 N N . GLY A 1 323 ? 15.549 -13.640 -6.149 1.00 84.75 323 GLY A N 1
ATOM 2411 C CA . GLY A 1 323 ? 15.577 -14.543 -5.001 1.00 84.75 323 GLY A CA 1
ATOM 2412 C C . GLY A 1 323 ? 14.806 -13.986 -3.800 1.00 84.75 323 GLY A C 1
ATOM 2413 O O . GLY A 1 323 ? 14.611 -12.776 -3.662 1.00 84.75 323 GLY A O 1
ATOM 2414 N N . THR A 1 324 ? 14.419 -14.869 -2.879 1.00 83.06 324 THR A N 1
ATOM 2415 C CA . THR A 1 324 ? 13.861 -14.476 -1.578 1.00 83.06 324 THR A CA 1
ATOM 2416 C C . THR A 1 324 ? 14.794 -13.510 -0.854 1.00 83.06 324 THR A C 1
ATOM 2418 O O . THR A 1 324 ? 15.977 -13.796 -0.681 1.00 83.06 324 THR A O 1
ATOM 2421 N N . GLY A 1 325 ? 14.253 -12.373 -0.419 1.00 82.44 325 GLY A N 1
ATOM 2422 C CA . GLY A 1 325 ? 15.010 -11.348 0.299 1.00 82.44 325 GLY A CA 1
ATOM 2423 C C . GLY A 1 325 ? 15.827 -10.400 -0.584 1.00 82.44 325 GLY A C 1
ATOM 2424 O O . GLY A 1 325 ? 16.600 -9.600 -0.052 1.00 82.44 325 GLY A O 1
ATOM 2425 N N . TRP A 1 326 ? 15.675 -10.459 -1.915 1.00 90.62 326 TRP A N 1
ATOM 2426 C CA . TRP A 1 326 ? 16.356 -9.535 -2.824 1.00 90.62 326 TRP A CA 1
ATOM 2427 C C . TRP A 1 326 ? 16.090 -8.075 -2.426 1.00 90.62 326 TRP A C 1
ATOM 2429 O O . TRP A 1 326 ? 14.950 -7.657 -2.234 1.00 90.62 326 TRP A O 1
ATOM 2439 N N . GLY A 1 327 ? 17.168 -7.307 -2.269 1.00 88.06 327 GLY A N 1
ATOM 2440 C CA . GLY A 1 327 ? 17.138 -5.885 -1.923 1.00 88.06 327 GLY A CA 1
ATOM 2441 C C . GLY A 1 327 ? 16.772 -5.525 -0.479 1.00 88.06 327 GLY A C 1
ATOM 2442 O O . GLY A 1 327 ? 16.958 -4.373 -0.093 1.00 88.06 327 GLY A O 1
ATOM 2443 N N . GLU A 1 328 ? 16.361 -6.480 0.361 1.00 90.00 328 GLU A N 1
ATOM 2444 C CA . GLU A 1 328 ? 16.019 -6.204 1.767 1.00 90.00 328 GLU A CA 1
ATOM 2445 C C . GLU A 1 328 ? 17.225 -5.735 2.597 1.00 90.00 328 GLU A C 1
ATOM 2447 O O . GLU A 1 328 ? 17.091 -4.935 3.519 1.00 90.00 328 GLU A O 1
ATOM 2452 N N . ALA A 1 329 ? 18.434 -6.212 2.293 1.00 87.56 329 ALA A N 1
ATOM 2453 C CA . ALA A 1 329 ? 19.633 -5.730 2.980 1.00 87.56 329 ALA A CA 1
ATOM 2454 C C . ALA A 1 329 ? 19.871 -4.239 2.691 1.00 87.56 329 ALA A C 1
ATOM 2456 O O . ALA A 1 329 ? 20.135 -3.458 3.606 1.00 87.56 329 ALA A O 1
ATOM 2457 N N . TRP A 1 330 ? 19.704 -3.833 1.431 1.00 90.12 330 TRP A N 1
ATOM 2458 C CA . TRP A 1 330 ? 19.895 -2.449 1.014 1.00 90.12 330 TRP A CA 1
ATOM 2459 C C . TRP A 1 330 ? 18.900 -1.505 1.696 1.00 90.12 330 TRP A C 1
ATOM 2461 O O . TRP A 1 330 ? 19.308 -0.449 2.177 1.00 90.12 330 TRP A O 1
ATOM 2471 N N . THR A 1 331 ? 17.627 -1.895 1.846 1.00 88.44 331 THR A N 1
ATOM 2472 C CA . THR A 1 331 ? 16.652 -1.072 2.582 1.00 88.44 331 THR A CA 1
ATOM 2473 C C . THR A 1 331 ? 17.057 -0.882 4.045 1.00 88.44 331 THR A C 1
ATOM 2475 O O . THR A 1 331 ? 16.942 0.239 4.548 1.00 88.44 331 THR A O 1
ATOM 2478 N N . ARG A 1 332 ? 17.590 -1.925 4.696 1.00 86.81 332 ARG A N 1
ATOM 2479 C CA . ARG A 1 332 ? 17.948 -1.961 6.128 1.00 86.81 332 ARG A CA 1
ATOM 2480 C C . ARG A 1 332 ? 19.227 -1.210 6.475 1.00 86.81 332 ARG A C 1
ATOM 2482 O O . ARG A 1 332 ? 19.192 -0.273 7.264 1.00 86.81 332 ARG A O 1
ATOM 2489 N N . VAL A 1 333 ? 20.355 -1.650 5.924 1.00 79.44 333 VAL A N 1
ATOM 2490 C CA . VAL A 1 333 ? 21.692 -1.217 6.367 1.00 79.44 333 VAL A CA 1
ATOM 2491 C C . VAL A 1 333 ? 22.303 -0.158 5.457 1.00 79.44 333 VAL A C 1
ATOM 2493 O O . VAL A 1 333 ? 23.237 0.532 5.852 1.00 79.44 333 VAL A O 1
ATOM 2496 N N . GLY A 1 334 ? 21.740 0.030 4.262 1.00 73.62 334 GLY A N 1
ATOM 2497 C CA . GLY A 1 334 ? 22.378 0.808 3.208 1.00 73.62 334 GLY A CA 1
ATOM 2498 C C . GLY A 1 334 ? 23.584 0.095 2.609 1.00 73.62 334 GLY A C 1
ATOM 2499 O O . GLY A 1 334 ? 23.966 -0.988 3.043 1.00 73.62 334 GLY A O 1
ATOM 2500 N N . GLY A 1 335 ? 24.135 0.675 1.549 1.00 78.94 335 GLY A N 1
ATOM 2501 C CA . GLY A 1 335 ? 25.188 0.060 0.748 1.00 78.94 335 GLY A CA 1
ATOM 2502 C C . GLY A 1 335 ? 24.846 0.108 -0.733 1.00 78.94 335 GLY A C 1
ATOM 2503 O O . GLY A 1 335 ? 24.058 0.951 -1.164 1.00 78.94 335 GLY A O 1
ATOM 2504 N N . GLU A 1 336 ? 25.435 -0.805 -1.499 1.00 81.19 336 GLU A N 1
ATOM 2505 C CA . GLU A 1 336 ? 25.242 -0.861 -2.945 1.00 81.19 336 GLU A CA 1
ATOM 2506 C C . GLU A 1 336 ? 23.791 -1.180 -3.305 1.00 81.19 336 GLU A C 1
ATOM 2508 O O . GLU A 1 336 ? 23.146 -2.055 -2.717 1.00 81.19 336 GLU A O 1
ATOM 2513 N N . ILE A 1 337 ? 23.276 -0.443 -4.287 1.00 81.31 337 ILE A N 1
ATOM 2514 C CA . ILE A 1 337 ? 21.938 -0.671 -4.814 1.00 81.31 337 ILE A CA 1
ATOM 2515 C C . ILE A 1 337 ? 21.938 -2.033 -5.526 1.00 81.31 337 ILE A C 1
ATOM 2517 O O . ILE A 1 337 ? 22.778 -2.265 -6.399 1.00 81.31 337 ILE A O 1
ATOM 2521 N N . PRO A 1 338 ? 20.987 -2.925 -5.211 1.00 81.75 338 PRO A N 1
ATOM 2522 C CA . PRO A 1 338 ? 20.900 -4.233 -5.839 1.00 81.75 338 PRO A CA 1
ATOM 2523 C C . PRO A 1 338 ? 20.800 -4.132 -7.364 1.00 81.75 338 PRO A C 1
ATOM 2525 O O . PRO A 1 338 ? 20.018 -3.346 -7.905 1.00 81.75 338 PRO A O 1
ATOM 2528 N N . SER A 1 339 ? 21.561 -4.971 -8.065 1.00 80.56 339 SER A N 1
ATOM 2529 C CA . SER A 1 339 ? 21.439 -5.080 -9.517 1.00 80.56 339 SER A CA 1
ATOM 2530 C C . SER A 1 339 ? 20.226 -5.935 -9.896 1.00 80.56 339 SER A C 1
ATOM 2532 O O . SER A 1 339 ? 19.988 -7.009 -9.338 1.00 80.56 339 SER A O 1
ATOM 2534 N N . CYS A 1 340 ? 19.456 -5.458 -10.871 1.00 81.44 340 CYS A N 1
ATOM 2535 C CA . CYS A 1 340 ? 18.445 -6.232 -11.582 1.00 81.44 340 CYS A CA 1
ATOM 2536 C C . CYS A 1 340 ? 18.511 -5.848 -13.063 1.00 81.44 340 CYS A C 1
ATOM 2538 O O . CYS A 1 340 ? 18.591 -4.666 -13.392 1.00 81.44 340 CYS A O 1
ATOM 2540 N N . SER A 1 341 ? 18.529 -6.843 -13.947 1.00 78.88 341 SER A N 1
ATOM 2541 C CA . SER A 1 341 ? 18.566 -6.647 -15.395 1.00 78.88 341 SER A CA 1
ATOM 2542 C C . SER A 1 341 ? 17.717 -7.696 -16.111 1.00 78.88 341 SER A C 1
ATOM 2544 O O . SER A 1 341 ? 17.334 -8.708 -15.520 1.00 78.88 341 SER A O 1
ATOM 2546 N N . ALA A 1 342 ? 17.435 -7.459 -17.395 1.00 74.56 342 ALA A N 1
ATOM 2547 C CA . ALA A 1 342 ? 16.564 -8.308 -18.213 1.00 74.56 342 ALA A CA 1
ATOM 2548 C C . ALA A 1 342 ? 17.021 -9.779 -18.278 1.00 74.56 342 ALA A C 1
ATOM 2550 O O . ALA A 1 342 ? 16.194 -10.676 -18.392 1.00 74.56 342 ALA A O 1
ATOM 2551 N N . ARG A 1 343 ? 18.321 -10.056 -18.096 1.00 76.00 343 ARG A N 1
ATOM 2552 C CA . ARG A 1 343 ? 18.869 -11.426 -18.048 1.00 76.00 343 ARG A CA 1
ATOM 2553 C C . ARG A 1 343 ? 18.295 -12.291 -16.921 1.00 76.00 343 ARG A C 1
ATOM 2555 O O . ARG A 1 343 ? 18.453 -13.506 -16.948 1.00 76.00 343 ARG A O 1
ATOM 2562 N N . PHE A 1 344 ? 17.728 -11.669 -15.887 1.00 74.62 344 PHE A N 1
ATOM 2563 C CA . PHE A 1 344 ? 17.155 -12.385 -14.753 1.00 74.62 344 PHE A CA 1
ATOM 2564 C C . PHE A 1 344 ? 15.697 -12.778 -14.972 1.00 74.62 344 PHE A C 1
ATOM 2566 O O . PHE A 1 344 ? 15.189 -13.560 -14.179 1.00 74.62 344 PHE A O 1
ATOM 2573 N N . VAL A 1 345 ? 15.039 -12.282 -16.024 1.00 81.25 345 VAL A N 1
ATOM 2574 C CA . VAL A 1 345 ? 13.624 -12.552 -16.305 1.00 81.25 345 VAL A CA 1
ATOM 2575 C C . VAL A 1 345 ? 13.410 -14.046 -16.561 1.00 81.25 345 VAL A C 1
ATOM 2577 O O . VAL A 1 345 ? 14.129 -14.653 -17.351 1.00 81.25 345 VAL A O 1
ATOM 2580 N N . ARG A 1 346 ? 12.431 -14.654 -15.876 1.00 77.12 346 ARG A N 1
ATOM 2581 C CA . ARG A 1 346 ? 12.194 -16.116 -15.902 1.00 77.12 346 ARG A CA 1
ATOM 2582 C C . ARG A 1 346 ? 10.815 -16.539 -16.399 1.00 77.12 346 ARG A C 1
ATOM 2584 O O . ARG A 1 346 ? 10.533 -17.734 -16.417 1.00 77.12 346 ARG A O 1
ATOM 2591 N N . GLY A 1 347 ? 9.947 -15.607 -16.777 1.00 75.94 347 GLY A N 1
ATOM 2592 C CA . GLY A 1 347 ? 8.573 -15.943 -17.143 1.00 75.94 347 GLY A CA 1
ATOM 2593 C C . GLY A 1 347 ? 7.859 -14.858 -17.933 1.00 75.94 347 GLY A C 1
ATOM 2594 O O . GLY A 1 347 ? 8.459 -13.865 -18.338 1.00 75.94 347 GLY A O 1
ATOM 2595 N N . ALA A 1 348 ? 6.561 -15.067 -18.144 1.00 85.00 348 ALA A N 1
ATOM 2596 C CA . ALA A 1 348 ? 5.684 -14.067 -18.734 1.00 85.00 348 ALA A CA 1
ATOM 2597 C C . ALA A 1 348 ? 5.451 -12.906 -17.758 1.00 85.00 348 ALA A C 1
ATOM 2599 O O . ALA A 1 348 ? 5.410 -13.107 -16.540 1.00 85.00 348 ALA A O 1
ATOM 2600 N N . ALA A 1 349 ? 5.284 -11.700 -18.302 1.00 87.50 349 ALA A N 1
ATOM 2601 C CA . ALA A 1 349 ? 4.908 -10.542 -17.506 1.00 87.50 349 ALA A CA 1
ATOM 2602 C C . ALA A 1 349 ? 3.567 -10.807 -16.785 1.00 87.50 349 ALA A C 1
ATOM 2604 O O . ALA A 1 349 ? 2.661 -11.381 -17.397 1.00 87.50 349 ALA A O 1
ATOM 2605 N N . PRO A 1 350 ? 3.418 -10.396 -15.511 1.00 89.06 350 PRO A N 1
ATOM 2606 C CA . PRO A 1 350 ? 2.147 -10.462 -14.802 1.00 89.06 350 PRO A CA 1
ATOM 2607 C C . PRO A 1 350 ? 1.042 -9.730 -15.574 1.00 89.06 350 PRO A C 1
ATOM 2609 O O . PRO A 1 350 ? 1.236 -8.595 -16.014 1.00 89.06 350 PRO A O 1
ATOM 2612 N N . GLY A 1 351 ? -0.106 -10.388 -15.732 1.00 87.00 351 GLY A N 1
ATOM 2613 C CA . GLY A 1 351 ? -1.318 -9.783 -16.280 1.00 87.00 351 GLY A CA 1
ATOM 2614 C C . GLY A 1 351 ? -2.145 -9.101 -15.191 1.00 87.00 351 GLY A C 1
ATOM 2615 O O . GLY A 1 351 ? -2.132 -9.531 -14.038 1.00 87.00 351 GLY A O 1
ATOM 2616 N N . PHE A 1 352 ? -2.876 -8.054 -15.571 1.00 90.81 352 PHE A N 1
ATOM 2617 C CA . PHE A 1 352 ? -3.811 -7.347 -14.700 1.00 90.81 352 PHE A CA 1
ATOM 2618 C C . PHE A 1 352 ? -5.141 -7.178 -15.432 1.00 90.81 352 PHE A C 1
ATOM 2620 O O . PHE A 1 352 ? -5.167 -6.613 -16.526 1.00 90.81 352 PHE A O 1
ATOM 2627 N N . ASP A 1 353 ? -6.228 -7.645 -14.826 1.00 91.38 353 ASP A N 1
ATOM 2628 C CA . ASP A 1 353 ? -7.567 -7.500 -15.397 1.00 91.38 353 ASP A CA 1
ATOM 2629 C C . ASP A 1 353 ? -8.089 -6.077 -15.203 1.00 91.38 353 ASP A C 1
ATOM 2631 O O . ASP A 1 353 ? -7.835 -5.444 -14.175 1.00 91.38 353 ASP A O 1
ATOM 2635 N N . THR A 1 354 ? -8.825 -5.565 -16.186 1.00 93.56 354 THR A N 1
ATOM 2636 C CA . THR A 1 354 ? -9.505 -4.271 -16.075 1.00 93.56 354 THR A CA 1
ATOM 2637 C C . THR A 1 354 ? -10.686 -4.349 -15.120 1.00 93.56 354 THR A C 1
ATOM 2639 O O . THR A 1 354 ? -11.408 -5.342 -15.102 1.00 93.56 354 THR A O 1
ATOM 2642 N N . VAL A 1 355 ? -10.924 -3.263 -14.394 1.00 94.00 355 VAL A N 1
ATOM 2643 C CA . VAL A 1 355 ? -12.114 -3.077 -13.557 1.00 94.00 355 VAL A CA 1
ATOM 2644 C C . VAL A 1 355 ? -13.129 -2.223 -14.313 1.00 94.00 355 VAL A C 1
ATOM 2646 O O . VAL A 1 355 ? -12.755 -1.215 -14.919 1.00 94.00 355 VAL A O 1
ATOM 2649 N N . ASP A 1 356 ? -14.400 -2.620 -14.277 1.00 93.94 356 ASP A N 1
ATOM 2650 C CA . ASP A 1 356 ? -15.491 -1.880 -14.913 1.00 93.94 356 ASP A CA 1
ATOM 2651 C C . ASP A 1 356 ? -15.884 -0.653 -14.069 1.00 93.94 356 ASP A C 1
ATOM 2653 O O . ASP A 1 356 ? -16.384 -0.772 -12.950 1.00 93.94 356 ASP A O 1
ATOM 2657 N N . GLU A 1 357 ? -15.643 0.543 -14.613 1.00 93.56 357 GLU A N 1
ATOM 2658 C CA . GLU A 1 357 ? -15.994 1.815 -13.969 1.00 93.56 357 GLU A CA 1
ATOM 2659 C C . GLU A 1 357 ? -17.515 1.970 -13.810 1.00 93.56 357 GLU A C 1
ATOM 2661 O O . GLU A 1 357 ? -17.967 2.491 -12.792 1.00 93.56 357 GLU A O 1
ATOM 2666 N N . ALA A 1 358 ? -18.316 1.490 -14.767 1.00 91.38 358 ALA A N 1
ATOM 2667 C CA . ALA A 1 358 ? -19.767 1.661 -14.734 1.00 91.38 358 ALA A CA 1
ATOM 2668 C C . ALA A 1 358 ? -20.426 0.810 -13.636 1.00 91.38 358 ALA A C 1
ATOM 2670 O O . ALA A 1 358 ? -21.311 1.304 -12.933 1.00 91.38 358 ALA A O 1
ATOM 2671 N N . ASP A 1 359 ? -19.973 -0.434 -13.451 1.00 90.00 359 ASP A N 1
ATOM 2672 C CA . ASP A 1 359 ? -20.442 -1.313 -12.366 1.00 90.00 359 ASP A CA 1
ATOM 2673 C C . ASP A 1 359 ? -20.123 -0.716 -10.985 1.00 90.00 359 ASP A C 1
ATOM 2675 O O . ASP A 1 359 ? -20.967 -0.676 -10.087 1.00 90.00 359 ASP A O 1
ATOM 2679 N N . LEU A 1 360 ? -18.927 -0.147 -10.828 1.00 88.44 360 LEU A N 1
ATOM 2680 C CA . LEU A 1 360 ? -18.525 0.504 -9.583 1.00 88.44 360 LEU A CA 1
ATOM 2681 C C . LEU A 1 360 ? -19.307 1.787 -9.280 1.00 88.44 360 LEU A C 1
ATOM 2683 O O . LEU A 1 360 ? -19.716 2.000 -8.139 1.00 88.44 360 LEU A O 1
ATOM 2687 N N . VAL A 1 361 ? -19.575 2.623 -10.283 1.00 86.94 361 VAL A N 1
ATOM 2688 C CA . VAL A 1 361 ? -20.406 3.827 -10.109 1.00 86.94 361 VAL A CA 1
ATOM 2689 C C . VAL A 1 361 ? -21.854 3.466 -9.753 1.00 86.94 361 VAL A C 1
ATOM 2691 O O . VAL A 1 361 ? -22.499 4.171 -8.969 1.00 86.94 361 VAL A O 1
ATOM 2694 N N . ALA A 1 362 ? -22.376 2.350 -10.274 1.00 85.19 362 ALA A N 1
ATOM 2695 C CA . ALA A 1 362 ? -23.702 1.861 -9.906 1.00 85.19 362 ALA A CA 1
ATOM 2696 C C . ALA A 1 362 ? -23.781 1.473 -8.417 1.00 85.19 362 ALA A C 1
ATOM 2698 O O . ALA A 1 362 ? -24.779 1.780 -7.760 1.00 85.19 362 ALA A O 1
ATOM 2699 N N . LEU A 1 363 ? -22.720 0.871 -7.865 1.00 82.12 363 LEU A N 1
ATOM 2700 C CA . LEU A 1 363 ? -22.620 0.553 -6.435 1.00 82.12 363 LEU A CA 1
ATOM 2701 C C . LEU A 1 363 ? -22.622 1.820 -5.560 1.00 82.12 363 LEU A C 1
ATOM 2703 O O . LEU A 1 363 ? -23.353 1.890 -4.572 1.00 82.12 363 LEU A O 1
ATOM 2707 N N . GLU A 1 364 ? -21.851 2.839 -5.946 1.00 76.88 364 GLU A N 1
ATOM 2708 C CA . GLU A 1 364 ? -21.781 4.134 -5.249 1.00 76.88 364 GLU A CA 1
ATOM 2709 C C . GLU A 1 364 ? -23.144 4.848 -5.239 1.00 76.88 364 GLU A C 1
ATOM 2711 O O . GLU A 1 364 ? -23.600 5.338 -4.204 1.00 76.88 364 GLU A O 1
ATOM 2716 N N . SER A 1 365 ? -23.843 4.822 -6.377 1.00 70.50 365 SER A N 1
ATOM 2717 C CA . SER A 1 365 ? -25.175 5.419 -6.538 1.00 70.50 365 SER A CA 1
ATOM 2718 C C . SER A 1 365 ? -26.253 4.680 -5.737 1.00 70.50 365 SER A C 1
ATOM 2720 O O . SER A 1 365 ? -27.151 5.311 -5.180 1.00 70.50 365 SER A O 1
ATOM 2722 N N . GLY A 1 366 ? -26.160 3.348 -5.651 1.00 64.25 366 GLY A N 1
ATOM 2723 C CA . GLY A 1 366 ? -27.048 2.524 -4.829 1.00 64.25 366 GLY A CA 1
ATOM 2724 C C . GLY A 1 366 ? -26.856 2.758 -3.328 1.00 64.25 366 GLY A C 1
ATOM 2725 O O . GLY A 1 366 ? -27.837 2.786 -2.591 1.00 64.25 366 GLY A O 1
ATOM 2726 N N . SER A 1 367 ? -25.616 2.996 -2.885 1.00 57.12 367 SER A N 1
ATOM 2727 C CA . SER A 1 367 ? -25.310 3.354 -1.492 1.00 57.12 367 SER A CA 1
ATOM 2728 C C . SER A 1 367 ? -25.754 4.773 -1.125 1.00 57.12 367 SER A C 1
ATOM 2730 O O . SER A 1 367 ? -26.091 5.005 0.029 1.00 57.12 367 SER A O 1
ATOM 2732 N N . ALA A 1 368 ? -25.757 5.720 -2.068 1.00 51.31 368 ALA A N 1
ATOM 2733 C CA . ALA A 1 368 ? -26.185 7.100 -1.820 1.00 51.31 368 ALA A CA 1
ATOM 2734 C C . ALA A 1 368 ? -27.717 7.280 -1.761 1.00 51.31 368 ALA A C 1
ATOM 2736 O O . ALA A 1 368 ? -28.192 8.314 -1.287 1.00 51.31 368 ALA A O 1
ATOM 2737 N N . ALA A 1 369 ? -28.480 6.308 -2.274 1.00 43.38 369 ALA A N 1
ATOM 2738 C CA . ALA A 1 369 ? -29.944 6.321 -2.312 1.00 43.38 369 ALA A CA 1
ATOM 2739 C C . ALA A 1 369 ? -30.616 5.595 -1.125 1.00 43.38 369 ALA A C 1
ATOM 2741 O O . ALA A 1 369 ? -31.834 5.718 -0.967 1.00 43.38 369 ALA A O 1
ATOM 2742 N N . ALA A 1 370 ? -29.844 4.841 -0.333 1.00 42.72 370 ALA A N 1
ATOM 2743 C CA . ALA A 1 370 ? -30.267 4.189 0.910 1.00 42.72 370 ALA A CA 1
ATOM 2744 C C . ALA A 1 370 ? -30.073 5.123 2.114 1.00 42.72 370 ALA A C 1
ATOM 2746 O O . ALA A 1 370 ? -30.886 5.012 3.062 1.00 42.72 370 ALA A O 1
#

Mean predicted aligned error: 9.91 Å

Foldseek 3Di:
DPPQAAEEEEEFEDDDQADFDFLQNCLQTQLLRLLLQLLCVLLVHHYAYEYEDDDQPFQPDDPPRDRDGSLVVQGPHNVLCVLLVGDHRYYDYADDPDPQDGPGDDDDDDDPDDAAHAYEYEYRYEPDPSSRVVRVVSVVPDPRHHHHPYHYYQQGFQEDAPVLHGADVVVLRGDGSVVCSVFDRSLLSLLLSLQRRDRPDYDHDDLLVSLVCCCVQPAPLVLVLLVLLLPDDLVVLPDDDPDVVVVVVLVVLLVQSCQCSPRHRPGSSSLSVSLSVLSVVSNVCVVVVNSQCSQLSLLSSLSSSCSRRVVLSVLSCQQQQHDPCQCSCCSHPNDDRGDGGSNNGDDDGDHDDRGDSVSSVVSSVVSVVD

Nearest PDB structures (foldseek):
  5goy-assembly1_A  TM=6.943E-01  e=3.253E-10  Homo sapiens
  2d54-assembly1_A  TM=6.686E-01  e=2.666E-09  Thermus thermophilus
  3vu8-assembly1_A  TM=6.661E-01  e=3.655E-09  Thermus thermophilus HB8
  1woy-assembly1_A  TM=6.568E-01  e=8.479E-09  Thermus thermophilus
  1gax-assembly2_B  TM=5.159E-01  e=1.853E-04  Thermus thermophilus

Secondary structure (DSSP, 8-state):
------EEEEEEEPPPSSSPPBHHHIIIIIIHHHHHHHHHHHTT-EEEEEEEEE--------TT-----TTTTT-HHHHHHHHTT----EEEEE--SSTT--------PPP--SS---EEEEEE-TT-HHHHHHHHHHHTT-TT---EEEEEEPPPP-EE-TTSPBPBGGGTB--BHHHHHTTS-HHHHHHHHHHH--SSS-EE--HHHHHHHHIIIIIIIIHHHHHHHHTS-TTTTS-----HHHHHHHHHHHHHHHHHT-TTS--HHHHHHHHHHHHHHHHHHHHTT-GGGHHHHHHHHHHHHTTT-HHHHHHHHHHTTPPTTTTHHHHHH--SPPP--GGG--SPPPP-PPP-HHHHHHHHHHHH--

Sequence (370 aa):
MTTVLTDELILCAAPPGDRDIDAAGFASIWLAADVYARGQRLLGRSARVLVAAGDAPRPRSGLDGAPRDSIEEGGRAAATLRRAGIRLDGVLTFQGEGPGVLPLRRQRGRQLGDKPMPVRLTVFAGRDALTARSLIEAVAEIPDLGPITDTRIVAPPALTDLSGRSFDPSTGRAIFLNDLLDRVPAEALRFYLALMSEPHDARELSLADLARTHNLFLVRDLGTSLGAIANLDPVAGTALPHDRAEDDLITDFRARLHAALDGRSFSLAALAGVVLGLNGQMKQARLYGTPERIPRLAGLFQLFARPVMPATADALAGFLGLGTGWGEAWTRVGGEIPSCSARFVRGAAPGFDTVDEADLVALESGSAAA